Protein 4CHM (pdb70)

InterPro domains:
  IPR011993 PH-like domain superfamily [G3DSA:2.30.29.30] (53-176)
  IPR041316 ISP1 C-terminal [PF18161] (67-173)

B-factor: mean 28.96, std 10.22, range [13.15, 95.1]

Structure (mmCIF, N/CA/C/O backbone):
data_4CHM
#
_entry.id   4CHM
#
_cell.length_a   58.110
_cell.length_b   81.090
_cell.length_c   120.070
_cell.angle_alpha   90.00
_cell.angle_beta   90.00
_cell.angle_gamma   90.00
#
_symmetry.space_group_name_H-M   'P 21 21 21'
#
loop_
_entity.id
_entity.type
_entity.pdbx_description
1 polymer 'IMC SUB-COMPARTMENT PROTEIN ISP1'
2 non-polymer 'SULFATE ION'
3 water water
#
loop_
_atom_site.group_PDB
_atom_site.id
_atom_site.type_symbol
_atom_site.label_atom_id
_atom_site.label_alt_id
_atom_site.label_comp_id
_atom_site.label_asym_id
_atom_site.label_entity_id
_atom_site.label_seq_id
_atom_site.pdbx_PDB_ins_code
_atom_site.Cartn_x
_atom_site.Cartn_y
_atom_site.Cartn_z
_atom_site.occupancy
_atom_site.B_iso_or_equiv
_atom_site.auth_seq_id
_atom_site.auth_comp_id
_atom_site.auth_asym_id
_atom_site.auth_atom_id
_atom_site.pdbx_PDB_model_num
ATOM 1 N N . SER A 1 2 ? -39.449 0.845 36.702 1.00 34.76 54 SER A N 1
ATOM 2 C CA . SER A 1 2 ? -38.899 0.895 38.082 1.00 30.85 54 SER A CA 1
ATOM 3 C C . SER A 1 2 ? -37.613 1.700 38.136 1.00 32.29 54 SER A C 1
ATOM 4 O O . SER A 1 2 ? -36.828 1.681 37.212 1.00 33.94 54 SER A O 1
ATOM 7 N N . MET A 1 3 ? -37.375 2.328 39.274 1.00 29.84 55 MET A N 1
ATOM 8 C CA . MET A 1 3 ? -36.140 3.066 39.543 1.00 33.00 55 MET A CA 1
ATOM 9 C C . MET A 1 3 ? -34.949 2.121 39.709 1.00 29.76 55 MET A C 1
ATOM 10 O O . MET A 1 3 ? -33.788 2.565 39.760 1.00 28.29 55 MET A O 1
ATOM 15 N N . ALA A 1 4 ? -35.246 0.842 39.908 1.00 25.93 56 ALA A N 1
ATOM 16 C CA . ALA A 1 4 ? -34.292 -0.102 40.481 1.00 24.88 56 ALA A CA 1
ATOM 17 C C . ALA A 1 4 ? -33.830 -1.067 39.409 1.00 24.85 56 ALA A C 1
ATOM 18 O O . ALA A 1 4 ? -34.576 -1.341 38.479 1.00 22.82 56 ALA A O 1
ATOM 20 N N . SER A 1 5 ? -32.593 -1.577 39.539 1.00 23.02 57 SER A N 1
ATOM 21 C CA . SER A 1 5 ? -32.071 -2.564 38.595 1.00 21.49 57 SER A CA 1
ATOM 22 C C . SER A 1 5 ? -31.788 -3.863 39.326 1.00 21.09 57 SER A C 1
ATOM 23 O O . SER A 1 5 ? -31.437 -3.847 40.495 1.00 23.08 57 SER A O 1
ATOM 26 N N . PRO A 1 6 ? -31.929 -5.001 38.633 1.00 24.53 58 PRO A N 1
ATOM 27 C CA . PRO A 1 6 ? -31.593 -6.261 39.286 1.00 24.50 58 PRO A CA 1
ATOM 28 C C . PRO A 1 6 ? -30.072 -6.391 39.436 1.00 23.88 58 PRO A C 1
ATOM 29 O O . PRO A 1 6 ? -29.299 -5.661 38.782 1.00 23.85 58 PRO A O 1
ATOM 33 N N . GLN A 1 7 ? -29.654 -7.226 40.360 1.00 21.71 59 GLN A N 1
ATOM 34 C CA . GLN A 1 7 ? -28.285 -7.618 40.435 1.00 25.91 59 GLN A CA 1
ATOM 35 C C . GLN A 1 7 ? -28.190 -9.141 40.424 1.00 26.20 59 GLN A C 1
ATOM 36 O O . GLN A 1 7 ? -29.114 -9.839 40.859 1.00 24.24 59 GLN A O 1
ATOM 42 N N . VAL A 1 8 ? -27.060 -9.652 39.960 1.00 25.19 60 VAL A N 1
ATOM 43 C CA . VAL A 1 8 ? -26.910 -11.089 39.799 1.00 27.55 60 VAL A CA 1
ATOM 44 C C . VAL A 1 8 ? -26.687 -11.848 41.134 1.00 29.46 60 VAL A C 1
ATOM 45 O O . VAL A 1 8 ? -25.949 -11.407 42.006 1.00 26.99 60 VAL A O 1
ATOM 49 N N . THR A 1 9 ? -27.320 -13.005 41.253 1.00 26.73 61 THR A N 1
ATOM 50 C CA . THR A 1 9 ? -27.209 -13.828 42.451 1.00 28.47 61 THR A CA 1
ATOM 51 C C . THR A 1 9 ? -26.303 -15.034 42.191 1.00 26.85 61 THR A C 1
ATOM 52 O O . THR A 1 9 ? -25.878 -15.289 41.040 1.00 20.12 61 THR A O 1
ATOM 56 N N . ALA A 1 10 ? -26.082 -15.827 43.239 1.00 25.37 62 ALA A N 1
ATOM 57 C CA . ALA A 1 10 ? -25.284 -17.050 43.106 1.00 25.93 62 ALA A CA 1
ATOM 58 C C . ALA A 1 10 ? -25.968 -18.056 42.158 1.00 24.27 62 ALA A C 1
ATOM 59 O O . ALA A 1 10 ? -25.316 -18.721 41.342 1.00 26.22 62 ALA A O 1
ATOM 61 N N . ALA A 1 11 ? -27.284 -18.106 42.227 1.00 25.41 63 ALA A N 1
ATOM 62 C CA . ALA A 1 11 ? -28.082 -18.939 41.344 1.00 25.18 63 ALA A CA 1
ATOM 63 C C . ALA A 1 11 ? -27.906 -18.551 39.861 1.00 26.75 63 ALA A C 1
ATOM 64 O O . ALA A 1 11 ? -27.847 -19.432 38.970 1.00 24.81 63 ALA A O 1
ATOM 66 N N . ASP A 1 12 ? -27.956 -17.247 39.595 1.00 25.14 64 ASP A N 1
ATOM 67 C CA . ASP A 1 12 ? -27.667 -16.706 38.246 1.00 24.35 64 ASP A CA 1
ATOM 68 C C . ASP A 1 12 ? -26.332 -17.211 37.761 1.00 22.75 64 ASP A C 1
ATOM 69 O O . ASP A 1 12 ? -26.214 -17.690 36.639 1.00 21.24 64 ASP A O 1
ATOM 74 N N . ILE A 1 13 ? -25.312 -17.029 38.587 1.00 21.06 65 ILE A N 1
ATOM 75 C CA . ILE A 1 13 ? -23.948 -17.427 38.228 1.00 23.62 65 ILE A CA 1
ATOM 76 C C . ILE A 1 13 ? -23.830 -18.951 38.044 1.00 23.52 65 ILE A C 1
ATOM 77 O O . ILE A 1 13 ? -23.162 -19.437 37.126 1.00 19.28 65 ILE A O 1
ATOM 82 N N . GLU A 1 14 ? -24.539 -19.702 38.868 1.00 23.89 66 GLU A N 1
ATOM 83 C CA . GLU A 1 14 ? -24.482 -21.134 38.729 1.00 27.17 66 GLU A CA 1
ATOM 84 C C . GLU A 1 14 ? -25.204 -21.601 37.467 1.00 25.82 66 GLU A C 1
ATOM 85 O O . GLU A 1 14 ? -24.832 -22.607 36.869 1.00 26.79 66 GLU A O 1
ATOM 91 N N . ASP A 1 15 ? -26.244 -20.886 37.085 1.00 23.28 67 ASP A N 1
ATOM 92 C CA . ASP A 1 15 ? -26.948 -21.198 35.875 1.00 22.63 67 ASP A CA 1
ATOM 93 C C . ASP A 1 15 ? -26.058 -20.971 34.648 1.00 21.15 67 ASP A C 1
ATOM 94 O O . ASP A 1 15 ? -26.010 -21.807 33.743 1.00 20.27 67 ASP A O 1
ATOM 99 N N . LEU A 1 16 ? -25.338 -19.851 34.622 1.00 19.70 68 LEU A N 1
ATOM 100 C CA . LEU A 1 16 ? -24.379 -19.626 33.573 1.00 18.12 68 LEU A CA 1
ATOM 101 C C . LEU A 1 16 ? -23.303 -20.735 33.596 1.00 19.81 68 LEU A C 1
ATOM 102 O O . LEU A 1 16 ? -22.876 -21.225 32.553 1.00 17.26 68 LEU A O 1
ATOM 107 N N . HIS A 1 17 ? -22.903 -21.150 34.793 1.00 19.02 69 HIS A N 1
ATOM 108 C CA . HIS A 1 17 ? -21.884 -22.215 34.943 1.00 21.91 69 HIS A CA 1
ATOM 109 C C . HIS A 1 17 ? -22.345 -23.494 34.275 1.00 21.19 69 HIS A C 1
ATOM 110 O O . HIS A 1 17 ? -21.623 -24.094 33.460 1.00 20.04 69 HIS A O 1
ATOM 117 N N . ARG A 1 18 ? -23.589 -23.877 34.544 1.00 21.51 70 ARG A N 1
ATOM 118 C CA . ARG A 1 18 ? -24.157 -25.052 33.916 1.00 23.06 70 ARG A CA 1
ATOM 119 C C . ARG A 1 18 ? -24.166 -24.927 32.383 1.00 21.62 70 ARG A C 1
ATOM 120 O O . ARG A 1 18 ? -23.788 -25.861 31.685 1.00 21.46 70 ARG A O 1
ATOM 128 N N . ARG A 1 19 ? -24.553 -23.784 31.866 1.00 20.18 71 ARG A N 1
ATOM 129 C CA . ARG A 1 19 ? -24.585 -23.613 30.431 1.00 24.04 71 ARG A CA 1
ATOM 130 C C . ARG A 1 19 ? -23.186 -23.607 29.797 1.00 22.35 71 ARG A C 1
ATOM 131 O O . ARG A 1 19 ? -22.993 -24.160 28.759 1.00 25.27 71 ARG A O 1
ATOM 139 N N . LEU A 1 20 ? -22.225 -23.021 30.477 1.00 20.95 72 LEU A N 1
ATOM 140 C CA . LEU A 1 20 ? -20.833 -23.032 30.022 1.00 20.75 72 LEU A CA 1
ATOM 141 C C . LEU A 1 20 ? -20.272 -24.440 29.938 1.00 22.49 72 LEU A C 1
ATOM 142 O O . LEU A 1 20 ? -19.509 -24.760 29.014 1.00 26.39 72 LEU A O 1
ATOM 147 N N . LEU A 1 21 ? -20.665 -25.299 30.871 1.00 21.82 73 LEU A N 1
ATOM 148 C CA . LEU A 1 21 ? -20.186 -26.672 30.868 1.00 21.34 73 LEU A CA 1
ATOM 149 C C . LEU A 1 21 ? -20.826 -27.463 29.751 1.00 23.40 73 LEU A C 1
ATOM 150 O O . LEU A 1 21 ? -20.226 -28.400 29.230 1.00 26.81 73 LEU A O 1
ATOM 155 N N . ALA A 1 22 ? -22.066 -27.122 29.420 1.00 22.28 74 ALA A N 1
ATOM 156 C CA . ALA A 1 22 ? -22.806 -27.816 28.376 1.00 24.36 74 ALA A CA 1
ATOM 157 C C . ALA A 1 22 ? -22.468 -27.196 26.999 1.00 24.94 74 ALA A C 1
ATOM 158 O O . ALA A 1 22 ? -22.817 -27.745 25.938 1.00 23.05 74 ALA A O 1
ATOM 160 N N . GLY A 1 23 ? -21.748 -26.076 27.027 1.00 19.76 75 GLY A N 1
ATOM 161 C CA . GLY A 1 23 ? -21.489 -25.317 25.811 1.00 21.72 75 GLY A CA 1
ATOM 162 C C . GLY A 1 23 ? -22.602 -24.324 25.565 1.00 20.14 75 GLY A C 1
ATOM 163 O O . GLY A 1 23 ? -23.750 -24.631 25.819 1.00 22.49 75 GLY A O 1
ATOM 164 N N . MET A 1 24 ? -22.258 -23.106 25.155 1.00 17.59 76 MET A N 1
ATOM 165 C CA . MET A 1 24 ? -23.274 -22.080 24.956 1.00 18.80 76 MET A CA 1
ATOM 166 C C . MET A 1 24 ? -22.973 -21.181 23.745 1.00 18.17 76 MET A C 1
ATOM 167 O O . MET A 1 24 ? -21.806 -20.932 23.406 1.00 17.57 76 MET A O 1
ATOM 172 N N . ALA A 1 25 ? -24.000 -20.650 23.147 1.00 17.35 77 ALA A N 1
ATOM 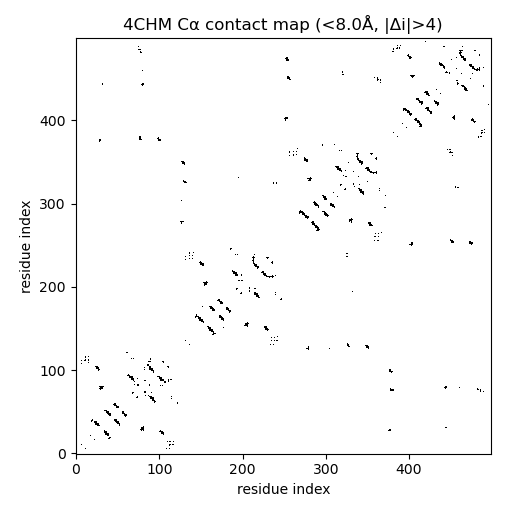173 C CA . ALA A 1 25 ? -23.866 -19.797 22.000 1.00 18.97 77 ALA A CA 1
ATOM 174 C C . ALA A 1 25 ? -23.381 -18.372 22.327 1.00 22.40 77 ALA A C 1
ATOM 175 O O . ALA A 1 25 ? -23.914 -17.687 23.187 1.00 19.28 77 ALA A O 1
ATOM 177 N N . VAL A 1 26 ? -22.365 -17.954 21.600 1.00 20.17 78 VAL A N 1
ATOM 178 C CA . VAL A 1 26 ? -21.873 -16.602 21.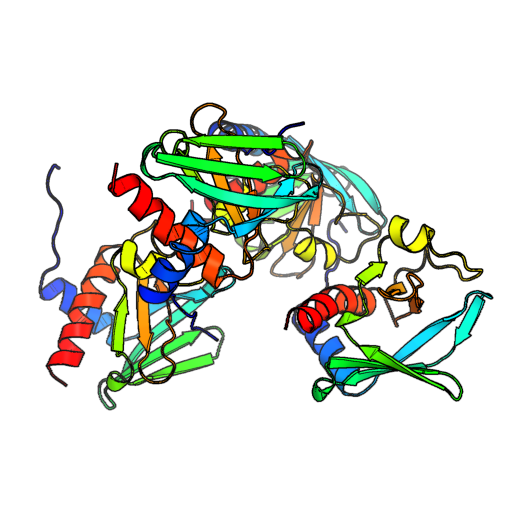646 1.00 21.92 78 VAL A CA 1
ATOM 179 C C . VAL A 1 26 ? -21.368 -16.162 20.303 1.00 22.35 78 VAL A C 1
ATOM 180 O O . VAL A 1 26 ? -21.197 -16.938 19.452 1.00 19.78 78 VAL A O 1
ATOM 184 N N . LEU A 1 27 ? -21.099 -14.884 20.179 1.00 23.57 79 LEU A N 1
ATOM 185 C CA . LEU A 1 27 ? -20.369 -14.341 19.062 1.00 23.95 79 LEU A CA 1
ATOM 186 C C . LEU A 1 27 ? -18.994 -13.888 19.441 1.00 23.64 79 LEU A C 1
ATOM 187 O O . LEU A 1 27 ? -18.767 -13.397 20.509 1.00 25.68 79 LEU A O 1
ATOM 192 N N . VAL A 1 28 ? -18.077 -14.063 18.528 1.00 18.76 80 VAL A N 1
ATOM 193 C CA . VAL A 1 28 ? -16.830 -13.404 18.605 1.00 19.17 80 VAL A CA 1
ATOM 194 C C . VAL A 1 28 ? -16.837 -12.220 17.653 1.00 19.96 80 VAL A C 1
ATOM 195 O O . VAL A 1 28 ? -17.299 -12.309 16.553 1.00 19.66 80 VAL A O 1
ATOM 199 N N . LEU A 1 29 ? -16.350 -11.097 18.116 1.00 21.87 81 LEU A N 1
ATOM 200 C CA . LEU A 1 29 ? -16.297 -9.894 17.286 1.00 19.30 81 LEU A CA 1
ATOM 201 C C . LEU A 1 29 ? -14.865 -9.630 16.747 1.00 21.69 81 LEU A C 1
ATOM 202 O O . LEU A 1 29 ? -13.906 -9.419 17.518 1.00 18.42 81 LEU A O 1
ATOM 207 N N . LEU A 1 30 ? -14.702 -9.776 15.433 1.00 18.97 82 LEU A N 1
ATOM 208 C CA . LEU A 1 30 ? -13.375 -9.735 14.840 1.00 20.99 82 LEU A CA 1
ATOM 209 C C . LEU A 1 30 ? -12.914 -8.276 14.671 1.00 23.40 82 LEU A C 1
ATOM 210 O O . LEU A 1 30 ? -13.737 -7.332 14.684 1.00 22.50 82 LEU A O 1
ATOM 215 N N . GLN A 1 31 ? -11.605 -8.089 14.555 1.00 23.14 83 GLN A N 1
ATOM 216 C CA . GLN A 1 31 ? -11.021 -6.753 14.489 1.00 25.28 83 GLN A CA 1
ATOM 217 C C . GLN A 1 31 ? -11.565 -5.953 13.280 1.00 26.98 83 GLN A C 1
ATOM 218 O O . GLN A 1 31 ? -11.801 -4.742 13.374 1.00 22.68 83 GLN A O 1
ATOM 224 N N . ASP A 1 32 ? -11.831 -6.646 12.173 1.00 24.08 84 ASP A N 1
ATOM 225 C CA . ASP A 1 32 ? -12.370 -5.974 10.982 1.00 29.42 84 ASP A CA 1
ATOM 226 C C . ASP A 1 32 ? -13.878 -5.672 11.065 1.00 26.43 84 ASP A C 1
ATOM 227 O O . ASP A 1 32 ? -14.453 -5.119 10.143 1.00 24.51 84 ASP A O 1
ATOM 232 N N . GLY A 1 33 ? -14.501 -6.007 12.185 1.00 27.29 85 GLY A N 1
ATOM 233 C CA . GLY A 1 33 ? -15.935 -5.798 12.325 1.00 26.53 85 GLY A CA 1
ATOM 234 C C . GLY A 1 33 ? -16.814 -7.020 12.077 1.00 28.88 85 GLY A C 1
ATOM 235 O O . GLY A 1 33 ? -18.015 -6.962 12.330 1.00 31.74 85 GLY A O 1
ATOM 236 N N . THR A 1 34 ? -16.233 -8.119 11.584 1.00 29.75 86 THR A N 1
ATOM 237 C CA . THR A 1 34 ? -16.999 -9.397 11.353 1.00 37.55 86 THR A CA 1
ATOM 238 C C . THR A 1 34 ? -17.523 -9.968 12.648 1.00 35.74 86 THR A C 1
ATOM 239 O O . THR A 1 34 ? -16.875 -9.842 13.680 1.00 35.80 86 THR A O 1
ATOM 243 N N . ARG A 1 35 ? -18.585 -10.745 12.573 1.00 39.77 87 ARG A N 1
ATOM 244 C CA . ARG A 1 35 ? -19.115 -11.487 13.713 1.00 38.94 87 ARG A CA 1
ATOM 245 C C . ARG A 1 35 ? -19.082 -12.984 13.412 1.00 37.41 87 ARG A C 1
ATOM 246 O O . ARG A 1 35 ? -19.664 -13.398 12.474 1.00 43.79 87 ARG A O 1
ATOM 254 N N . LEU A 1 36 ? -18.411 -13.779 14.212 1.00 29.32 88 LEU A N 1
ATOM 255 C CA . LEU A 1 36 ? -18.462 -15.214 14.090 1.00 27.78 88 LEU A CA 1
ATOM 256 C C . LEU A 1 36 ? -19.427 -15.781 15.084 1.00 25.11 88 LEU A C 1
ATOM 257 O O . LEU A 1 36 ? -19.378 -15.444 16.208 1.00 19.35 88 LEU A O 1
ATOM 262 N N . GLN A 1 37 ? -20.304 -16.651 14.632 1.00 22.69 89 GLN A N 1
ATOM 263 C CA . GLN A 1 37 ? -21.125 -17.479 15.514 1.00 24.40 89 GLN A CA 1
ATOM 264 C C . GLN A 1 37 ? -20.279 -18.608 16.078 1.00 23.08 89 GLN A C 1
ATOM 265 O O . GLN A 1 37 ? -19.672 -19.311 15.341 1.00 20.48 89 GLN A O 1
ATOM 271 N N . CYS A 1 38 ? -20.294 -18.785 17.378 1.00 17.21 90 CYS A N 1
ATOM 272 C CA . CYS A 1 38 ? -19.448 -19.731 18.040 1.00 17.60 90 CYS A CA 1
ATOM 273 C C . CYS A 1 38 ? -20.104 -20.467 19.205 1.00 19.21 90 CYS A C 1
ATOM 274 O O . CYS A 1 38 ? -21.094 -20.046 19.717 1.00 16.65 90 CYS A O 1
ATOM 277 N N . ILE A 1 39 ? -19.493 -21.554 19.630 1.00 16.61 91 ILE A N 1
ATOM 278 C CA . ILE A 1 39 ? -19.814 -22.183 20.895 1.00 17.31 91 ILE A CA 1
ATOM 279 C C . ILE A 1 39 ? -18.686 -22.008 21.884 1.00 17.51 91 ILE A C 1
ATOM 280 O O . ILE A 1 39 ? -17.517 -22.311 21.584 1.00 17.65 91 ILE A O 1
ATOM 285 N N . LEU A 1 40 ? -19.045 -21.490 23.054 1.00 17.83 92 LEU A N 1
ATOM 286 C CA . LEU A 1 40 ? -18.143 -21.285 24.159 1.00 17.21 92 LEU A CA 1
ATOM 287 C C . LEU A 1 40 ? -18.363 -22.376 25.171 1.00 18.89 92 LEU A C 1
ATOM 288 O O . LEU A 1 40 ? -19.505 -22.651 25.574 1.00 22.57 92 LEU A O 1
ATOM 293 N N . HIS A 1 41 ? -17.270 -22.965 25.627 1.00 18.81 93 HIS A N 1
ATOM 294 C CA . HIS A 1 41 ? -17.338 -24.105 26.513 1.00 20.63 93 HIS A CA 1
ATOM 295 C C . HIS A 1 41 ? -16.283 -24.004 27.570 1.00 19.93 93 HIS A C 1
ATOM 296 O O . HIS A 1 41 ? -15.225 -23.436 27.340 1.00 24.83 93 HIS A O 1
ATOM 303 N N . TYR A 1 42 ? -16.574 -24.518 28.754 1.00 21.35 94 TYR A N 1
ATOM 304 C CA . TYR A 1 42 ? -15.531 -24.672 29.785 1.00 21.56 94 TYR A CA 1
ATOM 305 C C . TYR A 1 42 ? -15.239 -26.117 30.023 1.00 24.75 94 TYR A C 1
ATOM 306 O O . TYR A 1 42 ? -16.160 -26.899 30.273 1.00 21.36 94 TYR A O 1
ATOM 315 N N . ASN A 1 43 ? -13.944 -26.461 29.982 1.00 27.25 95 ASN A N 1
ATOM 316 C CA . ASN A 1 43 ? -13.447 -27.813 30.277 1.00 31.53 95 ASN A CA 1
ATOM 317 C C . ASN A 1 43 ? -12.764 -27.839 31.649 1.00 30.60 95 ASN A C 1
ATOM 318 O O . ASN A 1 43 ? -11.622 -27.410 31.782 1.00 29.02 95 ASN A O 1
ATOM 323 N N . GLU A 1 44 ? -13.473 -28.297 32.670 1.00 31.81 96 GLU A N 1
ATOM 324 C CA . GLU A 1 44 ? -12.960 -28.192 34.049 1.00 39.76 96 GLU A CA 1
ATOM 325 C C . GLU A 1 44 ? -11.803 -29.176 34.339 1.00 36.58 96 GLU A C 1
ATOM 326 O O . GLU A 1 44 ? -10.962 -28.897 35.177 1.00 36.17 96 GLU A O 1
ATOM 332 N N . ALA A 1 45 ? -11.736 -30.279 33.592 1.00 37.03 97 ALA A N 1
ATOM 333 C CA . ALA A 1 45 ? -10.603 -31.211 33.701 1.00 42.07 97 ALA A CA 1
ATOM 334 C C . ALA A 1 45 ? -9.257 -30.469 33.561 1.00 44.21 97 ALA A C 1
ATOM 335 O O . ALA A 1 45 ? -8.488 -30.381 34.521 1.00 56.07 97 ALA A O 1
ATOM 337 N N . ASP A 1 46 ? -9.008 -29.863 32.406 1.00 40.43 98 ASP A N 1
ATOM 338 C CA . ASP A 1 46 ? -7.770 -29.102 32.228 1.00 41.84 98 ASP A CA 1
ATOM 339 C C . ASP A 1 46 ? -7.947 -27.591 32.486 1.00 37.75 98 ASP A C 1
ATOM 340 O O . ASP A 1 46 ? -7.052 -26.798 32.197 1.00 38.20 98 ASP A O 1
ATOM 345 N N . SER A 1 47 ? -9.089 -27.217 33.060 1.00 35.70 99 SER A N 1
ATOM 346 C CA . SER A 1 47 ? -9.439 -25.804 33.312 1.00 33.65 99 SER A CA 1
ATOM 347 C C . SER A 1 47 ? -9.096 -24.849 32.132 1.00 31.42 99 SER A C 1
ATOM 348 O O . SER A 1 47 ? -8.206 -23.978 32.225 1.00 27.70 99 SER A O 1
ATOM 351 N N . SER A 1 48 ? -9.767 -25.073 31.004 1.00 27.02 100 SER A N 1
ATOM 352 C CA . SER A 1 48 ? -9.622 -24.205 29.843 1.00 28.37 100 SER A CA 1
ATOM 353 C C . SER A 1 48 ? -10.986 -23.876 29.203 1.00 27.32 100 SER A C 1
ATOM 354 O O . SER A 1 48 ? -11.970 -24.614 29.375 1.00 25.85 100 SER A O 1
ATOM 357 N N . LEU A 1 49 ? -11.045 -22.731 28.529 1.00 25.94 101 LEU A N 1
ATOM 358 C CA . LEU A 1 49 ? -12.185 -22.353 27.713 1.00 25.70 101 LEU A CA 1
ATOM 359 C C . LEU A 1 49 ? -11.893 -22.740 26.276 1.00 23.52 101 LEU A C 1
ATOM 360 O O . LEU A 1 49 ? -10.801 -22.504 25.778 1.00 24.13 101 LEU A O 1
ATOM 365 N N . SER A 1 50 ? -12.910 -23.195 25.568 1.00 22.32 102 SER A N 1
ATOM 366 C CA . SER A 1 50 ? -12.795 -23.284 24.141 1.00 18.91 102 SER A CA 1
ATOM 367 C C . SER A 1 50 ? -13.787 -22.361 23.475 1.00 18.43 102 SER A C 1
ATOM 368 O O . SER A 1 50 ? -14.896 -22.127 23.990 1.00 17.27 102 SER A O 1
ATOM 371 N N . ILE A 1 51 ? -13.400 -21.893 22.290 1.00 18.35 103 ILE A N 1
ATOM 372 C CA . ILE A 1 51 ? -14.249 -21.110 21.421 1.00 18.05 103 ILE A CA 1
ATOM 373 C C . ILE A 1 51 ? -14.212 -21.789 20.043 1.00 19.07 103 ILE A C 1
ATOM 374 O O . ILE A 1 51 ? -13.150 -21.935 19.435 1.00 17.93 103 ILE A O 1
ATOM 379 N N . SER A 1 52 ? -15.367 -22.176 19.556 1.00 18.32 104 SER A N 1
ATOM 380 C CA . SER A 1 52 ? -15.462 -22.978 18.347 1.00 19.05 104 SER A CA 1
ATOM 381 C C . SER A 1 52 ? -16.305 -22.232 17.374 1.00 20.06 104 SER A C 1
ATOM 382 O O . SER A 1 52 ? -17.466 -21.990 17.656 1.00 23.42 104 SER A O 1
ATOM 385 N N . CYS A 1 53 ? -15.730 -21.864 16.220 1.00 20.16 105 CYS A N 1
ATOM 386 C CA . CYS A 1 53 ? -16.447 -21.099 15.195 1.00 22.79 105 CYS A CA 1
ATOM 387 C C . CYS A 1 53 ? -16.055 -21.592 13.807 1.00 21.99 105 CYS A C 1
ATOM 388 O O . CYS A 1 53 ? -14.888 -21.822 13.544 1.00 20.45 105 CYS A O 1
ATOM 391 N N . GLU A 1 54 ? -17.042 -21.761 12.943 1.00 19.94 106 GLU A N 1
ATOM 392 C CA . GLU A 1 54 ? -16.794 -22.182 11.579 1.00 23.90 106 GLU A CA 1
ATOM 393 C C . GLU A 1 54 ? -15.772 -23.329 11.527 1.00 26.79 106 GLU A C 1
ATOM 394 O O . GLU A 1 54 ? -14.763 -23.270 10.789 1.00 25.95 106 GLU A O 1
ATOM 400 N N . ASP A 1 55 ? -16.032 -24.376 12.283 1.00 22.09 107 ASP A N 1
ATOM 401 C CA . ASP A 1 55 ? -15.285 -25.617 12.252 1.00 26.24 107 ASP A CA 1
ATOM 402 C C . ASP A 1 55 ? -13.865 -25.545 12.810 1.00 25.99 107 ASP A C 1
ATOM 403 O O . ASP A 1 55 ? -13.094 -26.425 12.651 1.00 27.39 107 ASP A O 1
ATOM 408 N N . LYS A 1 56 ? -13.572 -24.474 13.491 1.00 26.75 108 LYS A N 1
ATOM 409 C CA . LYS A 1 56 ? -12.292 -24.273 14.106 1.00 28.45 108 LYS A CA 1
ATOM 410 C C . LYS A 1 56 ? -12.420 -24.037 15.610 1.00 26.16 108 LYS A C 1
ATOM 411 O O . LYS A 1 56 ? -13.202 -23.276 16.049 1.00 23.33 108 LYS A O 1
ATOM 417 N N . VAL A 1 57 ? -11.615 -24.719 16.373 1.00 27.11 109 VAL A N 1
ATOM 418 C CA . VAL A 1 57 ? -11.634 -24.622 17.814 1.00 29.25 109 VAL A CA 1
ATOM 419 C C . VAL A 1 57 ? -10.350 -24.019 18.383 1.00 30.03 109 VAL A C 1
ATOM 420 O O . VAL A 1 57 ? -9.269 -24.436 18.030 1.00 23.77 109 VAL A O 1
ATOM 424 N N . ARG A 1 58 ? -10.501 -23.024 19.236 1.00 26.43 110 ARG A N 1
ATOM 425 C CA . ARG A 1 58 ? -9.395 -22.438 19.954 1.00 28.99 110 ARG A CA 1
ATOM 426 C C . ARG A 1 58 ? -9.523 -22.697 21.427 1.00 25.92 110 ARG A C 1
ATOM 427 O O . ARG A 1 58 ? -10.531 -22.428 22.005 1.00 26.55 110 ARG A O 1
ATOM 435 N N . VAL A 1 59 ? -8.462 -23.189 22.019 1.00 25.94 111 VAL A N 1
ATOM 436 C CA . VAL A 1 59 ? -8.438 -23.509 23.415 1.00 26.78 111 VAL A CA 1
ATOM 437 C C . VAL A 1 59 ? -7.624 -22.470 24.195 1.00 28.97 111 VAL A C 1
ATOM 438 O O . VAL A 1 59 ? -6.481 -22.259 23.914 1.00 29.31 111 VAL A O 1
ATOM 442 N N . ILE A 1 60 ? -8.248 -21.829 25.161 1.00 26.72 112 ILE A N 1
ATOM 443 C CA . ILE A 1 60 ? -7.561 -20.875 26.019 1.00 25.06 112 ILE A CA 1
ATOM 444 C C . ILE A 1 60 ? -7.536 -21.394 27.458 1.00 23.79 112 ILE A C 1
ATOM 445 O O . ILE A 1 60 ? -8.562 -21.352 28.165 1.00 21.46 112 ILE A O 1
ATOM 450 N N . PRO A 1 61 ? -6.367 -21.893 27.905 1.00 23.44 113 PRO A N 1
ATOM 451 C CA . PRO A 1 61 ? -6.191 -22.196 29.334 1.00 24.33 113 PRO A CA 1
ATOM 452 C C . PRO A 1 61 ? -6.564 -21.002 30.210 1.00 22.47 113 PRO A C 1
ATOM 453 O O . PRO A 1 61 ? -6.274 -19.852 29.863 1.00 22.91 113 PRO A O 1
ATOM 457 N N . LEU A 1 62 ? -7.199 -21.278 31.339 1.00 24.93 114 LEU A N 1
ATOM 458 C CA . LEU A 1 62 ? -7.584 -20.233 32.279 1.00 27.96 114 LEU A CA 1
ATOM 459 C C . LEU A 1 62 ? -6.381 -19.404 32.701 1.00 27.67 114 LEU A C 1
ATOM 460 O O . LEU A 1 62 ? -6.496 -18.219 33.044 1.00 27.82 114 LEU A O 1
ATOM 465 N N . SER A 1 63 ? -5.228 -20.047 32.724 1.00 25.98 115 SER A N 1
ATOM 466 C CA . SER A 1 63 ? -4.051 -19.410 33.220 1.00 26.80 115 SER A CA 1
ATOM 467 C C . SER A 1 63 ? -3.480 -18.456 32.164 1.00 28.03 115 SER A C 1
ATOM 468 O O . SER A 1 63 ? -2.639 -17.630 32.476 1.00 28.38 115 SER A O 1
ATOM 471 N N . ASP A 1 64 ? -4.013 -18.506 30.940 1.00 27.10 116 ASP A N 1
ATOM 472 C CA . ASP A 1 64 ? -3.615 -17.542 29.907 1.00 24.18 116 ASP A CA 1
ATOM 473 C C . ASP A 1 64 ? -4.534 -16.318 29.854 1.00 20.79 116 ASP A C 1
ATOM 474 O O . ASP A 1 64 ? -4.361 -15.435 29.027 1.00 21.73 116 ASP A O 1
ATOM 479 N N . ILE A 1 65 ? -5.541 -16.299 30.701 1.00 22.20 117 ILE A N 1
ATOM 480 C CA . ILE A 1 65 ? -6.464 -15.199 30.715 1.00 23.22 117 ILE A CA 1
ATOM 481 C C . ILE A 1 65 ? -6.039 -14.248 31.809 1.00 26.17 117 ILE A C 1
ATOM 482 O O . ILE A 1 65 ? -6.293 -14.482 32.974 1.00 30.35 117 ILE A O 1
ATOM 487 N N . LYS A 1 66 ? -5.322 -13.211 31.400 1.00 28.42 118 LYS A N 1
ATOM 488 C CA . LYS A 1 66 ? -4.700 -12.260 32.283 1.00 29.50 118 LYS A CA 1
ATOM 489 C C . LYS A 1 66 ? -5.758 -11.336 32.916 1.00 30.01 118 LYS A C 1
ATOM 490 O O . LYS A 1 66 ? -5.627 -10.937 34.067 1.00 29.91 118 LYS A O 1
ATOM 496 N N . ALA A 1 67 ? -6.802 -11.009 32.164 1.00 24.32 119 ALA A N 1
ATOM 497 C CA . ALA A 1 67 ? -7.776 -9.991 32.615 1.00 25.62 119 ALA A CA 1
ATOM 498 C C . ALA A 1 67 ? -9.080 -10.125 31.828 1.00 24.36 119 ALA A C 1
ATOM 499 O O . ALA A 1 67 ? -9.062 -10.536 30.674 1.00 24.76 119 ALA A O 1
ATOM 501 N N . LEU A 1 68 ? -10.169 -9.646 32.373 1.00 21.51 120 LEU A N 1
ATOM 502 C CA . LEU A 1 68 ? -11.368 -9.529 31.615 1.00 23.27 120 LEU A CA 1
ATOM 503 C C . LEU A 1 68 ? -11.721 -8.085 31.434 1.00 22.07 120 LEU A C 1
ATOM 504 O O . LEU A 1 68 ? -11.861 -7.380 32.370 1.00 19.64 120 LEU A O 1
ATOM 509 N N . LEU A 1 69 ? -11.892 -7.682 30.187 1.00 18.67 121 LEU A N 1
ATOM 510 C CA . LEU A 1 69 ? -12.346 -6.347 29.858 1.00 19.27 121 LEU A CA 1
ATOM 511 C C . LEU A 1 69 ? -13.874 -6.357 29.786 1.00 19.47 121 LEU A C 1
ATOM 512 O O . LEU A 1 69 ? -14.449 -7.050 28.965 1.00 20.51 121 LEU A O 1
ATOM 517 N N . HIS A 1 70 ? -14.529 -5.632 30.684 1.00 17.03 122 HIS A N 1
ATOM 518 C CA . HIS A 1 70 ? -15.984 -5.556 30.677 1.00 18.03 122 HIS A CA 1
ATOM 519 C C . HIS A 1 70 ? -16.627 -4.168 30.720 1.00 17.45 122 HIS A C 1
ATOM 520 O O . HIS A 1 70 ? -17.716 -4.000 30.233 1.00 18.56 122 HIS A O 1
ATOM 527 N N . THR A 1 71 ? -15.968 -3.197 31.343 1.00 17.78 123 THR A N 1
ATOM 528 C CA . THR A 1 71 ? -16.504 -1.840 31.411 1.00 17.58 123 THR A CA 1
ATOM 529 C C . THR A 1 71 ? -16.397 -1.135 30.071 1.00 18.12 123 THR A C 1
ATOM 530 O O . THR A 1 71 ? -15.506 -1.414 29.289 1.00 19.62 123 THR A O 1
ATOM 534 N N . ARG A 1 72 ? -17.300 -0.210 29.816 1.00 18.48 124 ARG A N 1
ATOM 535 C CA . ARG A 1 72 ? -17.231 0.554 28.583 1.00 18.52 124 ARG A CA 1
ATOM 536 C C . ARG A 1 72 ? -15.818 1.064 28.274 1.00 18.59 124 ARG A C 1
ATOM 537 O O . ARG A 1 72 ? -15.316 0.877 27.154 1.00 18.15 124 ARG A O 1
ATOM 545 N N . ASP A 1 73 ? -15.167 1.679 29.258 1.00 18.83 125 ASP A N 1
ATOM 546 C CA . ASP A 1 73 ? -13.823 2.280 29.043 1.00 20.74 125 ASP A CA 1
ATOM 547 C C . ASP A 1 73 ? -12.699 1.261 28.706 1.00 19.76 125 ASP A C 1
ATOM 548 O O . ASP A 1 73 ? -11.861 1.522 27.854 1.00 20.78 125 ASP A O 1
ATOM 553 N N . GLN A 1 74 ? -12.688 0.137 29.421 1.00 20.63 126 GLN A N 1
ATOM 554 C CA . GLN A 1 74 ? -11.837 -1.020 29.126 1.00 18.49 126 GLN A CA 1
ATOM 555 C C . GLN A 1 74 ? -12.007 -1.522 27.685 1.00 16.78 126 GLN A C 1
ATOM 556 O O . GLN A 1 74 ? -11.070 -1.675 26.973 1.00 16.00 126 GLN A O 1
ATOM 562 N N . LEU A 1 75 ? -13.232 -1.696 27.263 1.00 21.07 127 LEU A N 1
ATOM 563 C CA . LEU A 1 75 ? -13.521 -2.182 25.910 1.00 19.86 127 LEU A CA 1
ATOM 564 C C . LEU A 1 75 ? -13.219 -1.141 24.789 1.00 19.39 127 LEU A C 1
ATOM 565 O O . LEU A 1 75 ? -12.778 -1.507 23.692 1.00 19.14 127 LEU A O 1
ATOM 570 N N . GLN A 1 76 ? -13.373 0.130 25.076 1.00 19.69 128 GLN A N 1
ATOM 571 C CA . GLN A 1 76 ? -12.993 1.209 24.167 1.00 22.90 128 GLN A CA 1
ATOM 572 C C . GLN A 1 76 ? -11.503 1.202 23.774 1.00 22.16 128 GLN A C 1
ATOM 573 O O . GLN A 1 76 ? -11.183 1.608 22.719 1.00 22.10 128 GLN A O 1
ATOM 579 N N . ARG A 1 77 ? -10.634 0.647 24.612 1.00 22.39 129 ARG A N 1
ATOM 580 C CA . ARG A 1 77 ? -9.224 0.439 24.280 1.00 22.66 129 ARG A CA 1
ATOM 581 C C . ARG A 1 77 ? -8.914 -0.621 23.217 1.00 20.28 129 ARG A C 1
ATOM 582 O O . ARG A 1 77 ? -7.859 -0.652 22.707 1.00 21.43 129 ARG A O 1
ATOM 590 N N . VAL A 1 78 ? -9.865 -1.461 22.881 1.00 19.97 130 VAL A N 1
ATOM 591 C CA . VAL A 1 78 ? -9.669 -2.513 21.920 1.00 19.14 130 VAL A CA 1
ATOM 592 C C . VAL A 1 78 ? -9.703 -1.991 20.496 1.00 19.49 130 VAL A C 1
ATOM 593 O O . VAL A 1 78 ? -10.580 -1.298 20.120 1.00 15.90 130 VAL A O 1
ATOM 597 N N . GLU A 1 79 ? -8.718 -2.371 19.723 1.00 21.19 131 GLU A N 1
ATOM 598 C CA . GLU A 1 79 ? -8.616 -1.884 18.377 1.00 22.94 131 GLU A CA 1
ATOM 599 C C . GLU A 1 79 ? -9.507 -2.702 17.459 1.00 23.16 131 GLU A C 1
ATOM 600 O O . GLU A 1 79 ? -9.266 -3.879 17.222 1.00 22.61 131 GLU A O 1
ATOM 606 N N . THR A 1 80 ? -10.572 -2.092 16.978 1.00 20.35 132 THR A N 1
ATOM 607 C CA . THR A 1 80 ? -11.504 -2.842 16.188 1.00 22.47 132 THR A CA 1
ATOM 608 C C . THR A 1 80 ? -12.499 -1.930 15.515 1.00 25.22 132 THR A C 1
ATOM 609 O O . THR A 1 80 ? -12.694 -0.777 15.939 1.00 23.14 132 THR A O 1
ATOM 613 N N . LYS A 1 81 ? -13.127 -2.465 14.479 1.00 23.17 133 LYS A N 1
ATOM 614 C CA . LYS A 1 81 ? -14.184 -1.800 13.748 1.00 24.64 133 LYS A CA 1
ATOM 615 C C . LYS A 1 81 ? -15.563 -2.248 14.284 1.00 25.26 133 LYS A C 1
ATOM 616 O O . LYS A 1 81 ? -16.611 -1.688 13.885 1.00 23.16 133 LYS A O 1
ATOM 622 N N . ALA A 1 82 ? -15.565 -3.277 15.156 1.00 24.64 134 ALA A N 1
ATOM 623 C CA . ALA A 1 82 ? -16.816 -3.768 15.772 1.00 22.30 134 ALA A CA 1
ATOM 624 C C . ALA A 1 82 ? -17.265 -2.828 16.886 1.00 22.25 134 ALA A C 1
ATOM 625 O O . ALA A 1 82 ? -16.468 -2.056 17.419 1.00 20.12 134 ALA A O 1
ATOM 627 N N . ASN A 1 83 ? -18.546 -2.893 17.227 1.00 19.78 135 ASN A N 1
ATOM 628 C CA . ASN A 1 83 ? -19.055 -2.147 18.353 1.00 21.50 135 ASN A CA 1
ATOM 629 C C . ASN A 1 83 ? -19.097 -3.055 19.592 1.00 21.03 135 ASN A C 1
ATOM 630 O O . ASN A 1 83 ? -19.973 -3.903 19.717 1.00 22.61 135 ASN A O 1
ATOM 635 N N . LEU A 1 84 ? -18.116 -2.905 20.474 1.00 20.16 136 LEU A N 1
ATOM 636 C CA . LEU A 1 84 ? -18.005 -3.795 21.609 1.00 20.87 136 LEU A CA 1
ATOM 637 C C . LEU A 1 84 ? -18.879 -3.316 22.774 1.00 23.50 136 LEU A C 1
ATOM 638 O O . LEU A 1 84 ? -19.176 -4.100 23.694 1.00 20.76 136 LEU A O 1
ATOM 643 N N . VAL A 1 85 ? -19.151 -2.017 22.836 1.00 21.31 137 VAL A N 1
ATOM 644 C CA . VAL A 1 85 ? -19.664 -1.425 24.072 1.00 23.60 137 VAL A CA 1
ATOM 645 C C . VAL A 1 85 ? -21.146 -1.081 24.152 1.00 24.48 137 VAL A C 1
ATOM 646 O O . VAL A 1 85 ? -21.732 -1.092 25.231 1.00 25.08 137 VAL A O 1
ATOM 650 N N . ASP A 1 86 ? -21.748 -0.766 23.017 1.00 21.68 138 ASP A N 1
ATOM 651 C CA . ASP A 1 86 ? -23.086 -0.189 23.009 1.00 25.73 138 ASP A CA 1
ATOM 652 C C . ASP A 1 86 ? -24.204 -1.079 23.566 1.00 26.22 138 ASP A C 1
ATOM 653 O O . ASP A 1 86 ? -25.161 -0.581 24.152 1.00 24.77 138 ASP A O 1
ATOM 658 N N . ASP A 1 87 ? -24.099 -2.384 23.361 1.00 21.90 139 ASP A N 1
ATOM 659 C CA . ASP A 1 87 ? -25.049 -3.309 23.965 1.00 25.70 139 ASP A CA 1
ATOM 660 C C . ASP A 1 87 ? -24.659 -3.771 25.380 1.00 25.96 139 ASP A C 1
ATOM 661 O O . ASP A 1 87 ? -25.399 -4.527 26.005 1.00 23.57 139 ASP A O 1
ATOM 666 N N . GLU A 1 88 ? -23.504 -3.330 25.877 1.00 23.18 140 GLU A N 1
ATOM 667 C CA . GLU A 1 88 ? -23.030 -3.757 27.217 1.00 24.68 140 GLU A CA 1
ATOM 668 C C . GLU A 1 88 ? -23.230 -5.242 27.428 1.00 23.52 140 GLU A C 1
ATOM 669 O O . GLU A 1 88 ? -23.525 -5.678 28.544 1.00 21.77 140 GLU A O 1
ATOM 675 N N . SER A 1 89 ? -23.067 -6.022 26.348 1.00 21.07 141 SER A N 1
ATOM 676 C CA . SER A 1 89 ? -23.147 -7.480 26.430 1.00 19.89 141 SER A CA 1
ATOM 677 C C . SER A 1 89 ? -21.809 -8.203 26.161 1.00 18.14 141 SER A C 1
ATOM 678 O O . SER A 1 89 ? -21.786 -9.420 26.048 1.00 15.88 141 SER A O 1
ATOM 681 N N . CYS A 1 90 ? -20.709 -7.453 26.056 1.00 17.76 142 CYS A N 1
ATOM 682 C CA . CYS A 1 90 ? -19.429 -8.040 25.671 1.00 19.48 142 CYS A CA 1
ATOM 683 C C . CYS A 1 90 ? -18.441 -8.209 26.853 1.00 19.67 142 CYS A C 1
ATOM 684 O O . CYS A 1 90 ? -18.301 -7.320 27.691 1.00 22.27 142 CYS A O 1
ATOM 687 N N . VAL A 1 91 ? -17.764 -9.348 26.918 1.00 19.02 143 VAL A N 1
ATOM 688 C CA . VAL A 1 91 ? -16.538 -9.456 27.684 1.00 18.54 143 VAL A CA 1
ATOM 689 C C . VAL A 1 91 ? -15.407 -9.866 26.742 1.00 21.35 143 VAL A C 1
ATOM 690 O O . VAL A 1 91 ? -15.527 -10.869 25.996 1.00 22.83 143 VAL A O 1
ATOM 694 N N . ALA A 1 92 ? -14.292 -9.154 26.820 1.00 18.73 144 ALA A N 1
ATOM 695 C CA . ALA A 1 92 ? -13.081 -9.563 26.076 1.00 18.59 144 ALA A CA 1
ATOM 696 C C . ALA A 1 92 ? -12.100 -10.254 26.987 1.00 18.86 144 ALA A C 1
ATOM 697 O O . ALA A 1 92 ? -11.793 -9.755 28.068 1.00 19.49 144 ALA A O 1
ATOM 699 N N . LEU A 1 93 ? -11.555 -11.374 26.519 1.00 18.11 145 LEU A N 1
ATOM 700 C CA . LEU A 1 93 ? -10.484 -12.045 27.224 1.00 17.29 145 LEU A CA 1
ATOM 701 C C . LEU A 1 93 ? -9.175 -11.446 26.819 1.00 18.32 145 LEU A C 1
ATOM 702 O O . LEU A 1 93 ? -8.739 -11.582 25.662 1.00 18.64 145 LEU A O 1
ATOM 707 N N . HIS A 1 94 ? -8.529 -10.805 27.766 1.00 19.58 146 HIS A N 1
ATOM 708 C CA . HIS A 1 94 ? -7.196 -10.292 27.566 1.00 22.92 146 HIS A CA 1
ATOM 709 C C . HIS A 1 94 ? -6.234 -11.420 27.904 1.00 21.80 146 HIS A C 1
ATOM 710 O O . HIS A 1 94 ? -6.188 -11.872 29.010 1.00 20.99 146 HIS A O 1
ATOM 717 N N . LEU A 1 95 ? -5.467 -11.851 26.925 1.00 21.08 147 LEU A N 1
ATOM 718 C CA . LEU A 1 95 ? -4.623 -13.028 27.068 1.00 23.40 147 LEU A CA 1
ATOM 719 C C . LEU A 1 95 ? -3.188 -12.720 27.502 1.00 23.55 147 LEU A C 1
ATOM 720 O O . LEU A 1 95 ? -2.616 -11.791 27.043 1.00 22.27 147 LEU A O 1
ATOM 725 N N . LEU A 1 96 ? -2.662 -13.506 28.424 1.00 24.63 148 LEU A N 1
ATOM 726 C CA . LEU A 1 96 ? -1.315 -13.313 28.935 1.00 26.04 148 LEU A CA 1
ATOM 727 C C . LEU A 1 96 ? -0.169 -13.488 27.954 1.00 27.88 148 LEU A C 1
ATOM 728 O O . LEU A 1 96 ? 0.619 -12.604 27.794 1.00 26.22 148 LEU A O 1
ATOM 733 N N . GLU A 1 97 ? -0.142 -14.576 27.210 1.00 31.15 149 GLU A N 1
ATOM 734 C CA . GLU A 1 97 ? 0.996 -14.803 26.310 1.00 31.95 149 GLU A CA 1
ATOM 735 C C . GLU A 1 97 ? 1.082 -13.778 25.190 1.00 33.52 149 GLU A C 1
ATOM 736 O O . GLU A 1 97 ? 2.123 -13.161 25.002 1.00 33.69 149 GLU A O 1
ATOM 742 N N . SER A 1 98 ? -0.013 -13.610 24.446 1.00 31.00 150 SER A N 1
ATOM 743 C CA . SER A 1 98 ? -0.025 -12.753 23.274 1.00 29.05 150 SER A CA 1
ATOM 744 C C . SER A 1 98 ? -0.247 -11.302 23.658 1.00 28.45 150 SER A C 1
ATOM 745 O O . SER A 1 98 ? 0.074 -10.413 22.899 1.00 30.01 150 SER A O 1
ATOM 748 N N . GLY A 1 99 ? -0.837 -11.073 24.826 1.00 28.34 151 GLY A N 1
ATOM 749 C CA . GLY A 1 99 ? -1.303 -9.720 25.202 1.00 27.63 151 GLY A CA 1
ATOM 750 C C . GLY A 1 99 ? -2.516 -9.160 24.419 1.00 29.99 151 GLY A C 1
ATOM 751 O O . GLY A 1 99 ? -2.945 -8.028 24.655 1.00 28.38 151 GLY A O 1
ATOM 752 N N . ASN A 1 100 ? -3.057 -9.934 23.476 1.00 26.08 152 ASN A N 1
ATOM 753 C CA . ASN A 1 100 ? -4.198 -9.478 22.682 1.00 24.76 152 ASN A CA 1
ATOM 754 C C . ASN A 1 100 ? -5.506 -9.928 23.319 1.00 22.63 152 ASN A C 1
ATOM 755 O O . ASN A 1 100 ? -5.512 -10.585 24.373 1.00 22.43 152 ASN A O 1
ATOM 760 N N A CYS A 1 101 ? -6.618 -9.580 22.674 0.50 19.74 153 CYS A N 1
ATOM 761 N N B CYS A 1 101 ? -6.622 -9.577 22.707 0.50 22.22 153 CYS A N 1
ATOM 762 C CA A CYS A 1 101 ? -7.920 -9.664 23.305 0.50 18.33 153 CYS A CA 1
ATOM 763 C CA B CYS A 1 101 ? -7.870 -9.836 23.358 0.50 22.10 153 CYS A CA 1
ATOM 764 C C A CYS A 1 101 ? -8.943 -10.364 22.400 0.50 18.74 153 CYS A C 1
ATOM 765 C C B CYS A 1 101 ? -8.957 -10.342 22.444 0.50 21.04 153 CYS A C 1
ATOM 766 O O A CYS A 1 101 ? -9.036 -10.059 21.220 0.50 19.94 153 CYS A O 1
ATOM 767 O O B CYS A 1 101 ? -9.118 -9.882 21.319 0.50 21.67 153 CYS A O 1
ATOM 772 N N . ILE A 1 102 ? -9.726 -11.280 22.966 1.00 19.14 154 ILE A N 1
ATOM 773 C CA . ILE A 1 102 ? -10.814 -11.889 22.223 1.00 17.68 154 ILE A CA 1
ATOM 774 C C . ILE A 1 102 ? -12.142 -11.394 22.748 1.00 15.80 154 ILE A C 1
ATOM 775 O O . ILE A 1 102 ? -12.556 -11.767 23.852 1.00 14.81 154 ILE A O 1
ATOM 780 N N . PRO A 1 103 ? -12.862 -10.611 21.936 1.00 15.98 155 PRO A N 1
ATOM 781 C CA . PRO A 1 103 ? -14.139 -10.096 22.452 1.00 15.76 155 PRO A CA 1
ATOM 782 C C . PRO A 1 103 ? -15.308 -11.037 22.210 1.00 15.31 155 PRO A C 1
ATOM 783 O O . PRO A 1 103 ? -15.577 -11.411 21.076 1.00 15.06 155 PRO A O 1
ATOM 787 N N . LEU A 1 104 ? -15.995 -11.406 23.294 1.00 15.62 156 LEU A N 1
ATOM 788 C CA . LEU A 1 104 ? -17.132 -12.334 23.247 1.00 15.25 156 LEU A CA 1
ATOM 789 C C . LEU A 1 104 ? -18.368 -11.530 23.516 1.00 16.92 156 LEU A C 1
ATOM 790 O O . LEU A 1 104 ? -18.435 -10.772 24.513 1.00 17.77 156 LEU A O 1
ATOM 795 N N . ARG A 1 105 ? -19.370 -11.685 22.675 1.00 15.48 157 ARG A N 1
ATOM 796 C CA . ARG A 1 105 ? -20.664 -11.012 22.946 1.00 17.82 157 ARG A CA 1
ATOM 797 C C . ARG A 1 105 ? -21.715 -12.044 23.391 1.00 17.93 157 ARG A C 1
ATOM 798 O O . ARG A 1 105 ? -21.973 -13.007 22.677 1.00 16.25 157 ARG A O 1
ATOM 806 N N . PHE A 1 106 ? -22.245 -11.868 24.599 1.00 16.62 158 PHE A N 1
ATOM 807 C CA . PHE A 1 106 ? -23.240 -12.769 25.144 1.00 17.45 158 PHE A CA 1
ATOM 808 C C . PHE A 1 106 ? -24.629 -12.335 24.699 1.00 18.88 158 PHE A C 1
ATOM 809 O O . PHE A 1 106 ? -24.779 -11.284 24.101 1.00 18.48 158 PHE A O 1
ATOM 817 N N . ASP A 1 107 ? -25.644 -13.083 25.113 1.00 22.63 159 ASP A N 1
ATOM 818 C CA . ASP A 1 107 ? -27.035 -12.800 24.739 1.00 27.60 159 ASP A CA 1
ATOM 819 C C . ASP A 1 107 ? -27.602 -11.499 25.323 1.00 27.08 159 ASP A C 1
ATOM 820 O O . ASP A 1 107 ? -28.581 -10.976 24.831 1.00 32.39 159 ASP A O 1
ATOM 825 N N . GLY A 1 108 ? -27.028 -11.011 26.404 1.00 24.27 160 GLY A N 1
ATOM 826 C CA . GLY A 1 108 ? -27.489 -9.749 26.973 1.00 22.68 160 GLY A CA 1
ATOM 827 C C . GLY A 1 108 ? -26.694 -9.420 28.214 1.00 23.37 160 GLY A C 1
ATOM 828 O O . GLY A 1 108 ? -25.665 -10.068 28.495 1.00 18.47 160 GLY A O 1
ATOM 829 N N . VAL A 1 109 ? -27.120 -8.378 28.925 1.00 17.81 161 VAL A N 1
ATOM 830 C CA . VAL A 1 109 ? -26.306 -7.790 29.972 1.00 19.93 161 VAL A CA 1
ATOM 831 C C . VAL A 1 109 ? -26.123 -8.759 31.130 1.00 20.44 161 VAL A C 1
ATOM 832 O O . VAL A 1 109 ? -25.071 -8.788 31.754 1.00 21.29 161 VAL A O 1
ATOM 836 N N . LYS A 1 110 ? -27.130 -9.601 31.368 1.00 20.20 162 LYS A N 1
ATOM 837 C CA . LYS A 1 110 ? -27.122 -10.465 32.543 1.00 21.44 162 LYS A CA 1
ATOM 838 C C . LYS A 1 110 ? -26.107 -11.578 32.428 1.00 19.69 162 LYS A C 1
ATOM 839 O O . LYS A 1 110 ? -25.372 -11.844 33.365 1.00 18.80 162 LYS A O 1
ATOM 845 N N . ASP A 1 111 ? -26.077 -12.225 31.281 1.00 18.85 163 ASP A N 1
ATOM 846 C CA . ASP A 1 111 ? -25.063 -13.205 30.996 1.00 18.75 163 ASP A CA 1
ATOM 847 C C . ASP A 1 111 ? -23.678 -12.570 30.979 1.00 18.61 163 ASP A C 1
ATOM 848 O O . ASP A 1 111 ? -22.770 -13.099 31.531 1.00 19.24 163 ASP A O 1
ATOM 853 N N . LYS A 1 112 ? -23.561 -11.398 30.392 1.00 18.37 164 LYS A N 1
ATOM 854 C CA . LYS A 1 112 ? -22.290 -10.730 30.312 1.00 19.74 164 LYS A CA 1
ATOM 855 C C . LYS A 1 112 ? -21.807 -10.516 31.752 1.00 18.82 164 LYS A C 1
ATOM 856 O O . LYS A 1 112 ? -20.699 -10.829 32.071 1.00 17.77 164 LYS A O 1
ATOM 862 N N . THR A 1 113 ? -22.695 -10.037 32.612 1.00 18.58 165 THR A N 1
ATOM 863 C CA . THR A 1 113 ? -22.347 -9.755 33.986 1.00 18.22 165 THR A CA 1
ATOM 864 C C . THR A 1 113 ? -21.985 -10.997 34.773 1.00 19.03 165 THR A C 1
ATOM 865 O O . THR A 1 113 ? -20.975 -11.016 35.429 1.00 18.16 165 THR A O 1
ATOM 869 N N . CYS A 1 114 ? -22.785 -12.044 34.642 1.00 18.39 166 CYS A N 1
ATOM 870 C CA . CYS A 1 114 ? -22.489 -13.339 35.301 1.00 19.21 166 CYS A CA 1
ATOM 871 C C . CYS A 1 114 ? -21.187 -13.940 34.887 1.00 19.17 166 CYS A C 1
ATOM 872 O O . CYS A 1 114 ? -20.543 -14.594 35.688 1.00 17.36 166 CYS A O 1
ATOM 875 N N . PHE A 1 115 ? -20.865 -13.842 33.596 1.00 18.88 167 PHE A N 1
ATOM 876 C CA . PHE A 1 115 ? -19.626 -14.402 33.101 1.00 19.20 167 PHE A CA 1
ATOM 877 C C . PHE A 1 115 ? -18.430 -13.832 33.813 1.00 19.92 167 PHE A C 1
ATOM 878 O O . PHE A 1 115 ? -17.449 -14.561 34.090 1.00 20.84 167 PHE A O 1
ATOM 886 N N . VAL A 1 116 ? -18.427 -12.514 33.988 1.00 17.78 168 VAL A N 1
ATOM 887 C CA . VAL A 1 116 ? -17.290 -11.843 34.651 1.00 20.74 168 VAL A CA 1
ATOM 888 C C . VAL A 1 116 ? -17.082 -12.393 36.066 1.00 19.36 168 VAL A C 1
ATOM 889 O O . VAL A 1 116 ? -15.974 -12.782 36.423 1.00 20.91 168 VAL A O 1
ATOM 893 N N . ASP A 1 117 ? -18.152 -12.516 36.826 1.00 22.54 169 ASP A N 1
ATOM 894 C CA . ASP A 1 117 ? -18.102 -13.114 38.153 1.00 24.33 169 ASP A CA 1
ATOM 895 C C . ASP A 1 117 ? -17.689 -14.569 38.165 1.00 27.83 169 ASP A C 1
ATOM 896 O O . ASP A 1 117 ? -16.856 -14.946 38.930 1.00 28.36 169 ASP A O 1
ATOM 901 N N . LEU A 1 118 ? -18.250 -15.374 37.286 1.00 24.45 170 LEU A N 1
ATOM 902 C CA . LEU A 1 118 ? -17.913 -16.777 37.219 1.00 24.45 170 LEU A CA 1
ATOM 903 C C . LEU A 1 118 ? -16.445 -17.018 36.873 1.00 26.79 170 LEU A C 1
ATOM 904 O O . LEU A 1 118 ? -15.827 -17.886 37.422 1.00 25.06 170 LEU A O 1
ATOM 909 N N . LEU A 1 119 ? -15.918 -16.257 35.938 1.00 25.60 171 LEU A N 1
ATOM 910 C CA . LEU A 1 119 ? -14.540 -16.388 35.534 1.00 27.51 171 LEU A CA 1
ATOM 911 C C . LEU A 1 119 ? -13.599 -16.035 36.671 1.00 31.58 171 LEU A C 1
ATOM 912 O O . LEU A 1 119 ? -12.605 -16.669 36.888 1.00 32.10 171 LEU A O 1
ATOM 917 N N . LYS A 1 120 ? -13.962 -15.011 37.409 1.00 34.24 172 LYS A N 1
ATOM 918 C CA . LYS A 1 120 ? -13.229 -14.645 38.568 1.00 35.50 172 LYS A CA 1
ATOM 919 C C . LYS A 1 120 ? -13.252 -15.796 39.560 1.00 35.64 172 LYS A C 1
ATOM 920 O O . LYS A 1 120 ? -12.240 -16.107 40.114 1.00 36.26 172 LYS A O 1
ATOM 926 N N . LYS A 1 121 ? -14.402 -16.417 39.749 1.00 38.52 173 LYS A N 1
ATOM 927 C CA . LYS A 1 121 ? -14.498 -17.508 40.682 1.00 41.92 173 LYS A CA 1
ATOM 928 C C . LYS A 1 121 ? -13.627 -18.686 40.260 1.00 40.42 173 LYS A C 1
ATOM 929 O O . LYS A 1 121 ? -12.872 -19.168 41.045 1.00 46.52 173 LYS A O 1
ATOM 935 N N . LEU A 1 122 ? -13.658 -19.077 39.001 1.00 39.82 174 LEU A N 1
ATOM 936 C CA . LEU A 1 122 ? -12.827 -20.180 38.532 1.00 44.37 174 LEU A CA 1
ATOM 937 C C . LEU A 1 122 ? -11.341 -19.885 38.661 1.00 49.31 174 LEU A C 1
ATOM 938 O O . LEU A 1 122 ? -10.560 -20.722 39.065 1.00 52.87 174 LEU A O 1
ATOM 943 N N . LYS A 1 123 ? -10.967 -18.671 38.315 1.00 48.69 175 LYS A N 1
ATOM 944 C CA . LYS A 1 123 ? -9.582 -18.177 38.461 1.00 48.60 175 LYS A CA 1
ATOM 945 C C . LYS A 1 123 ? -9.125 -18.153 39.925 1.00 56.53 175 LYS A C 1
ATOM 946 O O . LYS A 1 123 ? -8.041 -18.631 40.245 1.00 61.26 175 LYS A O 1
ATOM 952 N N . ALA A 1 124 ? -9.961 -17.603 40.807 1.00 57.71 176 ALA A N 1
ATOM 953 C CA . ALA A 1 124 ? -9.605 -17.459 42.228 1.00 57.28 176 ALA A CA 1
ATOM 954 C C . ALA A 1 124 ? -9.558 -18.802 43.001 1.00 59.28 176 ALA A C 1
ATOM 955 O O . ALA A 1 124 ? -8.880 -18.912 44.031 1.00 58.49 176 ALA A O 1
ATOM 957 N N . ALA A 1 125 ? -10.267 -19.810 42.490 1.00 56.50 177 ALA A N 1
ATOM 958 C CA . ALA A 1 125 ? -10.331 -21.121 43.133 1.00 57.22 177 ALA A CA 1
ATOM 959 C C . ALA A 1 125 ? -9.284 -22.056 42.554 1.00 56.85 177 ALA A C 1
ATOM 960 O O . ALA A 1 125 ? -8.982 -23.094 43.144 1.00 63.64 177 ALA A O 1
ATOM 962 N N . ALA A 1 126 ? -8.737 -21.682 41.395 1.00 54.60 178 ALA A N 1
ATOM 963 C CA . ALA A 1 126 ? -7.727 -22.490 40.690 1.00 52.44 178 ALA A CA 1
ATOM 964 C C . ALA A 1 126 ? -6.538 -22.859 41.578 1.00 56.65 178 ALA A C 1
ATOM 965 O O . ALA A 1 126 ? -6.078 -22.068 42.413 1.00 55.48 178 ALA A O 1
ATOM 968 N N . SER B 1 2 ? -30.685 -13.179 -16.200 1.00 37.56 54 SER B N 1
ATOM 969 C CA . SER B 1 2 ? -30.916 -13.195 -14.721 1.00 32.94 54 SER B CA 1
ATOM 970 C C . SER B 1 2 ? -30.958 -11.785 -14.097 1.00 33.95 54 SER B C 1
ATOM 971 O O . SER B 1 2 ? -30.482 -10.818 -14.676 1.00 34.20 54 SER B O 1
ATOM 974 N N . MET B 1 3 ? -31.545 -11.673 -12.917 1.00 34.09 55 MET B N 1
ATOM 975 C CA . MET B 1 3 ? -31.406 -10.447 -12.120 1.00 31.92 55 MET B CA 1
ATOM 976 C C . MET B 1 3 ? -30.027 -10.315 -11.479 1.00 31.10 55 MET B C 1
ATOM 977 O O . MET B 1 3 ? -29.604 -9.211 -11.110 1.00 28.19 55 MET B O 1
ATOM 982 N N . ALA B 1 4 ? -29.354 -11.455 -11.307 1.00 28.20 56 ALA B N 1
ATOM 983 C CA . ALA B 1 4 ? -28.214 -11.557 -10.421 1.00 27.16 56 ALA B CA 1
ATOM 984 C C . ALA B 1 4 ? -26.952 -11.562 -11.250 1.00 28.47 56 ALA B C 1
ATOM 985 O O . ALA B 1 4 ? -26.980 -11.937 -12.412 1.00 32.42 56 ALA B O 1
ATOM 987 N N . SER B 1 5 ? -25.859 -11.086 -10.667 1.00 27.05 57 SER B N 1
ATOM 988 C CA . SER B 1 5 ? -24.562 -11.135 -11.315 1.00 25.35 57 SER B CA 1
ATOM 989 C C . SER B 1 5 ? -23.633 -11.982 -10.480 1.00 26.55 57 SER B C 1
ATOM 990 O O . SER B 1 5 ? -23.805 -12.075 -9.259 1.00 29.02 57 SER B O 1
ATOM 993 N N . PRO B 1 6 ? -22.637 -12.603 -11.083 1.00 24.00 58 PRO B N 1
ATOM 994 C CA . PRO B 1 6 ? -21.640 -13.322 -10.290 1.00 24.34 58 PRO B CA 1
ATOM 995 C C . PRO B 1 6 ? -20.693 -12.362 -9.555 1.00 25.22 58 PRO B C 1
ATOM 996 O O . PRO B 1 6 ? -20.595 -11.200 -9.916 1.00 21.84 58 PRO B O 1
ATOM 1000 N N . GLN B 1 7 ? -20.031 -12.854 -8.523 1.00 25.99 59 GLN B N 1
ATOM 1001 C CA . GLN B 1 7 ? -18.993 -12.109 -7.832 1.00 29.38 59 GLN B CA 1
ATOM 1002 C C . GLN B 1 7 ? -17.891 -13.049 -7.412 1.00 30.96 59 GLN B C 1
ATOM 1003 O O . GLN B 1 7 ? -18.136 -14.221 -7.222 1.00 30.71 59 GLN B O 1
ATOM 1009 N N . VAL B 1 8 ? -16.678 -12.542 -7.258 1.00 27.25 60 VAL B N 1
ATOM 1010 C CA . VAL B 1 8 ? -15.602 -13.377 -6.749 1.00 29.24 60 VAL B CA 1
ATOM 1011 C C . VAL B 1 8 ? -15.712 -13.646 -5.267 1.00 30.23 60 VAL B C 1
ATOM 1012 O O . VAL B 1 8 ? -16.099 -12.811 -4.513 1.00 27.47 60 VAL B O 1
ATOM 1016 N N . THR B 1 9 ? -15.354 -14.849 -4.889 1.00 27.56 61 THR B N 1
ATOM 1017 C CA . THR B 1 9 ? -15.426 -15.296 -3.526 1.00 25.92 61 THR B CA 1
ATOM 1018 C C . THR B 1 9 ? -14.072 -15.187 -2.868 1.00 24.38 61 THR B C 1
ATOM 1019 O O . THR B 1 9 ? -13.060 -15.036 -3.512 1.00 20.85 61 THR B O 1
ATOM 1023 N N . ALA B 1 10 ? -14.085 -15.264 -1.560 1.00 23.09 62 ALA B N 1
ATOM 1024 C CA . ALA B 1 10 ? -12.849 -15.254 -0.785 1.00 25.24 62 ALA B CA 1
ATOM 1025 C C . ALA B 1 10 ? -11.961 -16.407 -1.225 1.00 22.10 62 ALA B C 1
ATOM 1026 O O . ALA B 1 10 ? -10.751 -16.276 -1.313 1.00 20.56 62 ALA B O 1
ATOM 1028 N N . ALA B 1 11 ? -12.588 -17.529 -1.556 1.00 24.24 63 ALA B N 1
ATOM 1029 C CA . ALA B 1 11 ? -11.861 -18.714 -2.008 1.00 22.99 63 ALA B CA 1
ATOM 1030 C C . ALA B 1 11 ? -11.244 -18.445 -3.373 1.00 22.26 63 ALA B C 1
ATOM 1031 O O . ALA B 1 11 ? -10.160 -18.911 -3.652 1.00 23.26 63 ALA B O 1
ATOM 1033 N N . ASP B 1 12 ? -11.947 -17.687 -4.229 1.00 23.20 64 ASP B N 1
ATOM 1034 C CA . ASP B 1 12 ? -11.396 -17.313 -5.569 1.00 22.45 64 ASP B CA 1
ATOM 1035 C C . ASP B 1 12 ? -10.134 -16.452 -5.395 1.00 20.60 64 ASP B C 1
ATOM 1036 O O . ASP B 1 12 ? -9.088 -16.724 -5.993 1.00 22.21 64 ASP B O 1
ATOM 1041 N N . ILE B 1 13 ? -10.221 -15.451 -4.524 1.00 24.57 65 ILE B N 1
ATOM 1042 C CA . ILE B 1 13 ? -9.093 -14.538 -4.311 1.00 24.07 65 ILE B CA 1
ATOM 1043 C C . ILE B 1 13 ? -7.891 -15.317 -3.740 1.00 24.82 65 ILE B C 1
ATOM 1044 O O . ILE B 1 13 ? -6.768 -15.177 -4.207 1.00 22.65 65 ILE B O 1
ATOM 1049 N N . GLU B 1 14 ? -8.140 -16.157 -2.747 1.00 25.45 66 GLU B N 1
ATOM 1050 C CA . GLU B 1 14 ? -7.070 -17.024 -2.228 1.00 25.52 66 GLU B CA 1
ATOM 1051 C C . GLU B 1 14 ? -6.467 -17.961 -3.288 1.00 21.34 66 GLU B C 1
ATOM 1052 O O . GLU B 1 14 ? -5.262 -18.210 -3.300 1.00 20.82 66 GLU B O 1
ATOM 1058 N N . ASP B 1 15 ? -7.296 -18.445 -4.199 1.00 23.25 67 ASP B N 1
ATOM 1059 C CA . ASP B 1 15 ? -6.771 -19.260 -5.280 1.00 23.01 67 ASP B CA 1
ATOM 1060 C C . ASP B 1 15 ? -5.850 -18.496 -6.212 1.00 21.55 67 ASP B C 1
ATOM 1061 O O . ASP B 1 15 ? -4.796 -18.996 -6.572 1.00 20.05 67 ASP B O 1
ATOM 1066 N N . LEU B 1 16 ? -6.251 -17.278 -6.603 1.00 19.35 68 LEU B N 1
ATOM 1067 C CA . LEU B 1 16 ? -5.352 -16.403 -7.291 1.00 19.46 68 LEU B CA 1
ATOM 1068 C C . LEU B 1 16 ? -4.064 -16.193 -6.499 1.00 17.37 68 LEU B C 1
ATOM 1069 O O . LEU B 1 16 ? -2.978 -16.163 -7.070 1.00 20.64 68 LEU B O 1
ATOM 1074 N N . HIS B 1 17 ? -4.200 -15.937 -5.211 1.00 17.38 69 HIS B N 1
ATOM 1075 C CA . HIS B 1 17 ? -3.041 -15.661 -4.351 1.00 18.74 69 HIS B CA 1
ATOM 1076 C C . HIS B 1 17 ? -1.999 -16.784 -4.401 1.00 18.20 69 HIS B C 1
ATOM 1077 O O . HIS B 1 17 ? -0.784 -16.542 -4.535 1.00 16.91 69 HIS B O 1
ATOM 1084 N N . ARG B 1 18 ? -2.481 -18.008 -4.286 1.00 19.82 70 ARG B N 1
ATOM 1085 C CA . ARG B 1 18 ? -1.639 -19.188 -4.348 1.00 21.66 70 ARG B CA 1
ATOM 1086 C C . ARG B 1 18 ? -0.959 -19.342 -5.713 1.00 20.46 70 ARG B C 1
ATOM 1087 O O . ARG B 1 18 ? 0.209 -19.615 -5.794 1.00 19.68 70 ARG B O 1
ATOM 1095 N N . ARG B 1 19 ? -1.695 -19.103 -6.771 1.00 18.79 71 ARG B N 1
ATOM 1096 C CA . ARG B 1 19 ? -1.123 -19.156 -8.102 1.00 19.37 71 ARG B CA 1
ATOM 1097 C C . ARG B 1 19 ? -0.049 -18.087 -8.355 1.00 18.87 71 ARG B C 1
ATOM 1098 O O . ARG B 1 19 ? 0.897 -18.301 -9.063 1.00 17.36 71 ARG B O 1
ATOM 1106 N N . LEU B 1 20 ? -0.265 -16.912 -7.800 1.00 17.91 72 LEU B N 1
ATOM 1107 C CA . LEU B 1 20 ? 0.692 -15.836 -7.830 1.00 19.62 72 LEU B CA 1
ATOM 1108 C C . LEU B 1 20 ? 1.979 -16.161 -7.071 1.00 17.96 72 LEU B C 1
ATOM 1109 O O . LEU B 1 20 ? 3.026 -15.824 -7.503 1.00 17.12 72 LEU B O 1
ATOM 1114 N N . LEU B 1 21 ? 1.854 -16.800 -5.925 1.00 17.86 73 LEU B N 1
ATOM 1115 C CA . LEU B 1 21 ? 3.012 -17.262 -5.156 1.00 18.58 73 LEU B CA 1
ATOM 1116 C C . LEU B 1 21 ? 3.812 -18.289 -5.948 1.00 19.41 73 LEU B C 1
ATOM 1117 O O . LEU B 1 21 ? 5.043 -18.312 -5.883 1.00 19.48 73 LEU B O 1
ATOM 1122 N N . ALA B 1 22 ? 3.097 -19.182 -6.617 1.00 19.81 74 ALA B N 1
ATOM 1123 C CA . ALA B 1 22 ? 3.663 -20.208 -7.478 1.00 23.15 74 ALA B CA 1
ATOM 1124 C C . ALA B 1 22 ? 4.328 -19.634 -8.718 1.00 23.06 74 ALA B C 1
ATOM 1125 O O . ALA B 1 22 ? 5.234 -20.218 -9.269 1.00 22.32 74 ALA B O 1
ATOM 1127 N N . GLY B 1 23 ? 3.824 -18.502 -9.173 1.00 20.55 75 GLY B N 1
ATOM 1128 C CA . GLY B 1 23 ? 4.171 -17.968 -10.465 1.00 18.87 75 GLY B CA 1
ATOM 1129 C C . GLY B 1 23 ? 3.087 -18.401 -11.434 1.00 19.96 75 GLY B C 1
ATOM 1130 O O . GLY B 1 23 ? 2.761 -19.570 -11.530 1.00 17.14 75 GLY B O 1
ATOM 1131 N N . MET B 1 24 ? 2.547 -17.446 -12.165 1.00 17.85 76 MET B N 1
ATOM 1132 C CA . MET B 1 24 ? 1.408 -17.685 -13.027 1.00 20.89 76 MET B CA 1
ATOM 1133 C C . MET B 1 24 ? 1.507 -16.985 -14.381 1.00 19.99 76 MET B C 1
ATOM 1134 O O . MET B 1 24 ? 2.182 -15.983 -14.525 1.00 20.40 76 MET B O 1
ATOM 1139 N N . ALA B 1 25 ? 0.818 -17.528 -15.367 1.00 17.67 77 ALA B N 1
ATOM 1140 C CA . ALA B 1 25 ? 0.834 -16.960 -16.699 1.00 18.99 77 ALA B CA 1
ATOM 1141 C C . ALA B 1 25 ? -0.006 -15.692 -16.820 1.00 19.90 77 ALA B C 1
ATOM 1142 O O . ALA B 1 25 ? -1.143 -15.657 -16.394 1.00 18.90 77 ALA B O 1
ATOM 1144 N N . VAL B 1 26 ? 0.555 -14.671 -17.446 1.00 20.46 78 VAL B N 1
ATOM 1145 C CA . VAL B 1 26 ? -0.196 -13.487 -17.839 1.00 19.15 78 VAL B CA 1
ATOM 1146 C C . VAL B 1 26 ? 0.301 -12.956 -19.165 1.00 18.34 78 VAL B C 1
ATOM 1147 O O . VAL B 1 26 ? 1.378 -13.296 -19.598 1.00 19.01 78 VAL B O 1
ATOM 1151 N N . LEU B 1 27 ? -0.503 -12.123 -19.798 1.00 18.23 79 LEU B N 1
ATOM 1152 C CA . LEU B 1 27 ? -0.055 -11.366 -20.942 1.00 16.48 79 LEU B CA 1
ATOM 1153 C C . LEU B 1 27 ? 0.232 -9.933 -20.530 1.00 16.57 79 LEU B C 1
ATOM 1154 O O . LEU B 1 27 ? -0.496 -9.355 -19.759 1.00 16.44 79 LEU B O 1
ATOM 1159 N N . VAL B 1 28 ? 1.316 -9.384 -21.044 1.00 16.59 80 VAL B N 1
ATOM 1160 C CA . VAL B 1 28 ? 1.615 -7.982 -20.890 1.00 17.53 80 VAL B CA 1
ATOM 1161 C C . VAL B 1 28 ? 1.370 -7.337 -22.245 1.00 18.95 80 VAL B C 1
ATOM 1162 O O . VAL B 1 28 ? 1.812 -7.839 -23.256 1.00 16.91 80 VAL B O 1
ATOM 1166 N N . LEU B 1 29 ? 0.625 -6.244 -22.264 1.00 18.38 81 LEU B N 1
ATOM 1167 C CA . LEU B 1 29 ? 0.273 -5.629 -23.540 1.00 20.18 81 LEU B CA 1
ATOM 1168 C C . LEU B 1 29 ? 1.127 -4.408 -23.735 1.00 20.44 81 LEU B C 1
ATOM 1169 O O . LEU B 1 29 ? 1.028 -3.467 -22.957 1.00 21.79 81 LEU B O 1
ATOM 1174 N N . LEU B 1 30 ? 1.981 -4.437 -24.758 1.00 19.53 82 LEU B N 1
ATOM 1175 C CA . LEU B 1 30 ? 2.932 -3.352 -25.011 1.00 20.58 82 LEU B CA 1
ATOM 1176 C C . LEU B 1 30 ? 2.245 -2.194 -25.704 1.00 21.94 82 LEU B C 1
ATOM 1177 O O . LEU B 1 30 ? 1.165 -2.353 -26.328 1.00 19.98 82 LEU B O 1
ATOM 1182 N N . GLN B 1 31 ? 2.889 -1.035 -25.614 1.00 21.73 83 GLN B N 1
ATOM 1183 C CA . GLN B 1 31 ? 2.374 0.204 -26.186 1.00 24.76 83 GLN B CA 1
ATOM 1184 C C . GLN B 1 31 ? 2.138 0.109 -27.694 1.00 26.11 83 GLN B C 1
ATOM 1185 O O . GLN B 1 31 ? 1.253 0.773 -28.217 1.00 27.08 83 GLN B O 1
ATOM 1191 N N . ASP B 1 32 ? 2.894 -0.756 -28.379 1.00 26.26 84 ASP B N 1
ATOM 1192 C CA . ASP B 1 32 ? 2.695 -0.970 -29.830 1.00 28.37 84 ASP B CA 1
ATOM 1193 C C . ASP B 1 32 ? 1.663 -2.061 -30.153 1.00 25.43 84 ASP B C 1
ATOM 1194 O O . ASP B 1 32 ? 1.483 -2.448 -31.298 1.00 27.85 84 ASP B O 1
ATOM 1199 N N . GLY B 1 33 ? 0.989 -2.567 -29.144 1.00 24.47 85 GLY B N 1
ATOM 1200 C CA . GLY B 1 33 ? -0.086 -3.522 -29.396 1.00 26.09 85 GLY B CA 1
ATOM 1201 C C . GLY B 1 33 ? 0.306 -4.980 -29.320 1.00 26.40 85 GLY B C 1
ATOM 1202 O O . GLY B 1 33 ? -0.548 -5.845 -29.305 1.00 32.10 85 GLY B O 1
ATOM 1203 N N . THR B 1 34 ? 1.597 -5.263 -29.244 1.00 28.80 86 THR B N 1
ATOM 1204 C CA . THR B 1 34 ? 2.080 -6.626 -29.054 1.00 27.63 86 THR B CA 1
ATOM 1205 C C . THR B 1 34 ? 1.691 -7.191 -27.695 1.00 26.52 86 THR B C 1
ATOM 1206 O O . THR B 1 34 ? 1.693 -6.498 -26.704 1.00 27.73 86 THR B O 1
ATOM 1210 N N . ARG B 1 35 ? 1.380 -8.464 -27.655 1.00 27.01 87 ARG B N 1
ATOM 1211 C CA . ARG B 1 35 ? 1.091 -9.105 -26.413 1.00 30.81 87 ARG B CA 1
ATOM 1212 C C . ARG B 1 35 ? 2.163 -10.110 -26.088 1.00 29.91 87 ARG B C 1
ATOM 1213 O O . ARG B 1 35 ? 2.382 -11.048 -26.827 1.00 30.88 87 ARG B O 1
ATOM 1221 N N . LEU B 1 36 ? 2.792 -9.935 -24.946 1.00 24.49 88 LEU B N 1
ATOM 1222 C CA . LEU B 1 36 ? 3.896 -10.771 -24.553 1.00 20.86 88 LEU B CA 1
ATOM 1223 C C . LEU B 1 36 ? 3.397 -11.960 -23.650 1.00 20.71 88 LEU B C 1
ATOM 1224 O O . LEU B 1 36 ? 2.607 -11.673 -22.755 1.00 20.79 88 LEU B O 1
ATOM 1229 N N A GLN B 1 37 ? 3.520 -13.266 -23.828 0.50 18.34 89 GLN B N 1
ATOM 1230 N N B GLN B 1 37 ? 3.515 -13.267 -23.822 0.50 18.34 89 GLN B N 1
ATOM 1231 C CA A GLN B 1 37 ? 3.375 -14.217 -22.745 0.50 18.42 89 GLN B CA 1
ATOM 1232 C CA B GLN B 1 37 ? 3.370 -14.214 -22.736 0.50 18.42 89 GLN B CA 1
ATOM 1233 C C A GLN B 1 37 ? 4.512 -14.066 -21.754 0.50 19.09 89 GLN B C 1
ATOM 1234 C C B GLN B 1 37 ? 4.510 -14.061 -21.753 0.50 19.09 89 GLN B C 1
ATOM 1235 O O A GLN B 1 37 ? 5.652 -14.254 -22.079 0.50 18.29 89 GLN B O 1
ATOM 1236 O O B GLN B 1 37 ? 5.649 -14.255 -22.081 0.50 18.29 89 GLN B O 1
ATOM 1247 N N . CYS B 1 38 ? 4.151 -14.077 -20.500 1.00 16.68 90 CYS B N 1
ATOM 1248 C CA . CYS B 1 38 ? 4.868 -13.653 -19.302 1.00 17.88 90 CYS B CA 1
ATOM 1249 C C . CYS B 1 38 ? 4.490 -14.481 -18.082 1.00 16.78 90 CYS B C 1
ATOM 1250 O O . CYS B 1 38 ? 3.387 -15.008 -17.994 1.00 17.28 90 CYS B O 1
ATOM 1253 N N . ILE B 1 39 ? 5.415 -14.576 -17.134 1.00 16.58 91 ILE B N 1
ATOM 1254 C CA . ILE B 1 39 ? 5.134 -15.181 -15.862 1.00 16.32 91 ILE B CA 1
ATOM 1255 C C . ILE B 1 39 ? 5.148 -14.109 -14.789 1.00 15.44 91 ILE B C 1
ATOM 1256 O O . ILE B 1 39 ? 6.106 -13.378 -14.639 1.00 16.29 91 ILE B O 1
ATOM 1261 N N . LEU B 1 40 ? 4.058 -14.040 -14.055 1.00 15.50 92 LEU B N 1
ATOM 1262 C CA . LEU B 1 40 ? 3.892 -13.093 -12.954 1.00 15.76 92 LEU B CA 1
ATOM 1263 C C . LEU B 1 40 ? 4.025 -13.859 -11.613 1.00 15.78 92 LEU B C 1
ATOM 1264 O O . LEU B 1 40 ? 3.323 -14.863 -11.383 1.00 16.11 92 LEU B O 1
ATOM 1269 N N . HIS B 1 41 ? 4.823 -13.328 -10.716 1.00 15.91 93 HIS B N 1
ATOM 1270 C CA . HIS B 1 41 ? 5.131 -14.007 -9.466 1.00 20.45 93 HIS B CA 1
ATOM 1271 C C . HIS B 1 41 ? 5.129 -12.997 -8.338 1.00 21.76 93 HIS B C 1
ATOM 1272 O O . HIS B 1 41 ? 5.634 -11.877 -8.508 1.00 22.33 93 HIS B O 1
ATOM 1279 N N . TYR B 1 42 ? 4.522 -13.351 -7.196 1.00 22.26 94 TYR B N 1
ATOM 1280 C CA . TYR B 1 42 ? 4.671 -12.524 -5.994 1.00 24.09 94 TYR B CA 1
ATOM 1281 C C . TYR B 1 42 ? 5.770 -13.029 -5.025 1.00 23.48 94 TYR B C 1
ATOM 1282 O O . TYR B 1 42 ? 5.706 -14.157 -4.556 1.00 21.71 94 TYR B O 1
ATOM 1291 N N . ASN B 1 43 ? 6.772 -12.195 -4.778 1.00 21.31 95 ASN B N 1
ATOM 1292 C CA . ASN B 1 43 ? 7.852 -12.528 -3.877 1.00 22.11 95 ASN B CA 1
ATOM 1293 C C . ASN B 1 43 ? 7.565 -11.872 -2.539 1.00 25.79 95 ASN B C 1
ATOM 1294 O O . ASN B 1 43 ? 7.783 -10.692 -2.365 1.00 23.04 95 ASN B O 1
ATOM 1299 N N . GLU B 1 44 ? 7.082 -12.660 -1.590 1.00 29.26 96 GLU B N 1
ATOM 1300 C CA . GLU B 1 44 ? 6.681 -12.146 -0.286 1.00 33.02 96 GLU B CA 1
ATOM 1301 C C . GLU B 1 44 ? 7.865 -11.558 0.469 1.00 32.43 96 GLU B C 1
ATOM 1302 O O . GLU B 1 44 ? 7.762 -10.516 1.083 1.00 27.48 96 GLU B O 1
ATOM 1308 N N . ALA B 1 45 ? 8.997 -12.233 0.388 1.00 29.50 97 ALA B N 1
ATOM 1309 C CA . ALA B 1 45 ? 10.183 -11.819 1.112 1.00 33.13 97 ALA B CA 1
ATOM 1310 C C . ALA B 1 45 ? 10.669 -10.446 0.674 1.00 35.01 97 ALA B C 1
ATOM 1311 O O . ALA B 1 45 ? 11.140 -9.668 1.479 1.00 37.71 97 ALA B O 1
ATOM 1313 N N . ASP B 1 46 ? 10.604 -10.190 -0.626 1.00 34.19 98 ASP B N 1
ATOM 1314 C CA . ASP B 1 46 ? 11.130 -8.974 -1.223 1.00 29.85 98 ASP B CA 1
ATOM 1315 C C . ASP B 1 46 ? 10.078 -7.886 -1.310 1.00 30.20 98 ASP B C 1
ATOM 1316 O O . ASP B 1 46 ? 10.376 -6.768 -1.684 1.00 31.02 98 ASP B O 1
ATOM 1321 N N . SER B 1 47 ? 8.840 -8.227 -0.959 1.00 26.04 99 SER B N 1
ATOM 1322 C CA . SER B 1 47 ? 7.721 -7.290 -1.051 1.00 29.47 99 SER B CA 1
ATOM 1323 C C . SER B 1 47 ? 7.530 -6.750 -2.469 1.00 28.05 99 SER B C 1
ATOM 1324 O O . SER B 1 47 ? 7.284 -5.560 -2.662 1.00 24.46 99 SER B O 1
ATOM 1327 N N . SER B 1 48 ? 7.655 -7.633 -3.457 1.00 23.50 100 SER B N 1
ATOM 1328 C CA . SER B 1 48 ? 7.638 -7.238 -4.854 1.00 23.07 100 SER B CA 1
ATOM 1329 C C . SER B 1 48 ? 6.998 -8.257 -5.793 1.00 22.57 100 SER B C 1
ATOM 1330 O O . SER B 1 48 ? 6.827 -9.409 -5.442 1.00 22.38 100 SER B O 1
ATOM 1333 N N . LEU B 1 49 ? 6.650 -7.797 -6.985 1.00 21.10 101 LEU B N 1
ATOM 1334 C CA . LEU B 1 49 ? 6.183 -8.666 -8.064 1.00 20.87 101 LEU B CA 1
ATOM 1335 C C . LEU B 1 49 ? 7.365 -8.740 -8.987 1.00 22.00 101 LEU B C 1
ATOM 1336 O O . LEU B 1 49 ? 8.106 -7.769 -9.084 1.00 20.74 101 LEU B O 1
ATOM 1341 N N . SER B 1 50 ? 7.586 -9.893 -9.632 1.00 18.56 102 SER B N 1
ATOM 1342 C CA . SER B 1 50 ? 8.426 -9.897 -10.824 1.00 19.21 102 SER B CA 1
ATOM 1343 C C . SER B 1 50 ? 7.587 -10.258 -12.038 1.00 18.29 102 SER B C 1
ATOM 1344 O O . SER B 1 50 ? 6.683 -11.084 -1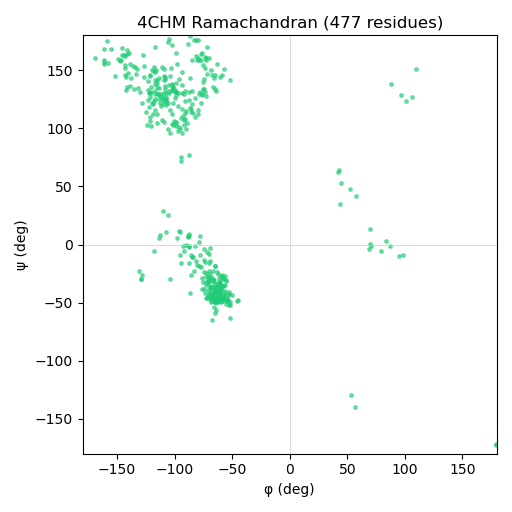1.953 1.00 18.64 102 SER B O 1
ATOM 1347 N N . ILE B 1 51 ? 7.897 -9.622 -13.158 1.00 18.12 103 ILE B N 1
ATOM 1348 C CA . ILE B 1 51 ? 7.240 -9.898 -14.397 1.00 19.67 103 ILE B CA 1
ATOM 1349 C C . ILE B 1 51 ? 8.329 -10.384 -15.342 1.00 18.50 103 ILE B C 1
ATOM 1350 O O . ILE B 1 51 ? 9.216 -9.623 -15.700 1.00 18.93 103 ILE B O 1
ATOM 1355 N N . SER B 1 52 ? 8.264 -11.668 -15.716 1.00 15.75 104 SER B N 1
ATOM 1356 C CA . SER B 1 52 ? 9.228 -12.264 -16.665 1.00 16.89 104 SER B CA 1
ATOM 1357 C C . SER B 1 52 ? 8.648 -12.332 -18.098 1.00 16.83 104 SER B C 1
ATOM 1358 O O . SER B 1 52 ? 7.738 -13.123 -18.365 1.00 19.28 104 SER B O 1
ATOM 1361 N N . CYS B 1 53 ? 9.107 -11.451 -18.979 1.00 17.47 105 CYS B N 1
ATOM 1362 C CA . CYS B 1 53 ? 8.664 -11.480 -20.378 1.00 20.19 105 CYS B CA 1
ATOM 1363 C C . CYS B 1 53 ? 9.866 -11.526 -21.239 1.00 19.51 105 CYS B C 1
ATOM 1364 O O . CYS B 1 53 ? 10.845 -10.861 -20.956 1.00 19.73 105 CYS B O 1
ATOM 1367 N N . GLU B 1 54 ? 9.767 -12.255 -22.350 1.00 20.70 106 GLU B N 1
ATOM 1368 C CA . GLU B 1 54 ? 10.859 -12.316 -23.279 1.00 19.81 106 GLU B CA 1
ATOM 1369 C C . GLU B 1 54 ? 12.099 -12.732 -22.512 1.00 20.87 106 GLU B C 1
ATOM 1370 O O . GLU B 1 54 ? 12.059 -13.682 -21.732 1.00 21.59 106 GLU B O 1
ATOM 1376 N N . ASP B 1 55 ? 13.177 -11.982 -22.690 1.00 20.44 107 ASP B N 1
ATOM 1377 C CA . ASP B 1 55 ? 14.431 -12.261 -22.053 1.00 22.49 107 ASP B CA 1
ATOM 1378 C C . ASP B 1 55 ? 14.678 -11.259 -20.916 1.00 21.90 107 ASP B C 1
ATOM 1379 O O . ASP B 1 55 ? 15.803 -11.030 -20.558 1.00 23.03 107 ASP B O 1
ATOM 1384 N N . LYS B 1 56 ? 13.609 -10.688 -20.356 1.00 21.96 108 LYS B N 1
ATOM 1385 C CA . LYS B 1 56 ? 13.737 -9.713 -19.271 1.00 24.42 108 LYS B CA 1
ATOM 1386 C C . LYS B 1 56 ? 13.029 -10.203 -17.997 1.00 24.19 108 LYS B C 1
ATOM 1387 O O . LYS B 1 56 ? 12.015 -10.913 -18.066 1.00 21.16 108 LYS B O 1
ATOM 1393 N N . VAL B 1 57 ? 13.546 -9.776 -16.842 1.00 21.57 109 VAL B N 1
ATOM 1394 C CA . VAL B 1 57 ? 12.853 -9.943 -15.585 1.00 20.98 109 VAL B CA 1
ATOM 1395 C C . VAL B 1 57 ? 12.726 -8.571 -14.934 1.00 24.21 109 VAL B C 1
ATOM 1396 O O . VAL B 1 57 ? 13.719 -7.919 -14.672 1.00 22.95 109 VAL B O 1
ATOM 1400 N N . ARG B 1 58 ? 11.503 -8.083 -14.801 1.00 21.08 110 ARG B N 1
ATOM 1401 C CA . ARG B 1 58 ? 11.297 -6.813 -14.168 1.00 22.13 110 ARG B CA 1
ATOM 1402 C C . ARG B 1 58 ? 10.673 -7.000 -12.794 1.00 19.93 110 ARG B C 1
ATOM 1403 O O . ARG B 1 58 ? 9.617 -7.633 -12.645 1.00 20.96 110 ARG B O 1
ATOM 1411 N N . VAL B 1 59 ? 11.351 -6.459 -11.796 1.00 18.98 111 VAL B N 1
ATOM 1412 C CA . VAL B 1 59 ? 10.905 -6.521 -10.404 1.00 20.13 111 VAL B CA 1
ATOM 1413 C C . VAL B 1 59 ? 10.177 -5.199 -10.055 1.00 22.16 111 VAL B C 1
ATOM 1414 O O . VAL B 1 59 ? 10.673 -4.082 -10.371 1.00 21.77 111 VAL B O 1
ATOM 1418 N N . ILE B 1 60 ? 8.983 -5.326 -9.476 1.00 20.67 112 ILE B N 1
ATOM 1419 C CA . ILE B 1 60 ? 8.180 -4.152 -9.094 1.00 20.13 112 ILE B CA 1
ATOM 1420 C C . ILE B 1 60 ? 7.836 -4.222 -7.602 1.00 18.64 112 ILE B C 1
ATOM 1421 O O . ILE B 1 60 ? 6.914 -4.941 -7.180 1.00 18.41 112 ILE B O 1
ATOM 1426 N N . PRO B 1 61 ? 8.536 -3.448 -6.801 1.00 19.59 113 PRO B N 1
ATOM 1427 C CA . PRO B 1 61 ? 8.192 -3.402 -5.387 1.00 21.01 113 PRO B CA 1
ATOM 1428 C C . PRO B 1 61 ? 6.762 -2.889 -5.279 1.00 20.03 113 PRO B C 1
ATOM 1429 O O . PRO B 1 61 ? 6.333 -2.065 -6.061 1.00 19.03 113 PRO B O 1
ATOM 1433 N N . LEU B 1 62 ? 6.030 -3.413 -4.316 1.00 21.60 114 LEU B N 1
ATOM 1434 C CA . LEU B 1 62 ? 4.638 -3.072 -4.129 1.00 21.12 114 LEU B CA 1
ATOM 1435 C C . LEU B 1 62 ? 4.544 -1.579 -3.859 1.00 24.26 114 LEU B C 1
ATOM 1436 O O . LEU B 1 62 ? 3.565 -0.940 -4.194 1.00 21.12 114 LEU B O 1
ATOM 1441 N N . SER B 1 63 ? 5.578 -1.053 -3.223 1.00 20.66 115 SER B N 1
ATOM 1442 C CA . SER B 1 63 ? 5.682 0.355 -2.903 1.00 24.61 115 SER B CA 1
ATOM 1443 C C . SER B 1 63 ? 5.736 1.217 -4.159 1.00 25.70 115 SER B C 1
ATOM 1444 O O . SER B 1 63 ? 5.447 2.392 -4.097 1.00 24.71 115 SER B O 1
ATOM 1447 N N . ASP B 1 64 ? 6.165 0.647 -5.281 1.00 23.24 116 ASP B N 1
ATOM 1448 C CA . ASP B 1 64 ? 6.163 1.406 -6.518 1.00 23.02 116 ASP B CA 1
ATOM 1449 C C . ASP B 1 64 ? 4.858 1.355 -7.311 1.00 22.06 116 ASP B C 1
ATOM 1450 O O . ASP B 1 64 ? 4.747 1.975 -8.366 1.00 24.51 116 ASP B O 1
ATOM 1455 N N . ILE B 1 65 ? 3.885 0.616 -6.816 1.00 20.36 117 ILE B N 1
ATOM 1456 C CA . ILE B 1 65 ? 2.587 0.560 -7.476 1.00 19.99 117 ILE B CA 1
ATOM 1457 C C . ILE B 1 65 ? 1.637 1.574 -6.830 1.00 20.36 117 ILE B C 1
ATOM 1458 O O . ILE B 1 65 ? 1.106 1.341 -5.731 1.00 20.78 117 ILE B O 1
ATOM 1463 N N . LYS B 1 66 ? 1.495 2.724 -7.487 1.00 20.35 118 LYS B N 1
ATOM 1464 C CA . LYS B 1 66 ? 0.686 3.819 -6.979 1.00 23.63 118 LYS B CA 1
ATOM 1465 C C . LYS B 1 66 ? -0.800 3.426 -7.004 1.00 23.03 118 LYS B C 1
ATOM 1466 O O . LYS B 1 66 ? -1.530 3.690 -6.089 1.00 27.35 118 LYS B O 1
ATOM 1472 N N . ALA B 1 67 ? -1.239 2.788 -8.065 1.00 22.10 119 ALA B N 1
ATOM 1473 C CA . ALA B 1 67 ? -2.646 2.472 -8.230 1.00 21.48 119 ALA B CA 1
ATOM 1474 C C . ALA B 1 67 ? -2.796 1.359 -9.261 1.00 20.64 119 ALA B C 1
ATOM 1475 O O . ALA B 1 67 ? -1.846 0.984 -9.918 1.00 19.15 119 ALA B O 1
ATOM 1477 N N . LEU B 1 68 ? -3.991 0.809 -9.329 1.00 20.44 120 LEU B N 1
ATOM 1478 C CA . LEU B 1 68 ? -4.317 -0.203 -10.291 1.00 22.52 120 LEU B CA 1
ATOM 1479 C C . LEU B 1 68 ? -5.409 0.355 -11.181 1.00 21.55 120 LEU B C 1
ATOM 1480 O O . LEU B 1 68 ? -6.445 0.774 -10.700 1.00 20.89 120 LEU B O 1
ATOM 1485 N N . LEU B 1 69 ? -5.171 0.336 -12.480 1.00 18.16 121 LEU B N 1
ATOM 1486 C CA . LEU B 1 69 ? -6.131 0.837 -13.430 1.00 20.54 121 LEU B CA 1
ATOM 1487 C C . LEU B 1 69 ? -6.971 -0.330 -13.907 1.00 20.72 121 LEU B C 1
ATOM 1488 O O . LEU B 1 69 ? -6.479 -1.218 -14.596 1.00 22.12 121 LEU B O 1
ATOM 1493 N N . HIS B 1 70 ? -8.225 -0.347 -13.481 1.00 19.24 122 HIS B N 1
ATOM 1494 C CA . HIS B 1 70 ? -9.143 -1.402 -13.866 1.00 21.76 122 HIS B CA 1
ATOM 1495 C C . HIS B 1 70 ? -10.492 -0.983 -14.448 1.00 24.73 122 HIS B C 1
ATOM 1496 O O . HIS B 1 70 ? -11.088 -1.741 -15.189 1.00 27.07 122 HIS B O 1
ATOM 1503 N N . THR B 1 71 ? -10.998 0.196 -14.111 1.00 22.92 123 THR B N 1
ATOM 1504 C CA . THR B 1 71 ? -12.290 0.598 -14.702 1.00 21.28 123 THR B CA 1
ATOM 1505 C C . THR B 1 71 ? -12.067 1.044 -16.160 1.00 20.07 123 THR B C 1
ATOM 1506 O O . THR B 1 71 ? -10.919 1.360 -16.567 1.00 17.77 123 THR B O 1
ATOM 1510 N N . ARG B 1 72 ? -13.156 1.140 -16.922 1.00 18.28 124 ARG B N 1
ATOM 1511 C CA . ARG B 1 72 ? -13.082 1.683 -18.290 1.00 19.36 124 ARG B CA 1
ATOM 1512 C C . ARG B 1 72 ? -12.415 3.042 -18.342 1.00 18.18 124 ARG B C 1
ATOM 1513 O O . ARG B 1 72 ? -11.599 3.282 -19.225 1.00 17.00 124 ARG B O 1
ATOM 1521 N N . ASP B 1 73 ? -12.747 3.942 -17.396 1.00 20.10 125 ASP B N 1
ATOM 1522 C CA . ASP B 1 73 ? -12.195 5.324 -17.478 1.00 20.29 125 ASP B CA 1
ATOM 1523 C C . ASP B 1 73 ? -10.727 5.342 -17.064 1.00 19.05 125 ASP B C 1
ATOM 1524 O O . ASP B 1 73 ? -9.955 6.157 -17.555 1.00 21.08 125 ASP B O 1
ATOM 1529 N N . GLN B 1 74 ? -10.343 4.468 -16.133 1.00 16.69 126 GLN B N 1
ATOM 1530 C CA . GLN B 1 74 ? -8.914 4.360 -15.748 1.00 17.49 126 GLN B CA 1
ATOM 1531 C C . GLN B 1 74 ? -8.060 3.875 -16.888 1.00 15.93 126 GLN B C 1
ATOM 1532 O O . GLN B 1 74 ? -7.071 4.495 -17.246 1.00 17.56 126 GLN B O 1
ATOM 1538 N N . LEU B 1 75 ? -8.496 2.801 -17.518 1.00 15.92 127 LEU B N 1
ATOM 1539 C CA . LEU B 1 75 ? -7.739 2.198 -18.644 1.00 16.34 127 LEU B CA 1
ATOM 1540 C C . LEU B 1 75 ? -7.749 3.070 -19.911 1.00 16.25 127 LEU B C 1
ATOM 1541 O O . LEU B 1 75 ? -6.841 2.991 -20.733 1.00 16.62 127 LEU B O 1
ATOM 1546 N N . GLN B 1 76 ? -8.806 3.858 -20.092 1.00 16.92 128 GLN B N 1
ATOM 1547 C CA . GLN B 1 76 ? -8.883 4.783 -21.254 1.00 17.71 128 GLN B CA 1
ATOM 1548 C C . GLN B 1 76 ? -7.658 5.721 -21.320 1.00 19.25 128 GLN B C 1
ATOM 1549 O O . GLN B 1 76 ? -7.186 6.079 -22.404 1.00 20.16 128 GLN B O 1
ATOM 1555 N N . ARG B 1 77 ? -7.114 6.068 -20.168 1.00 18.35 129 ARG B N 1
ATOM 1556 C CA . ARG B 1 77 ? -6.015 7.033 -20.115 1.00 24.07 129 ARG B CA 1
ATOM 1557 C C . ARG B 1 77 ? -4.658 6.519 -20.590 1.00 22.33 129 ARG B C 1
ATOM 1558 O O . ARG B 1 77 ? -3.753 7.313 -20.885 1.00 24.85 129 ARG B O 1
ATOM 1566 N N . VAL B 1 78 ? -4.521 5.195 -20.701 1.00 21.39 130 VAL B N 1
ATOM 1567 C CA . VAL B 1 78 ? -3.264 4.584 -21.166 1.00 19.83 130 VAL B CA 1
ATOM 1568 C C . VAL B 1 78 ? -3.080 4.807 -22.700 1.00 20.33 130 VAL B C 1
ATOM 1569 O O . VAL B 1 78 ? -3.970 4.505 -23.481 1.00 22.52 130 VAL B O 1
ATOM 1573 N N . GLU B 1 79 ? -1.939 5.331 -23.102 1.00 21.06 131 GLU B N 1
ATOM 1574 C CA . GLU B 1 79 ? -1.693 5.646 -24.513 1.00 22.99 131 GLU B CA 1
ATOM 1575 C C . GLU B 1 79 ? -1.050 4.432 -25.089 1.00 23.09 131 GLU B C 1
ATOM 1576 O O . GLU B 1 79 ? 0.096 4.120 -24.750 1.00 24.23 131 GLU B O 1
ATOM 1582 N N . THR B 1 80 ? -1.788 3.699 -25.902 1.00 22.29 132 THR B N 1
ATOM 1583 C CA . THR B 1 80 ? -1.324 2.416 -26.393 1.00 20.51 132 THR B CA 1
ATOM 1584 C C . THR B 1 80 ? -2.127 2.052 -27.609 1.00 20.23 132 THR B C 1
ATOM 1585 O O . THR B 1 80 ? -3.260 2.556 -27.793 1.00 19.70 132 THR B O 1
ATOM 1589 N N . LYS B 1 81 ? -1.550 1.212 -28.470 1.00 17.39 133 LYS B N 1
ATOM 1590 C CA . LYS B 1 81 ? -2.310 0.623 -29.529 1.00 18.61 133 LYS B CA 1
ATOM 1591 C C . LYS B 1 81 ? -3.135 -0.590 -29.042 1.00 19.89 133 LYS B C 1
ATOM 1592 O O . LYS B 1 81 ? -4.088 -0.972 -29.696 1.00 18.05 133 LYS B O 1
ATOM 1598 N N . ALA B 1 82 ? -2.783 -1.145 -27.878 1.00 18.52 134 ALA B N 1
ATOM 1599 C CA . ALA B 1 82 ? -3.562 -2.249 -27.272 1.00 20.07 134 ALA B CA 1
ATOM 1600 C C . ALA B 1 82 ? -5.029 -1.820 -27.064 1.00 19.80 134 ALA B C 1
ATOM 1601 O O . ALA B 1 82 ? -5.340 -0.628 -26.984 1.00 19.87 134 ALA B O 1
ATOM 1603 N N . ASN B 1 83 ? -5.929 -2.780 -27.100 1.00 19.81 135 ASN B N 1
ATOM 1604 C CA . ASN B 1 83 ? -7.329 -2.540 -26.813 1.00 19.14 135 ASN B CA 1
ATOM 1605 C C . ASN B 1 83 ? -7.728 -2.810 -25.349 1.00 17.29 135 ASN B C 1
ATOM 1606 O O . ASN B 1 83 ? -8.356 -3.803 -25.055 1.00 16.36 135 ASN B O 1
ATOM 1611 N N . LEU B 1 84 ? -7.307 -1.942 -24.440 1.00 16.90 136 LEU B N 1
ATOM 1612 C CA . LEU B 1 84 ? -7.593 -2.078 -23.002 1.00 17.95 136 LEU B CA 1
ATOM 1613 C C . LEU B 1 84 ? -9.031 -1.888 -22.516 1.00 17.68 136 LEU B C 1
ATOM 1614 O O . LEU B 1 84 ? -9.489 -2.602 -21.648 1.00 18.18 136 LEU B O 1
ATOM 1619 N N . VAL B 1 85 ? -9.723 -0.900 -23.069 1.00 17.89 137 VAL B N 1
ATOM 1620 C CA . VAL B 1 85 ? -10.979 -0.450 -22.495 1.00 18.27 137 VAL B CA 1
ATOM 1621 C C . VAL B 1 85 ? -12.099 -1.493 -22.463 1.00 20.00 137 VAL B C 1
ATOM 1622 O O . VAL B 1 85 ? -12.771 -1.608 -21.470 1.00 18.75 137 VAL B O 1
ATOM 1626 N N . ASP B 1 86 ? -12.263 -2.263 -23.530 1.00 16.97 138 ASP B N 1
ATOM 1627 C CA . ASP B 1 86 ? -13.269 -3.295 -23.571 1.00 19.14 138 ASP B CA 1
ATOM 1628 C C . ASP B 1 86 ? -12.752 -4.601 -23.036 1.00 22.14 138 ASP B C 1
ATOM 1629 O O . ASP B 1 86 ? -13.436 -5.614 -23.129 1.00 19.83 138 ASP B O 1
ATOM 1634 N N . ASP B 1 87 ? -11.535 -4.587 -22.483 1.00 22.43 139 ASP B N 1
ATOM 1635 C CA . ASP B 1 87 ? -10.937 -5.822 -21.983 1.00 22.58 139 ASP B CA 1
ATOM 1636 C C . ASP B 1 87 ? -11.248 -6.033 -20.502 1.00 23.14 139 ASP B C 1
ATOM 1637 O O . ASP B 1 87 ? -10.609 -5.450 -19.613 1.00 27.56 139 ASP B O 1
ATOM 1642 N N . GLU B 1 88 ? -12.188 -6.921 -20.256 1.00 22.82 140 GLU B N 1
ATOM 1643 C CA . GLU B 1 88 ? -12.634 -7.299 -18.912 1.00 23.56 140 GLU B CA 1
ATOM 1644 C C . GLU B 1 88 ? -11.572 -7.997 -18.068 1.00 20.19 140 GLU B C 1
ATOM 1645 O O . GLU B 1 88 ? -11.689 -8.052 -16.849 1.00 19.46 140 GLU B O 1
ATOM 1651 N N . SER B 1 89 ? -10.538 -8.517 -18.717 1.00 17.63 141 SER B N 1
ATOM 1652 C CA . SER B 1 89 ? -9.482 -9.203 -17.992 1.00 19.15 141 SER B CA 1
ATOM 1653 C C . SER B 1 89 ? -8.281 -8.345 -17.734 1.00 18.53 141 SER B C 1
ATOM 1654 O O . SER B 1 89 ? -7.256 -8.849 -17.258 1.00 19.25 141 SER B O 1
ATOM 1657 N N . CYS B 1 90 ? -8.349 -7.071 -18.075 1.00 18.03 142 CYS B N 1
ATOM 1658 C CA . CYS B 1 90 ? -7.175 -6.217 -17.982 1.00 17.47 142 CYS B CA 1
ATOM 1659 C C . CYS B 1 90 ? -7.131 -5.362 -16.731 1.00 18.44 142 CYS B C 1
ATOM 1660 O O . CYS B 1 90 ? -8.107 -4.731 -16.364 1.00 18.36 142 CYS B O 1
ATOM 1663 N N . VAL B 1 91 ? -5.987 -5.392 -16.067 1.00 18.96 143 VAL B N 1
ATOM 1664 C CA . VAL B 1 91 ? -5.627 -4.411 -15.053 1.00 19.83 143 VAL B CA 1
ATOM 1665 C C . VAL B 1 91 ? -4.183 -3.921 -15.211 1.00 20.25 143 VAL B C 1
ATOM 1666 O O . VAL B 1 91 ? -3.279 -4.711 -15.373 1.00 20.55 143 VAL B O 1
ATOM 1670 N N . ALA B 1 92 ? -3.971 -2.615 -15.129 1.00 15.69 144 ALA B N 1
ATOM 1671 C CA . ALA B 1 92 ? -2.647 -2.045 -15.334 1.00 16.86 144 ALA B CA 1
ATOM 1672 C C . ALA B 1 92 ? -2.011 -1.533 -14.050 1.00 19.22 144 ALA B C 1
ATOM 1673 O O . ALA B 1 92 ? -2.657 -0.858 -13.269 1.00 19.70 144 ALA B O 1
ATOM 1675 N N . LEU B 1 93 ? -0.748 -1.877 -13.837 1.00 15.99 145 LEU B N 1
ATOM 1676 C CA . LEU B 1 93 ? -0.008 -1.356 -12.678 1.00 16.05 145 LEU B CA 1
ATOM 1677 C C . LEU B 1 93 ? 0.450 0.060 -13.020 1.00 16.28 145 LEU B C 1
ATOM 1678 O O . LEU B 1 93 ? 1.256 0.250 -13.921 1.00 17.01 145 LEU B O 1
ATOM 1683 N N . HIS B 1 94 ? -0.054 1.038 -12.283 1.00 18.17 146 HIS B N 1
ATOM 1684 C CA . HIS B 1 94 ? 0.349 2.427 -12.444 1.00 20.40 146 HIS B CA 1
ATOM 1685 C C . HIS B 1 94 ? 1.515 2.668 -11.499 1.00 20.75 146 HIS B C 1
ATOM 1686 O O . HIS B 1 94 ? 1.360 2.631 -10.290 1.00 21.73 146 HIS B O 1
ATOM 1693 N N . LEU B 1 95 ? 2.683 2.913 -12.068 1.00 19.41 147 LEU B N 1
ATOM 1694 C CA . LEU B 1 95 ? 3.922 2.958 -11.305 1.00 23.31 147 LEU B CA 1
ATOM 1695 C C . LEU B 1 95 ? 4.225 4.327 -10.724 1.00 25.47 147 LEU B C 1
ATOM 1696 O O . LEU B 1 95 ? 4.170 5.326 -11.416 1.00 23.34 147 LEU B O 1
ATOM 1701 N N . LEU B 1 96 ? 4.545 4.349 -9.442 1.00 27.48 148 LEU B N 1
ATOM 1702 C CA . LEU B 1 96 ? 4.739 5.607 -8.757 1.00 31.66 148 LEU B CA 1
ATOM 1703 C C . LEU B 1 96 ? 5.903 6.449 -9.246 1.00 30.88 148 LEU B C 1
ATOM 1704 O O . LEU B 1 96 ? 5.720 7.608 -9.540 1.00 31.41 148 LEU 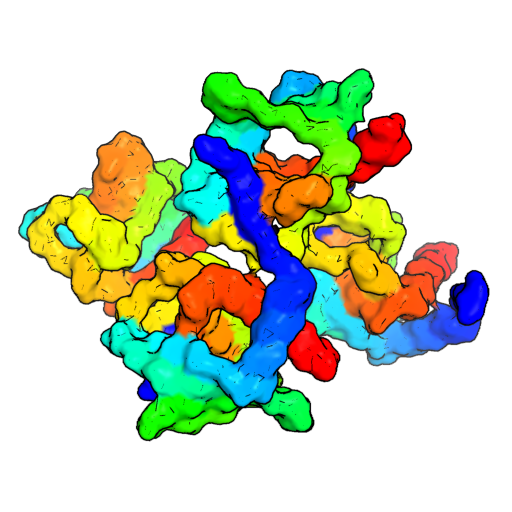B O 1
ATOM 1709 N N . GLU B 1 97 ? 7.083 5.860 -9.373 1.00 32.27 149 GLU B N 1
ATOM 1710 C CA . GLU B 1 97 ? 8.249 6.635 -9.780 1.00 32.07 149 GLU B CA 1
ATOM 1711 C C . GLU B 1 97 ? 8.219 7.128 -11.225 1.00 31.63 149 GLU B C 1
ATOM 1712 O O . GLU B 1 97 ? 8.459 8.288 -11.472 1.00 31.22 149 GLU B O 1
ATOM 1718 N N . SER B 1 98 ? 7.866 6.261 -12.168 1.00 25.89 150 SER B N 1
ATOM 1719 C CA . SER B 1 98 ? 7.826 6.663 -13.571 1.00 26.01 150 SER B CA 1
ATOM 1720 C C . SER B 1 98 ? 6.505 7.262 -14.019 1.00 25.10 150 SER B C 1
ATOM 1721 O O . SER B 1 98 ? 6.441 7.896 -15.048 1.00 29.74 150 SER B O 1
ATOM 1724 N N . GLY B 1 99 ? 5.456 7.065 -13.235 1.00 24.52 151 GLY B N 1
ATOM 1725 C CA . GLY B 1 99 ? 4.104 7.504 -13.631 1.00 22.50 151 GLY B CA 1
ATOM 1726 C C . GLY B 1 99 ? 3.510 6.688 -14.814 1.00 23.69 151 GLY B C 1
ATOM 1727 O O . GLY B 1 99 ? 2.352 6.860 -15.189 1.00 22.41 151 GLY B O 1
ATOM 1728 N N . ASN B 1 100 ? 4.291 5.773 -15.364 1.00 23.27 152 ASN B N 1
ATOM 1729 C CA . ASN B 1 100 ? 3.811 4.932 -16.470 1.00 22.84 152 ASN B CA 1
ATOM 1730 C C . ASN B 1 100 ? 3.083 3.694 -15.983 1.00 20.87 152 ASN B C 1
ATOM 1731 O O . ASN B 1 100 ? 2.941 3.495 -14.776 1.00 23.14 152 ASN B O 1
ATOM 1736 N N A CYS B 1 101 ? 2.628 2.855 -16.902 0.50 19.07 153 CYS B N 1
ATOM 1737 N N B CYS B 1 101 ? 2.566 2.899 -16.931 0.50 19.44 153 CYS B N 1
ATOM 1738 C CA A CYS B 1 101 ? 1.805 1.735 -16.488 0.50 19.07 153 CYS B CA 1
ATOM 1739 C CA B CYS B 1 101 ? 1.638 1.791 -16.621 0.50 19.44 153 CYS B CA 1
ATOM 1740 C C A CYS B 1 101 ? 1.970 0.482 -17.336 0.50 18.19 153 CYS B C 1
ATOM 1741 C C B CYS B 1 101 ? 2.007 0.481 -17.355 0.50 18.51 153 CYS B C 1
ATOM 1742 O O A CYS B 1 101 ? 2.202 0.544 -18.539 0.50 19.11 153 CYS B O 1
ATOM 1743 O O B CYS B 1 101 ? 2.425 0.508 -18.510 0.50 19.45 153 CYS B O 1
ATOM 1748 N N . ILE B 1 102 ? 1.848 -0.656 -16.673 1.00 18.01 154 ILE B N 1
ATOM 1749 C CA . ILE B 1 102 ? 2.034 -1.958 -17.313 1.00 17.71 154 ILE B CA 1
ATOM 1750 C C . ILE B 1 102 ? 0.674 -2.654 -17.294 1.00 15.00 154 ILE B C 1
ATOM 1751 O O . ILE B 1 102 ? 0.169 -3.041 -16.246 1.00 15.46 154 ILE B O 1
ATOM 1756 N N . PRO B 1 103 ? 0.080 -2.812 -18.450 1.00 15.10 155 PRO B N 1
ATOM 1757 C CA . PRO B 1 103 ? -1.213 -3.468 -18.558 1.00 16.58 155 PRO B CA 1
ATOM 1758 C C . PRO B 1 103 ? -1.073 -4.979 -18.574 1.00 15.90 155 PRO B C 1
ATOM 1759 O O . PRO B 1 103 ? -0.340 -5.548 -19.407 1.00 16.63 155 PRO B O 1
ATOM 1763 N N . LEU B 1 104 ? -1.786 -5.627 -17.664 1.00 16.14 156 LEU B N 1
ATOM 1764 C CA . LEU B 1 104 ? -1.738 -7.067 -17.541 1.00 16.86 156 LEU B CA 1
ATOM 1765 C C . LEU B 1 104 ? -3.052 -7.591 -18.032 1.00 17.18 156 LEU B C 1
ATOM 1766 O O . LEU B 1 104 ? -4.088 -7.001 -17.747 1.00 17.16 156 LEU B O 1
ATOM 1771 N N . ARG B 1 105 ? -3.030 -8.721 -18.738 1.00 16.46 157 ARG B N 1
ATOM 1772 C CA . ARG B 1 105 ? -4.265 -9.401 -19.113 1.00 18.28 157 ARG B CA 1
ATOM 1773 C C . ARG B 1 105 ? -4.295 -10.773 -18.469 1.00 18.24 157 ARG B C 1
ATOM 1774 O O . ARG B 1 105 ? -3.454 -11.625 -18.762 1.00 18.14 157 ARG B O 1
ATOM 1782 N N . PHE B 1 106 ? -5.259 -10.961 -17.595 1.00 19.81 158 PHE B N 1
ATOM 1783 C CA . PHE B 1 106 ? -5.535 -12.234 -16.981 1.00 20.27 158 PHE B CA 1
ATOM 1784 C C . PHE B 1 106 ? -6.407 -13.124 -17.861 1.00 21.97 158 PHE B C 1
ATOM 1785 O O . PHE B 1 106 ? -6.843 -12.726 -18.924 1.00 19.60 158 PHE B O 1
ATOM 1793 N N . ASP B 1 107 ? -6.631 -14.340 -17.401 1.00 22.02 159 ASP B N 1
ATOM 1794 C CA . ASP B 1 107 ? -7.415 -15.317 -18.122 1.00 29.43 159 ASP B CA 1
ATOM 1795 C C . ASP B 1 107 ? -8.838 -14.844 -18.360 1.00 28.46 159 ASP B C 1
ATOM 1796 O O . ASP B 1 107 ? -9.394 -15.058 -19.416 1.00 36.84 159 ASP B O 1
ATOM 1801 N N . GLY B 1 108 ? -9.417 -14.222 -17.348 1.00 26.93 160 GLY B N 1
ATOM 1802 C CA . GLY B 1 108 ? -10.818 -13.896 -17.318 1.00 23.42 160 GLY B CA 1
ATOM 1803 C C . GLY B 1 108 ? -11.067 -12.776 -16.346 1.00 22.40 160 GLY B C 1
ATOM 1804 O O . GLY B 1 108 ? -10.163 -12.363 -15.637 1.00 19.04 160 GLY B O 1
ATOM 1805 N N . VAL B 1 109 ? -12.301 -12.316 -16.310 1.00 19.36 161 VAL B N 1
ATOM 1806 C CA . VAL B 1 109 ? -12.679 -11.250 -15.430 1.00 19.61 161 VAL B CA 1
ATOM 1807 C C . VAL B 1 109 ? -12.449 -11.690 -13.995 1.00 20.69 161 VAL B C 1
ATOM 1808 O O . VAL B 1 109 ? -12.107 -10.876 -13.166 1.00 18.84 161 VAL B O 1
ATOM 1812 N N . LYS B 1 110 ? -12.610 -12.981 -13.716 1.00 19.76 162 LYS B N 1
ATOM 1813 C CA . LYS B 1 110 ? -12.511 -13.447 -12.345 1.00 24.77 162 LYS B CA 1
ATOM 1814 C C . LYS B 1 110 ? -11.135 -13.219 -11.737 1.00 20.05 162 LYS B C 1
ATOM 1815 O O . LYS B 1 110 ? -11.033 -12.712 -10.646 1.00 21.37 162 LYS B O 1
ATOM 1821 N N . ASP B 1 111 ? -10.092 -13.605 -12.447 1.00 18.90 163 ASP B N 1
ATOM 1822 C CA . ASP B 1 111 ? -8.741 -13.390 -11.980 1.00 18.91 163 ASP B CA 1
ATOM 1823 C C . ASP B 1 111 ? -8.417 -11.906 -11.884 1.00 18.23 163 ASP B C 1
ATOM 1824 O O . ASP B 1 111 ? -7.790 -11.468 -10.944 1.00 15.67 163 ASP B O 1
ATOM 1829 N N . LYS B 1 112 ? -8.885 -11.146 -12.863 1.00 17.22 164 LYS B N 1
ATOM 1830 C CA . LYS B 1 112 ? -8.627 -9.724 -12.899 1.00 18.24 164 LYS B CA 1
ATOM 1831 C C . LYS B 1 112 ? -9.234 -9.087 -11.654 1.00 17.76 164 LYS B C 1
ATOM 1832 O O . LYS B 1 112 ? -8.616 -8.253 -11.017 1.00 16.97 164 LYS B O 1
ATOM 1838 N N . THR B 1 113 ? -10.437 -9.527 -11.311 1.00 17.55 165 THR B N 1
ATOM 1839 C CA . THR B 1 113 ? -11.176 -8.963 -10.201 1.00 18.01 165 THR B CA 1
ATOM 1840 C C . THR B 1 113 ? -10.505 -9.354 -8.891 1.00 18.19 165 THR B C 1
ATOM 1841 O O . THR B 1 113 ? -10.475 -8.563 -7.920 1.00 18.87 165 THR B O 1
ATOM 1845 N N . CYS B 1 114 ? -9.942 -10.560 -8.866 1.00 18.16 166 CYS B N 1
ATOM 1846 C CA . CYS B 1 114 ? -9.317 -11.081 -7.655 1.00 18.31 166 CYS B CA 1
ATOM 1847 C C . CYS B 1 114 ? -7.998 -10.359 -7.443 1.00 18.34 166 CYS B C 1
ATOM 1848 O O . CYS B 1 114 ? -7.621 -10.048 -6.291 1.00 18.29 166 CYS B O 1
ATOM 1851 N N . PHE B 1 115 ? -7.268 -10.159 -8.540 1.00 16.32 167 PHE B N 1
ATOM 1852 C CA . PHE B 1 115 ? -6.008 -9.421 -8.488 1.00 16.80 167 PHE B CA 1
ATOM 1853 C C . PHE B 1 115 ? -6.188 -8.012 -7.908 1.00 16.15 167 PHE B C 1
ATOM 1854 O O . PHE B 1 115 ? -5.412 -7.586 -7.043 1.00 17.44 167 PHE B O 1
ATOM 1862 N N . VAL B 1 116 ? -7.205 -7.289 -8.379 1.00 16.56 168 VAL B N 1
ATOM 1863 C CA . VAL B 1 116 ? -7.496 -5.943 -7.837 1.00 16.85 168 VAL B CA 1
ATOM 1864 C C . VAL B 1 116 ? -7.696 -5.990 -6.309 1.00 18.78 168 VAL B C 1
ATOM 1865 O O . VAL B 1 116 ? -7.049 -5.245 -5.547 1.00 18.99 168 VAL B O 1
ATOM 1869 N N . ASP B 1 117 ? -8.564 -6.891 -5.859 1.00 17.29 169 ASP B N 1
ATOM 1870 C CA . ASP B 1 117 ? -8.817 -7.064 -4.444 1.00 18.31 169 ASP B CA 1
ATOM 1871 C C . ASP B 1 117 ? -7.567 -7.491 -3.659 1.00 20.04 169 ASP B C 1
ATOM 1872 O O . ASP B 1 117 ? -7.233 -6.886 -2.638 1.00 18.51 169 ASP B O 1
ATOM 1877 N N . LEU B 1 118 ? -6.857 -8.506 -4.168 1.00 18.10 170 LEU B N 1
ATOM 1878 C CA . LEU B 1 118 ? -5.679 -9.053 -3.494 1.00 19.42 170 LEU B CA 1
ATOM 1879 C C . LEU B 1 118 ? -4.499 -8.074 -3.398 1.00 19.50 170 LEU B C 1
ATOM 1880 O O . LEU B 1 118 ? -3.837 -8.006 -2.379 1.00 20.71 170 LEU B O 1
ATOM 1885 N N . LEU B 1 119 ? -4.212 -7.338 -4.457 1.00 20.53 171 LEU B N 1
ATOM 1886 C CA . LEU B 1 119 ? -3.055 -6.473 -4.400 1.00 24.38 171 LEU B CA 1
ATOM 1887 C C . LEU B 1 119 ? -3.136 -5.411 -3.289 1.00 27.36 171 LEU B C 1
ATOM 1888 O O . LEU B 1 119 ? -2.127 -5.121 -2.627 1.00 24.79 171 LEU B O 1
ATOM 1893 N N . LYS B 1 120 ? -4.324 -4.884 -3.037 1.00 30.40 172 LYS B N 1
ATOM 1894 C CA . LYS B 1 120 ? -4.488 -3.935 -1.950 1.00 34.44 172 LYS B CA 1
ATOM 1895 C C . LYS B 1 120 ? -4.122 -4.618 -0.639 1.00 35.98 172 LYS B C 1
ATOM 1896 O O . LYS B 1 120 ? -3.469 -4.037 0.204 1.00 33.40 172 LYS B O 1
ATOM 1902 N N . LYS B 1 121 ? -4.534 -5.867 -0.485 1.00 33.49 173 LYS B N 1
ATOM 1903 C CA . LYS B 1 121 ? -4.243 -6.626 0.715 1.00 34.49 173 LYS B CA 1
ATOM 1904 C C . LYS B 1 121 ? -2.750 -6.902 0.877 1.00 39.54 173 LYS B C 1
ATOM 1905 O O . LYS B 1 121 ? -2.213 -6.806 1.968 1.00 44.48 173 LYS B O 1
ATOM 1911 N N . LEU B 1 122 ? -2.090 -7.270 -0.208 1.00 32.36 174 LEU B N 1
ATOM 1912 C CA . LEU B 1 122 ? -0.667 -7.490 -0.158 1.00 29.42 174 LEU B CA 1
ATOM 1913 C C . LEU B 1 122 ? 0.053 -6.194 0.188 1.00 32.18 174 LEU B C 1
ATOM 1914 O O . LEU B 1 122 ? 0.961 -6.188 0.991 1.00 30.94 174 LEU B O 1
ATOM 1919 N N . LYS B 1 123 ? -0.370 -5.099 -0.425 1.00 34.36 175 LYS B N 1
ATOM 1920 C CA . LYS B 1 123 ? 0.285 -3.820 -0.236 1.00 38.72 175 LYS B CA 1
ATOM 1921 C C . LYS B 1 123 ? 0.178 -3.352 1.202 1.00 45.17 175 LYS B C 1
ATOM 1922 O O . LYS B 1 123 ? 1.159 -2.978 1.815 1.00 46.60 175 LYS B O 1
ATOM 1928 N N . ALA B 1 124 ? -1.021 -3.432 1.751 1.00 51.63 176 ALA B N 1
ATOM 1929 C CA . ALA B 1 124 ? -1.264 -2.936 3.087 1.00 52.92 176 ALA B CA 1
ATOM 1930 C C . ALA B 1 124 ? -0.472 -3.743 4.096 1.00 55.21 176 ALA B C 1
ATOM 1931 O O . ALA B 1 124 ? 0.086 -3.200 5.032 1.00 64.28 176 ALA B O 1
ATOM 1933 N N . ALA B 1 125 ? -0.417 -5.045 3.888 1.00 51.69 177 ALA B N 1
ATOM 1934 C CA . ALA B 1 125 ? 0.336 -5.905 4.769 1.00 47.99 177 ALA B CA 1
ATOM 1935 C C . ALA B 1 125 ? 1.825 -5.575 4.707 1.00 55.26 177 ALA B C 1
ATOM 1936 O O . ALA B 1 125 ? 2.588 -6.202 3.975 1.00 56.83 177 ALA B O 1
ATOM 1938 N N . GLY C 1 1 ? -14.301 25.587 0.256 1.00 54.27 53 GLY C N 1
ATOM 1939 C CA . GLY C 1 1 ? -15.461 24.701 0.613 1.00 61.36 53 GLY C CA 1
ATOM 1940 C C . GLY C 1 1 ? -15.301 24.094 1.996 1.00 59.89 53 GLY C C 1
ATOM 1941 O O . GLY C 1 1 ? -14.320 24.376 2.687 1.00 63.08 53 GLY C O 1
ATOM 1942 N N . SER C 1 2 ? -16.247 23.235 2.386 1.00 56.26 54 SER C N 1
ATOM 1943 C CA . SER C 1 2 ? -16.354 22.752 3.782 1.00 50.23 54 SER C CA 1
ATOM 1944 C C . SER C 1 2 ? -15.478 21.517 4.051 1.00 46.75 54 SER C C 1
ATOM 1945 O O . SER C 1 2 ? -15.326 20.659 3.189 1.00 45.65 54 SER C O 1
ATOM 1948 N N . MET C 1 3 ? -14.897 21.441 5.248 1.00 44.20 55 MET C N 1
ATOM 1949 C CA . MET C 1 3 ? -14.185 20.232 5.676 1.00 44.43 55 MET C CA 1
ATOM 1950 C C . MET C 1 3 ? -15.147 19.074 5.982 1.00 37.90 55 MET C C 1
ATOM 1951 O O . MET C 1 3 ? -14.699 17.953 6.235 1.00 35.17 55 MET C O 1
ATOM 1956 N N . ALA C 1 4 ? -16.454 19.351 5.952 1.00 32.71 56 ALA C N 1
ATOM 1957 C CA . ALA C 1 4 ? -17.456 18.477 6.581 1.00 31.33 56 ALA C CA 1
ATOM 1958 C C . ALA C 1 4 ? -18.326 17.776 5.571 1.00 32.38 56 ALA C C 1
ATOM 1959 O O . ALA C 1 4 ? -18.572 18.294 4.472 1.00 31.27 56 ALA C O 1
ATOM 1961 N N . SER C 1 5 ? -18.828 16.613 5.956 1.00 24.63 57 SER C N 1
ATOM 1962 C CA . SER C 1 5 ? -19.700 15.860 5.083 1.00 27.06 57 SER C CA 1
ATOM 1963 C C . SER C 1 5 ? -21.035 15.623 5.739 1.00 25.02 57 SER C C 1
ATOM 1964 O O . SER C 1 5 ? -21.097 15.404 6.932 1.00 26.38 57 SER C O 1
ATOM 1967 N N . PRO C 1 6 ? -22.114 15.623 4.948 1.00 25.27 58 PRO C N 1
ATOM 1968 C CA . PRO C 1 6 ? -23.411 15.343 5.543 1.00 27.00 58 PRO C CA 1
ATOM 1969 C C . PRO C 1 6 ? -23.524 13.867 5.927 1.00 30.46 58 PRO C C 1
ATOM 1970 O O . PRO C 1 6 ? -22.676 13.047 5.544 1.00 31.43 58 PRO C O 1
ATOM 1974 N N . GLN C 1 7 ? -24.565 13.526 6.654 1.00 32.17 59 GLN C N 1
ATOM 1975 C CA . GLN C 1 7 ? -24.704 12.174 7.180 1.00 33.41 59 GLN C CA 1
ATOM 1976 C C . GLN C 1 7 ? -26.185 11.868 7.342 1.00 33.08 59 GLN C C 1
ATOM 1977 O O . GLN C 1 7 ? -26.970 12.767 7.655 1.00 29.87 59 GLN C O 1
ATOM 1983 N N . VAL C 1 8 ? -26.598 10.624 7.110 1.00 29.38 60 VAL C N 1
ATOM 1984 C CA . VAL C 1 8 ? -28.044 10.349 7.195 1.00 28.32 60 VAL C CA 1
ATOM 1985 C C . VAL C 1 8 ? -28.552 10.382 8.635 1.00 28.55 60 VAL C C 1
ATOM 1986 O O . VAL C 1 8 ? -27.815 10.073 9.560 1.00 31.63 60 VAL C O 1
ATOM 1990 N N . THR C 1 9 ? -29.796 10.817 8.822 1.00 32.72 61 THR C N 1
ATOM 1991 C CA . THR C 1 9 ? -30.383 10.917 10.168 1.00 36.00 61 THR C CA 1
ATOM 1992 C C . THR C 1 9 ? -31.383 9.793 10.394 1.00 35.91 61 THR C C 1
ATOM 1993 O O . THR C 1 9 ? -31.725 9.073 9.454 1.00 38.14 61 THR C O 1
ATOM 1997 N N . ALA C 1 10 ? -31.906 9.691 11.618 1.00 37.11 62 ALA C N 1
ATOM 1998 C CA . ALA C 1 10 ? -32.919 8.671 11.950 1.00 37.86 62 ALA C CA 1
ATOM 1999 C C . ALA C 1 10 ? -34.224 8.898 11.215 1.00 36.95 62 ALA C C 1
ATOM 2000 O O . ALA C 1 10 ? -34.954 7.953 10.935 1.00 35.32 62 ALA C O 1
ATOM 2002 N N . ALA C 1 11 ? -34.522 10.160 10.929 1.00 37.97 63 ALA C N 1
ATOM 2003 C CA . ALA C 1 11 ? -35.708 10.521 10.175 1.00 37.91 63 ALA C CA 1
ATOM 2004 C C . ALA C 1 11 ? -35.558 10.111 8.715 1.00 38.65 63 ALA C C 1
ATOM 2005 O O . ALA C 1 11 ? -36.523 9.651 8.102 1.00 36.87 63 ALA C O 1
ATOM 2007 N N . ASP C 1 12 ? -34.346 10.288 8.159 1.00 35.60 64 ASP C N 1
ATOM 2008 C CA . ASP C 1 12 ? -34.046 9.851 6.797 1.00 30.75 64 ASP C CA 1
ATOM 2009 C C . ASP C 1 12 ? -34.278 8.360 6.684 1.00 30.94 64 ASP C C 1
ATOM 2010 O O . ASP C 1 12 ? -34.924 7.898 5.749 1.00 32.14 64 ASP C O 1
ATOM 2015 N N . ILE C 1 13 ? -33.799 7.61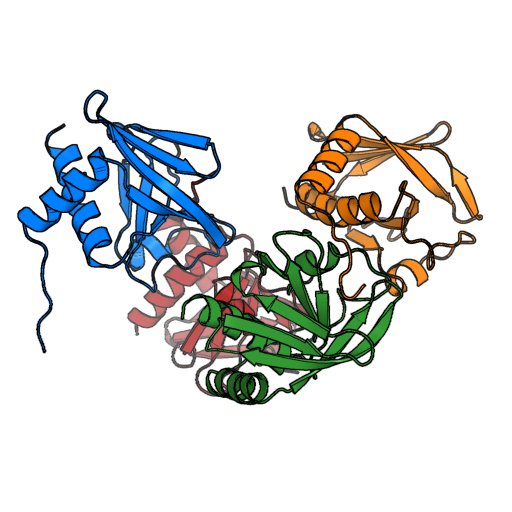6 7.673 1.00 31.37 65 ILE C N 1
ATOM 2016 C CA . ILE C 1 13 ? -33.908 6.174 7.676 1.00 32.37 65 ILE C CA 1
ATOM 2017 C C . ILE C 1 13 ? -35.352 5.689 7.844 1.00 40.60 65 ILE C C 1
ATOM 2018 O O . ILE C 1 13 ? -35.817 4.853 7.064 1.00 37.45 65 ILE C O 1
ATOM 2023 N N . GLU C 1 14 ? -36.066 6.220 8.840 1.00 39.02 66 GLU C N 1
ATOM 2024 C CA . GLU C 1 14 ? -37.497 5.934 8.966 1.00 40.53 66 GLU C CA 1
ATOM 2025 C C . GLU C 1 14 ? -38.285 6.347 7.709 1.00 31.50 66 GLU C C 1
ATOM 2026 O O . GLU C 1 14 ? -39.202 5.657 7.301 1.00 37.44 66 GLU C O 1
ATOM 2032 N N . ASP C 1 15 ? -37.897 7.438 7.078 1.00 28.89 67 ASP C N 1
ATOM 2033 C CA . ASP C 1 15 ? -38.532 7.847 5.822 1.00 33.78 67 ASP C CA 1
ATOM 2034 C C . ASP C 1 15 ? -38.343 6.803 4.691 1.00 36.82 67 ASP C C 1
ATOM 2035 O O . ASP C 1 15 ? -39.287 6.483 3.931 1.00 30.28 67 ASP C O 1
ATOM 2040 N N . LEU C 1 16 ? -37.113 6.324 4.544 1.00 33.33 68 LEU C N 1
ATOM 2041 C CA . LEU C 1 16 ? -36.843 5.283 3.568 1.00 36.19 68 LEU C CA 1
ATOM 2042 C C . LEU C 1 16 ? -37.657 4.028 3.890 1.00 32.84 68 LEU C C 1
ATOM 2043 O O . LEU C 1 16 ? -38.158 3.358 2.991 1.00 34.95 68 LEU C O 1
ATOM 2048 N N . HIS C 1 17 ? -37.803 3.759 5.178 1.00 28.77 69 HIS C N 1
ATOM 2049 C CA . HIS C 1 17 ? -38.520 2.607 5.666 1.00 30.00 69 HIS C CA 1
ATOM 2050 C C . HIS C 1 17 ? -39.973 2.667 5.229 1.00 32.45 69 HIS C C 1
ATOM 2051 O O . HIS C 1 17 ? -40.534 1.666 4.816 1.00 25.96 69 HIS C O 1
ATOM 2058 N N . ARG C 1 18 ? -40.577 3.846 5.321 1.00 31.19 70 ARG C N 1
ATOM 2059 C CA . ARG C 1 18 ? -41.964 3.991 4.932 1.00 34.64 70 ARG C CA 1
ATOM 2060 C C . ARG C 1 18 ? -42.142 3.720 3.441 1.00 31.52 70 ARG C C 1
ATOM 2061 O O . ARG C 1 18 ? -43.009 2.976 3.044 1.00 35.63 70 ARG C O 1
ATOM 2069 N N . ARG C 1 19 ? -41.272 4.292 2.631 1.00 32.51 71 ARG C N 1
ATOM 2070 C CA . ARG C 1 19 ? -41.331 4.106 1.193 1.00 32.40 71 ARG C CA 1
ATOM 2071 C C . ARG C 1 19 ? -41.082 2.672 0.768 1.00 31.23 71 ARG C C 1
ATOM 2072 O O . ARG C 1 19 ? -41.697 2.183 -0.162 1.00 30.05 71 ARG C O 1
ATOM 2080 N N . LEU C 1 20 ? -40.149 2.017 1.439 1.00 30.55 72 LEU C N 1
ATOM 2081 C CA . LEU C 1 20 ? -39.859 0.625 1.173 1.00 29.25 72 LEU C CA 1
ATOM 2082 C C . LEU C 1 20 ? -41.045 -0.276 1.485 1.00 31.32 72 LEU C C 1
ATOM 2083 O O . LEU C 1 20 ? -41.346 -1.194 0.738 1.00 31.05 72 LEU C O 1
ATOM 2088 N N . LEU C 1 21 ? -41.712 -0.002 2.595 1.00 29.13 73 LEU C N 1
ATOM 2089 C CA . LEU C 1 21 ? -42.876 -0.746 2.975 1.00 31.55 73 LEU C CA 1
ATOM 2090 C C . LEU C 1 21 ? -44.023 -0.456 1.989 1.00 31.90 73 LEU C C 1
ATOM 2091 O O . LEU C 1 21 ? -44.865 -1.292 1.761 1.00 34.12 73 LEU C O 1
ATOM 2096 N N . ALA C 1 22 ? -44.020 0.727 1.393 1.00 34.26 74 ALA C N 1
ATOM 2097 C CA . ALA C 1 22 ? -45.022 1.083 0.384 1.00 33.34 74 ALA C CA 1
ATOM 2098 C C . ALA C 1 22 ? -44.735 0.417 -0.970 1.00 33.73 74 ALA C C 1
ATOM 2099 O O . ALA C 1 22 ? -45.642 0.113 -1.732 1.00 34.85 74 ALA C O 1
ATOM 2101 N N . GLY C 1 23 ? -43.465 0.151 -1.239 1.00 34.97 75 GLY C N 1
ATOM 2102 C CA . GLY C 1 23 ? -43.014 -0.128 -2.595 1.00 32.09 75 GLY C CA 1
ATOM 2103 C C . GLY C 1 23 ? -42.377 1.119 -3.150 1.00 33.81 75 GLY C C 1
ATOM 2104 O O . GLY C 1 23 ? -42.982 2.185 -3.126 1.00 36.58 75 GLY C O 1
ATOM 2105 N N . MET C 1 24 ? -41.126 1.010 -3.587 1.00 31.95 76 MET C N 1
ATOM 2106 C CA . MET C 1 24 ? -40.435 2.153 -4.167 1.00 28.48 76 MET C CA 1
ATOM 2107 C C . MET C 1 24 ? -39.712 1.753 -5.453 1.00 30.46 76 MET C C 1
ATOM 2108 O O . MET C 1 24 ? -39.321 0.582 -5.633 1.00 32.05 76 MET C O 1
ATOM 2113 N N . ALA C 1 25 ? -39.536 2.724 -6.342 1.00 28.87 77 ALA C N 1
ATOM 2114 C CA . ALA C 1 25 ? -38.838 2.508 -7.614 1.00 30.36 77 ALA C CA 1
ATOM 2115 C C . ALA C 1 25 ? -37.338 2.407 -7.368 1.00 31.49 77 ALA C C 1
ATOM 2116 O O . ALA C 1 25 ? -36.766 3.244 -6.677 1.00 35.40 77 ALA C O 1
ATOM 2118 N N . VAL C 1 26 ? -36.704 1.413 -7.969 1.00 28.55 78 VAL C N 1
ATOM 2119 C CA . VAL C 1 26 ? -35.252 1.296 -7.975 1.00 27.33 78 VAL C CA 1
ATOM 2120 C C . VAL C 1 26 ? -34.831 0.758 -9.328 1.00 26.27 78 VAL C C 1
ATOM 2121 O O . VAL C 1 26 ? -35.645 0.223 -10.055 1.00 27.98 78 VAL C O 1
ATOM 2125 N N . LEU C 1 27 ? -33.561 0.913 -9.664 1.00 25.88 79 LEU C N 1
ATOM 2126 C CA . LEU C 1 27 ? -33.022 0.324 -10.872 1.00 25.24 79 LEU C CA 1
ATOM 2127 C C . LEU C 1 27 ? -32.230 -0.914 -10.506 1.00 28.64 79 LEU C C 1
ATOM 2128 O O . LEU C 1 27 ? -31.425 -0.883 -9.598 1.00 28.59 79 LEU C O 1
ATOM 2133 N N . VAL C 1 28 ? -32.458 -2.000 -11.223 1.00 26.58 80 VAL C N 1
ATOM 2134 C CA . VAL C 1 28 ? -31.674 -3.205 -11.052 1.00 27.06 80 VAL C CA 1
ATOM 2135 C C . VAL C 1 28 ? -30.627 -3.211 -12.148 1.00 26.85 80 VAL C C 1
ATOM 2136 O O . VAL C 1 28 ? -30.955 -3.033 -13.299 1.00 25.46 80 VAL C O 1
ATOM 2140 N N . LEU C 1 29 ? -29.366 -3.395 -11.779 1.00 26.30 81 LEU C N 1
ATOM 2141 C CA . LEU C 1 29 ? -28.286 -3.307 -12.755 1.00 29.43 81 LEU C CA 1
ATOM 2142 C C . LEU C 1 29 ? -27.824 -4.696 -13.201 1.00 30.04 81 LEU C C 1
ATOM 2143 O O . LEU C 1 29 ? -27.184 -5.443 -12.440 1.00 26.19 81 LEU C O 1
ATOM 2148 N N . LEU C 1 30 ? -28.199 -5.049 -14.426 1.00 27.77 82 LEU C N 1
ATOM 2149 C CA . LEU C 1 30 ? -27.856 -6.345 -15.010 1.00 29.73 82 LEU C CA 1
ATOM 2150 C C . LEU C 1 30 ? -26.380 -6.462 -15.335 1.00 28.05 82 LEU C C 1
ATOM 2151 O O . LEU C 1 30 ? -25.702 -5.460 -15.471 1.00 25.78 82 LEU C O 1
ATOM 2156 N N . GLN C 1 31 ? -25.920 -7.712 -15.490 1.00 28.09 83 GLN C N 1
ATOM 2157 C CA . GLN C 1 31 ? -24.533 -8.060 -15.827 1.00 28.31 83 GLN C CA 1
ATOM 2158 C C . GLN C 1 31 ? -24.070 -7.477 -17.154 1.00 31.15 83 GLN C C 1
ATOM 2159 O O . GLN C 1 31 ? -22.919 -7.075 -17.284 1.00 27.65 83 GLN C O 1
ATOM 2165 N N . ASP C 1 32 ? -24.963 -7.445 -18.144 1.00 34.79 84 ASP C N 1
ATOM 2166 C CA . ASP C 1 32 ? -24.633 -6.878 -19.457 1.00 33.84 84 ASP C CA 1
ATOM 2167 C C . ASP C 1 32 ? -24.659 -5.363 -19.465 1.00 35.24 84 ASP C C 1
ATOM 2168 O O . ASP C 1 32 ? -24.528 -4.762 -20.504 1.00 36.19 84 ASP C O 1
ATOM 2173 N N . GLY C 1 33 ? -24.818 -4.759 -18.302 1.00 33.16 85 GLY C N 1
ATOM 2174 C CA . GLY C 1 33 ? -24.732 -3.324 -18.190 1.00 29.24 85 GLY C CA 1
ATOM 2175 C C . GLY C 1 33 ? -26.005 -2.606 -18.533 1.00 29.49 85 GLY C C 1
ATOM 2176 O O . GLY C 1 33 ? -26.046 -1.395 -18.522 1.00 33.48 85 GLY C O 1
ATOM 2177 N N . THR C 1 34 ? -27.054 -3.348 -18.836 1.00 30.64 86 THR C N 1
ATOM 2178 C CA . THR C 1 34 ? -28.362 -2.739 -18.958 1.00 31.02 86 THR C CA 1
ATOM 2179 C C . THR C 1 34 ? -29.037 -2.619 -17.595 1.00 32.76 86 THR C C 1
ATOM 2180 O O . THR C 1 34 ? -28.689 -3.323 -16.663 1.00 26.31 86 THR C O 1
ATOM 2184 N N . ARG C 1 35 ? -30.002 -1.721 -17.507 1.00 29.06 87 ARG C N 1
ATOM 2185 C CA . ARG C 1 35 ? -30.685 -1.437 -16.263 1.00 34.46 87 ARG C CA 1
ATOM 2186 C C . ARG C 1 35 ? -32.183 -1.642 -16.387 1.00 35.76 87 ARG C C 1
ATOM 2187 O O . ARG C 1 35 ? -32.768 -1.305 -17.399 1.00 37.24 87 ARG C O 1
ATOM 2195 N N . LEU C 1 36 ? -32.781 -2.202 -15.345 1.00 30.83 88 LEU C N 1
ATOM 2196 C CA . LEU C 1 36 ? -34.211 -2.459 -15.276 1.00 30.53 88 LEU C CA 1
ATOM 2197 C C . LEU C 1 36 ? -34.878 -1.518 -14.292 1.00 29.88 88 LEU C C 1
ATOM 2198 O O . LEU C 1 36 ? -34.374 -1.290 -13.217 1.00 26.72 88 LEU C O 1
ATOM 2203 N N . GLN C 1 37 ? -36.022 -0.976 -14.665 1.00 28.98 89 GLN C N 1
ATOM 2204 C CA . GLN C 1 37 ? -36.781 -0.159 -13.750 1.00 30.30 89 GLN C CA 1
ATOM 2205 C C . GLN C 1 37 ? -37.755 -1.075 -13.023 1.00 35.16 89 GLN C C 1
ATOM 2206 O O . GLN C 1 37 ? -38.533 -1.769 -13.657 1.00 33.43 89 GLN C O 1
ATOM 2212 N N . CYS C 1 38 ? -37.693 -1.087 -11.690 1.00 30.17 90 CYS C N 1
ATOM 2213 C CA . CYS C 1 38 ? -38.377 -2.129 -10.898 1.00 30.43 90 CYS C CA 1
ATOM 2214 C C . CYS C 1 38 ? -38.986 -1.574 -9.621 1.00 29.49 90 CYS C C 1
ATOM 2215 O O . CYS C 1 38 ? -38.721 -0.422 -9.238 1.00 27.59 90 CYS C O 1
ATOM 2218 N N . ILE C 1 39 ? -39.837 -2.364 -8.985 1.00 27.25 91 ILE C N 1
ATOM 2219 C CA . ILE C 1 39 ? -40.378 -1.937 -7.709 1.00 30.66 91 ILE C CA 1
ATOM 2220 C C . ILE C 1 39 ? -39.771 -2.752 -6.580 1.00 28.38 91 ILE C C 1
ATOM 2221 O O . ILE C 1 39 ? -39.819 -3.986 -6.607 1.00 26.70 91 ILE C O 1
ATOM 2226 N N . LEU C 1 40 ? -39.146 -2.046 -5.626 1.00 28.12 92 LEU C N 1
ATOM 2227 C CA . LEU C 1 40 ? -38.581 -2.674 -4.425 1.00 28.77 92 LEU C CA 1
ATOM 2228 C C . LEU C 1 40 ? -39.526 -2.490 -3.264 1.00 26.02 92 LEU C C 1
ATOM 2229 O O . LEU C 1 40 ? -39.948 -1.365 -2.957 1.00 25.99 92 LEU C O 1
ATOM 2234 N N . HIS C 1 41 ? -39.883 -3.598 -2.629 1.00 26.33 93 HIS C N 1
ATOM 2235 C CA . HIS C 1 41 ? -40.931 -3.591 -1.621 1.00 26.70 93 HIS C CA 1
ATOM 2236 C C . HIS C 1 41 ? -40.537 -4.542 -0.522 1.00 28.49 93 HIS C C 1
ATOM 2237 O O . HIS C 1 41 ? -40.089 -5.677 -0.806 1.00 26.28 93 HIS C O 1
ATOM 2244 N N . TYR C 1 42 ? -40.653 -4.097 0.739 1.00 27.08 94 TYR C N 1
ATOM 2245 C CA . TYR C 1 42 ? -40.417 -5.005 1.881 1.00 25.77 94 TYR C CA 1
ATOM 2246 C C . TYR C 1 42 ? -41.717 -5.494 2.465 1.00 25.19 94 TYR C C 1
ATOM 2247 O O . TYR C 1 42 ? -42.585 -4.699 2.813 1.00 28.25 94 TYR C O 1
ATOM 2256 N N . ASN C 1 43 ? -41.776 -6.800 2.679 1.00 26.74 95 ASN C N 1
ATOM 2257 C CA . ASN C 1 43 ? -42.885 -7.467 3.319 1.00 27.23 95 ASN C CA 1
ATOM 2258 C C . ASN C 1 43 ? -42.545 -7.977 4.701 1.00 27.61 95 ASN C C 1
ATOM 2259 O O . ASN C 1 43 ? -41.801 -8.947 4.858 1.00 29.62 95 ASN C O 1
ATOM 2264 N N . GLU C 1 44 ? -43.054 -7.273 5.701 1.00 27.62 96 GLU C N 1
ATOM 2265 C CA . GLU C 1 44 ? -42.723 -7.527 7.079 1.00 31.72 96 GLU C CA 1
ATOM 2266 C C . GLU C 1 44 ? -43.238 -8.902 7.534 1.00 33.57 96 GLU C C 1
ATOM 2267 O O . GLU C 1 44 ? -42.505 -9.666 8.172 1.00 32.16 96 GLU C O 1
ATOM 2273 N N . ALA C 1 45 ? -44.457 -9.254 7.137 1.00 32.21 97 ALA C N 1
ATOM 2274 C CA . ALA C 1 45 ? -45.089 -10.475 7.643 1.00 32.46 97 ALA C CA 1
ATOM 2275 C C . ALA C 1 45 ? -44.249 -11.688 7.358 1.00 38.92 97 ALA C C 1
ATOM 2276 O O . ALA C 1 45 ? -44.058 -12.515 8.243 1.00 43.07 97 ALA C O 1
ATOM 2278 N N . ASP C 1 46 ? -43.739 -11.824 6.134 1.00 35.12 98 ASP C N 1
ATOM 2279 C CA . ASP C 1 46 ? -42.767 -12.903 5.902 1.00 41.53 98 ASP C CA 1
ATOM 2280 C C . ASP C 1 46 ? -41.299 -12.491 5.655 1.00 40.27 98 ASP C C 1
ATOM 2281 O O . ASP C 1 46 ? -40.551 -13.243 5.045 1.00 41.21 98 ASP C O 1
ATOM 2286 N N . SER C 1 47 ? -40.876 -11.353 6.216 1.00 37.46 99 SER C N 1
ATOM 2287 C CA . SER C 1 47 ? -39.450 -10.939 6.191 1.00 34.94 99 SER C CA 1
ATOM 2288 C C . SER C 1 47 ? -38.780 -11.196 4.845 1.00 33.22 99 SER C C 1
ATOM 2289 O O . SER C 1 47 ? -37.870 -12.045 4.721 1.00 32.36 99 SER C O 1
ATOM 2292 N N . SER C 1 48 ? -39.278 -10.541 3.819 1.00 33.84 100 SER C N 1
ATOM 2293 C CA . SER C 1 48 ? -38.729 -10.744 2.503 1.00 31.01 100 SER C CA 1
ATOM 2294 C C . SER C 1 48 ? -38.812 -9.476 1.709 1.00 27.59 100 SER C C 1
ATOM 2295 O O . SER C 1 48 ? -39.615 -8.615 1.991 1.00 29.69 100 SER C O 1
ATOM 2298 N N . LEU C 1 49 ? -37.973 -9.387 0.698 1.00 29.41 101 LEU C N 1
ATOM 2299 C CA . LEU C 1 49 ? -38.019 -8.303 -0.253 1.00 29.25 101 LEU C CA 1
ATOM 2300 C C . LEU C 1 49 ? -38.541 -8.849 -1.554 1.00 29.13 101 LEU C C 1
ATOM 2301 O O . LEU C 1 49 ? -38.230 -9.968 -1.922 1.00 32.98 101 LEU C O 1
ATOM 2306 N N . SER C 1 50 ? -39.349 -8.061 -2.237 1.00 25.84 102 SER C N 1
ATOM 2307 C CA . SER C 1 50 ? -39.743 -8.377 -3.591 1.00 25.78 102 SER C CA 1
ATOM 2308 C C . SER C 1 50 ? -39.193 -7.321 -4.529 1.00 25.15 102 SER C C 1
ATOM 2309 O O . SER C 1 50 ? -39.237 -6.139 -4.227 1.00 27.88 102 SER C O 1
ATOM 2312 N N . ILE C 1 51 ? -38.640 -7.769 -5.646 1.00 22.31 103 ILE C N 1
ATOM 2313 C CA . ILE C 1 51 ? -38.192 -6.882 -6.688 1.00 23.90 103 ILE C CA 1
ATOM 2314 C C . ILE C 1 51 ? -39.039 -7.252 -7.892 1.00 25.71 103 ILE C C 1
ATOM 2315 O O . ILE C 1 51 ? -39.085 -8.414 -8.290 1.00 29.47 103 ILE C O 1
ATOM 2320 N N . SER C 1 52 ? -39.745 -6.279 -8.434 1.00 26.96 104 SER C N 1
ATOM 2321 C CA . SER C 1 52 ? -40.711 -6.556 -9.474 1.00 27.60 104 SER C CA 1
ATOM 2322 C C . SER C 1 52 ? -40.350 -5.773 -10.705 1.00 28.23 104 SER C C 1
ATOM 2323 O O . SER C 1 52 ? -40.480 -4.540 -10.733 1.00 26.47 104 SER C O 1
ATOM 2326 N N . CYS C 1 53 ? -39.832 -6.496 -11.696 1.00 30.00 105 CYS C N 1
ATOM 2327 C CA . CYS C 1 53 ? -39.401 -5.916 -12.959 1.00 32.10 105 CYS C CA 1
ATOM 2328 C C . CYS C 1 53 ? -40.283 -6.531 -14.065 1.00 34.88 105 CYS C C 1
ATOM 2329 O O . CYS C 1 53 ? -40.976 -7.523 -13.830 1.00 32.22 105 CYS C O 1
ATOM 2332 N N . GLU C 1 54 ? -40.194 -5.997 -15.278 1.00 33.44 106 GLU C N 1
ATOM 2333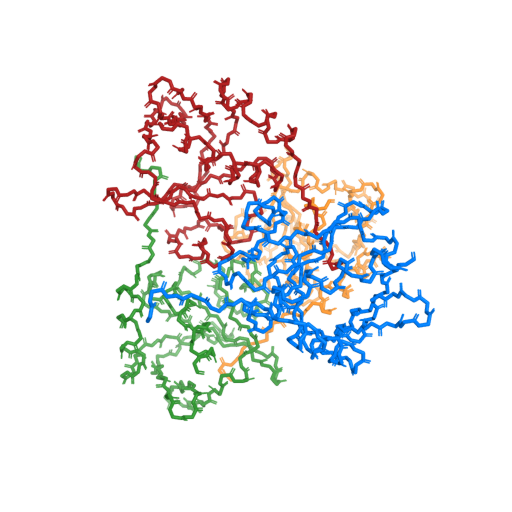 C CA . GLU C 1 54 ? -41.272 -6.160 -16.223 1.00 40.95 106 GLU C CA 1
ATOM 2334 C C . GLU C 1 54 ? -41.363 -7.579 -16.775 1.00 38.92 106 GLU C C 1
ATOM 2335 O O . GLU C 1 54 ? -42.425 -8.015 -17.186 1.00 42.55 106 GLU C O 1
ATOM 2341 N N . ASP C 1 55 ? -40.229 -8.259 -16.820 1.00 40.16 107 ASP C N 1
ATOM 2342 C CA . ASP C 1 55 ? -40.173 -9.652 -17.221 1.00 42.59 107 ASP C CA 1
ATOM 2343 C C . ASP C 1 55 ? -39.661 -10.553 -16.097 1.00 45.04 107 ASP C C 1
ATOM 2344 O O . ASP C 1 55 ? -39.615 -11.768 -16.241 1.00 42.39 107 ASP C O 1
ATOM 2349 N N . LYS C 1 56 ? -39.245 -9.941 -14.995 1.00 40.41 108 LYS C N 1
ATOM 2350 C CA . LYS C 1 56 ? -38.809 -10.698 -13.830 1.00 44.55 108 LYS C CA 1
ATOM 2351 C C . LYS C 1 56 ? -39.481 -10.232 -12.542 1.00 36.66 108 LYS C C 1
ATOM 2352 O O . LYS C 1 56 ? -39.514 -9.037 -12.247 1.00 38.40 108 LYS C O 1
ATOM 2358 N N . VAL C 1 57 ? -40.008 -11.176 -11.784 1.00 34.42 109 VAL C N 1
ATOM 2359 C CA . VAL C 1 57 ? -40.421 -10.910 -10.432 1.00 37.35 109 VAL C CA 1
ATOM 2360 C C . VAL C 1 57 ? -39.668 -11.849 -9.523 1.00 32.13 109 VAL C C 1
ATOM 2361 O O . VAL C 1 57 ? -39.631 -13.042 -9.756 1.00 30.32 109 VAL C O 1
ATOM 2365 N N . ARG C 1 58 ? -39.067 -11.290 -8.487 1.00 29.56 110 ARG C N 1
ATOM 2366 C CA . ARG C 1 58 ? -38.298 -12.065 -7.544 1.00 30.10 110 ARG C CA 1
ATOM 2367 C C . ARG C 1 58 ? -38.664 -11.752 -6.117 1.00 28.54 110 ARG C C 1
ATOM 2368 O O . ARG C 1 58 ? -38.749 -10.602 -5.740 1.00 29.06 110 ARG C O 1
ATOM 2376 N N . VAL C 1 59 ? -38.830 -12.780 -5.307 1.00 29.93 111 VAL C N 1
ATOM 2377 C CA . VAL C 1 59 ? -38.936 -12.560 -3.885 1.00 31.24 111 VAL C CA 1
ATOM 2378 C C . VAL C 1 59 ? -37.656 -13.034 -3.237 1.00 31.22 111 VAL C C 1
ATOM 2379 O O . VAL C 1 59 ? -37.222 -14.158 -3.431 1.00 29.02 111 VAL C O 1
ATOM 2383 N N . ILE C 1 60 ? -37.045 -12.138 -2.487 1.00 32.47 112 ILE C N 1
ATOM 2384 C CA . ILE C 1 60 ? -35.853 -12.452 -1.729 1.00 26.08 112 ILE C CA 1
ATOM 2385 C C . ILE C 1 60 ? -36.101 -12.454 -0.227 1.00 26.94 112 ILE C C 1
ATOM 2386 O O . ILE C 1 60 ? -36.272 -11.413 0.390 1.00 24.38 112 ILE C O 1
ATOM 2391 N N . PRO C 1 61 ? -36.119 -13.630 0.369 1.00 26.06 113 PRO C N 1
ATOM 2392 C CA . PRO C 1 61 ? -36.238 -13.719 1.820 1.00 25.80 113 PRO C CA 1
ATOM 2393 C C . PRO C 1 61 ? -34.971 -13.169 2.462 1.00 25.47 113 PRO C C 1
ATOM 2394 O O . PRO C 1 61 ? -33.897 -13.338 1.912 1.00 22.37 113 PRO C O 1
ATOM 2398 N N . LEU C 1 62 ? -35.103 -12.540 3.620 1.00 25.14 114 LEU C N 1
ATOM 2399 C CA . LEU C 1 62 ? -33.978 -11.906 4.295 1.00 28.01 114 LEU C CA 1
ATOM 2400 C C . LEU C 1 62 ? -32.901 -12.937 4.616 1.00 26.58 114 LEU C C 1
ATOM 2401 O O . LEU C 1 62 ? -31.724 -12.653 4.559 1.00 25.83 114 LEU C O 1
ATOM 2406 N N . SER C 1 63 ? -33.334 -14.138 4.949 1.00 25.73 115 SER C N 1
ATOM 2407 C CA . SER C 1 63 ? -32.435 -15.224 5.276 1.00 24.43 115 SER C CA 1
ATOM 2408 C C . SER C 1 63 ? -31.593 -15.623 4.072 1.00 23.70 115 SER C C 1
ATOM 2409 O O . SER C 1 63 ? -30.607 -16.309 4.223 1.00 23.06 115 SER C O 1
ATOM 2412 N N . ASP C 1 64 ? -32.007 -15.247 2.873 1.00 19.47 116 ASP C N 1
ATOM 2413 C CA . ASP C 1 64 ? -31.169 -15.521 1.706 1.00 22.14 116 ASP C CA 1
ATOM 2414 C C . ASP C 1 64 ? -30.194 -14.383 1.401 1.00 21.53 116 ASP C C 1
ATOM 2415 O O . ASP C 1 64 ? -29.413 -14.471 0.457 1.00 19.54 116 ASP C O 1
ATOM 2420 N N . ILE C 1 65 ? -30.244 -13.325 2.210 1.00 21.90 117 ILE C N 1
ATOM 2421 C CA . ILE C 1 65 ? -29.312 -12.184 2.048 1.00 22.52 117 ILE C CA 1
ATOM 2422 C C . ILE C 1 65 ? -28.092 -12.366 2.931 1.00 23.08 117 ILE C C 1
ATOM 2423 O O . ILE C 1 65 ? -28.133 -12.094 4.136 1.00 24.29 117 ILE C O 1
ATOM 2428 N N . LYS C 1 66 ? -27.038 -12.906 2.345 1.00 22.73 118 LYS C N 1
ATOM 2429 C CA . LYS C 1 66 ? -25.808 -13.212 3.084 1.00 25.91 118 LYS C CA 1
ATOM 2430 C C . LYS C 1 66 ? -25.129 -11.911 3.537 1.00 27.23 118 LYS C C 1
ATOM 2431 O O . LYS C 1 66 ? -24.784 -11.766 4.694 1.00 25.95 118 LYS C O 1
ATOM 2437 N N . ALA C 1 67 ? -24.976 -10.960 2.618 1.00 24.05 119 ALA C N 1
ATOM 2438 C CA . ALA C 1 67 ? -24.363 -9.660 2.954 1.00 25.35 119 ALA C CA 1
ATOM 2439 C C . ALA C 1 67 ? -24.946 -8.542 2.081 1.00 23.78 119 ALA C C 1
ATOM 2440 O O . ALA C 1 67 ? -25.499 -8.813 1.008 1.00 25.07 119 ALA C O 1
ATOM 2442 N N . LEU C 1 68 ? -24.816 -7.301 2.536 1.00 22.33 120 LEU C N 1
ATOM 2443 C CA . LEU C 1 68 ? -25.042 -6.147 1.677 1.00 24.70 120 LEU C CA 1
ATOM 2444 C C . LEU C 1 68 ? -23.716 -5.593 1.227 1.00 23.39 120 LEU C C 1
ATOM 2445 O O . LEU C 1 68 ? -22.911 -5.179 2.053 1.00 20.30 120 LEU C O 1
ATOM 2450 N N . LEU C 1 69 ? -23.520 -5.538 -0.080 1.00 21.88 121 LEU C N 1
ATOM 2451 C CA . LEU C 1 69 ? -22.304 -5.017 -0.669 1.00 20.61 121 LEU C CA 1
ATOM 2452 C C . LEU C 1 69 ? -22.489 -3.524 -0.923 1.00 20.45 121 LEU C C 1
ATOM 2453 O O . LEU C 1 69 ? -23.259 -3.148 -1.781 1.00 19.98 121 LEU C O 1
ATOM 2458 N N . HIS C 1 70 ? -21.818 -2.683 -0.139 1.00 19.30 122 HIS C N 1
ATOM 2459 C CA . HIS C 1 70 ? -21.957 -1.231 -0.257 1.00 18.88 122 HIS C CA 1
ATOM 2460 C C . HIS C 1 70 ? -20.690 -0.357 -0.336 1.00 21.98 122 HIS C C 1
ATOM 2461 O O . HIS C 1 70 ? -20.756 0.779 -0.770 1.00 20.15 122 HIS C O 1
ATOM 2468 N N . THR C 1 71 ? -19.567 -0.861 0.151 1.00 18.73 123 THR C N 1
ATOM 2469 C CA . THR C 1 71 ? -18.295 -0.162 0.055 1.00 19.78 123 THR C CA 1
ATOM 2470 C C . THR C 1 71 ? -17.679 -0.378 -1.316 1.00 21.62 123 THR C C 1
ATOM 2471 O O . THR C 1 71 ? -18.053 -1.293 -2.026 1.00 18.74 123 THR C O 1
ATOM 2475 N N . ARG C 1 72 ? -16.731 0.468 -1.679 1.00 20.91 124 ARG C N 1
ATOM 2476 C CA . ARG C 1 72 ? -16.108 0.375 -2.974 1.00 23.54 124 ARG C CA 1
ATOM 2477 C C . ARG C 1 72 ? -15.383 -0.978 -3.154 1.00 22.88 124 ARG C C 1
ATOM 2478 O O . ARG C 1 72 ? -15.478 -1.615 -4.214 1.00 22.49 124 ARG C O 1
ATOM 2486 N N . ASP C 1 73 ? -14.695 -1.418 -2.109 1.00 20.71 125 ASP C N 1
ATOM 2487 C CA . ASP C 1 73 ? -13.962 -2.689 -2.157 1.00 20.68 125 ASP C CA 1
ATOM 2488 C C . ASP C 1 73 ? -14.931 -3.892 -2.217 1.00 18.60 125 ASP C C 1
ATOM 2489 O O . ASP C 1 73 ? -14.678 -4.839 -2.923 1.00 19.60 125 ASP C O 1
ATOM 2494 N N . GLN C 1 74 ? -16.048 -3.815 -1.506 1.00 17.15 126 GLN C N 1
ATOM 2495 C CA . GLN C 1 74 ? -17.102 -4.853 -1.633 1.00 17.86 126 GLN C CA 1
ATOM 2496 C C . GLN C 1 74 ? -17.681 -4.923 -3.073 1.00 17.24 126 GLN C C 1
ATOM 2497 O O . GLN C 1 74 ? -17.818 -5.991 -3.642 1.00 16.36 126 GLN C O 1
ATOM 2503 N N . LEU C 1 75 ? -18.015 -3.773 -3.638 1.00 15.89 127 LEU C N 1
ATOM 2504 C CA . LEU C 1 75 ? -18.631 -3.715 -4.959 1.00 15.34 127 LEU C CA 1
ATOM 2505 C C . LEU C 1 75 ? -17.691 -4.104 -6.088 1.00 15.88 127 LEU C C 1
ATOM 2506 O O . LEU C 1 75 ? -18.144 -4.596 -7.131 1.00 16.31 127 LEU C O 1
ATOM 2511 N N . GLN C 1 76 ? -16.394 -3.939 -5.880 1.00 16.15 128 GLN C N 1
ATOM 2512 C CA . GLN C 1 76 ? -15.384 -4.262 -6.882 1.00 16.04 128 GLN C CA 1
ATOM 2513 C C . GLN C 1 76 ? -15.452 -5.737 -7.225 1.00 18.54 128 GLN C C 1
ATOM 2514 O O . GLN C 1 76 ? -15.211 -6.120 -8.349 1.00 18.68 128 GLN C O 1
ATOM 2520 N N . ARG C 1 77 ? -15.786 -6.542 -6.226 1.00 16.94 129 ARG C N 1
ATOM 2521 C CA . ARG C 1 77 ? -15.870 -7.991 -6.339 1.00 17.93 129 ARG C CA 1
ATOM 2522 C C . ARG C 1 77 ? -16.904 -8.497 -7.353 1.00 18.21 129 ARG C C 1
ATOM 2523 O O . ARG C 1 77 ? -16.719 -9.542 -7.937 1.00 17.75 129 ARG C O 1
ATOM 2531 N N . VAL C 1 78 ? -18.010 -7.779 -7.506 1.00 18.20 130 VAL C N 1
ATOM 2532 C CA . VAL C 1 78 ? -19.031 -8.141 -8.480 1.00 17.79 130 VAL C CA 1
ATOM 2533 C C . VAL C 1 78 ? -18.484 -8.059 -9.911 1.00 20.33 130 VAL C C 1
ATOM 2534 O O . VAL C 1 78 ? -17.885 -7.074 -10.295 1.00 19.60 130 VAL C O 1
ATOM 2538 N N . GLU C 1 79 ? -18.727 -9.100 -10.689 1.00 18.04 131 GLU C N 1
ATOM 2539 C CA . GLU C 1 79 ? -18.291 -9.177 -12.073 1.00 22.07 131 GLU C CA 1
ATOM 2540 C C . GLU C 1 79 ? -19.445 -8.800 -13.023 1.00 23.37 131 GLU C C 1
ATOM 2541 O O . GLU C 1 79 ? -20.382 -9.561 -13.215 1.00 20.41 131 GLU C O 1
ATOM 2547 N N . THR C 1 80 ? -19.369 -7.597 -13.567 1.00 23.90 132 THR C N 1
ATOM 2548 C CA . THR C 1 80 ? -20.443 -7.028 -14.337 1.00 26.46 132 THR C CA 1
ATOM 2549 C C . THR C 1 80 ? -19.889 -5.951 -15.251 1.00 31.40 132 THR C C 1
ATOM 2550 O O . THR C 1 80 ? -18.871 -5.319 -14.928 1.00 31.87 132 THR C O 1
ATOM 2554 N N . LYS C 1 81 ? -20.603 -5.679 -16.345 1.00 33.45 133 LYS C N 1
ATOM 2555 C CA . LYS C 1 81 ? -20.275 -4.557 -17.216 1.00 31.55 133 LYS C CA 1
ATOM 2556 C C . LYS C 1 81 ? -20.779 -3.243 -16.642 1.00 30.70 133 LYS C C 1
ATOM 2557 O O . LYS C 1 81 ? -20.301 -2.185 -17.004 1.00 35.34 133 LYS C O 1
ATOM 2563 N N . ALA C 1 82 ? -21.710 -3.303 -15.708 1.00 30.70 134 ALA C N 1
ATOM 2564 C CA . ALA C 1 82 ? -22.081 -2.089 -14.967 1.00 32.48 134 ALA C CA 1
ATOM 2565 C C . ALA C 1 82 ? -20.848 -1.518 -14.249 1.00 31.32 134 ALA C C 1
ATOM 2566 O O . ALA C 1 82 ? -19.968 -2.259 -13.853 1.00 31.93 134 ALA C O 1
ATOM 2568 N N . ASN C 1 83 ? -20.758 -0.201 -14.134 1.00 34.20 135 ASN C N 1
ATOM 2569 C CA . ASN C 1 83 ? -19.800 0.383 -13.194 1.00 34.61 135 ASN C CA 1
ATOM 2570 C C . ASN C 1 83 ? -20.450 0.577 -11.831 1.00 31.58 135 ASN C C 1
ATOM 2571 O O . ASN C 1 83 ? -21.170 1.548 -11.614 1.00 29.21 135 ASN C O 1
ATOM 2576 N N . LEU C 1 84 ? -20.198 -0.349 -10.915 1.00 29.61 136 LEU C N 1
ATOM 2577 C CA . LEU C 1 84 ? -20.772 -0.243 -9.572 1.00 30.05 136 LEU C CA 1
ATOM 2578 C C . LEU C 1 84 ? -19.879 0.601 -8.669 1.00 31.40 136 LEU C C 1
ATOM 2579 O O . LEU C 1 84 ? -20.379 1.435 -7.898 1.00 27.85 136 LEU C O 1
ATOM 2584 N N . VAL C 1 85 ? -18.560 0.385 -8.771 1.00 30.66 137 VAL C N 1
ATOM 2585 C CA . VAL C 1 85 ? -17.601 1.036 -7.859 1.00 32.90 137 VAL C CA 1
ATOM 2586 C C . VAL C 1 85 ? -17.683 2.563 -7.831 1.00 32.71 137 VAL C C 1
ATOM 2587 O O . VAL C 1 85 ? -17.462 3.153 -6.785 1.00 28.53 137 VAL C O 1
ATOM 2591 N N . ASP C 1 86 ? -17.982 3.197 -8.974 1.00 33.81 138 ASP C N 1
ATOM 2592 C CA . ASP C 1 86 ? -18.116 4.686 -9.032 1.00 33.96 138 ASP C CA 1
ATOM 2593 C C . ASP C 1 86 ? -19.547 5.159 -8.884 1.00 34.99 138 ASP C C 1
ATOM 2594 O O . ASP C 1 86 ? -19.845 6.319 -9.146 1.00 41.31 138 ASP C O 1
ATOM 2599 N N . ASP C 1 87 ? -20.440 4.251 -8.503 1.00 30.86 139 ASP C N 1
ATOM 2600 C CA . ASP C 1 87 ? -21.854 4.584 -8.352 1.00 33.02 139 ASP C CA 1
ATOM 2601 C C . ASP C 1 87 ? -22.236 4.793 -6.861 1.00 37.28 139 ASP C C 1
ATOM 2602 O O . ASP C 1 87 ? -22.431 3.812 -6.116 1.00 39.29 139 ASP C O 1
ATOM 2607 N N . GLU C 1 88 ? -22.381 6.058 -6.445 1.00 32.98 140 GLU C N 1
ATOM 2608 C CA . GLU C 1 88 ? -22.613 6.389 -5.015 1.00 30.80 140 GLU C CA 1
ATOM 2609 C C . GLU C 1 88 ? -23.984 5.937 -4.542 1.00 29.17 140 GLU C C 1
ATOM 2610 O O . GLU C 1 88 ? -24.345 6.157 -3.374 1.00 25.59 140 GLU C O 1
ATOM 2616 N N . SER C 1 89 ? -24.781 5.392 -5.462 1.00 24.56 141 SER C N 1
ATOM 2617 C CA . SER C 1 89 ? -26.177 5.080 -5.174 1.00 24.45 141 SER C CA 1
ATOM 2618 C C . SER C 1 89 ? -26.445 3.572 -5.191 1.00 21.47 141 SER C C 1
ATOM 2619 O O . SER C 1 89 ? -27.579 3.138 -5.005 1.00 19.64 141 SER C O 1
ATOM 2622 N N . CYS C 1 90 ? -25.387 2.788 -5.338 1.00 21.14 142 CYS C N 1
ATOM 2623 C CA . CYS C 1 90 ? -25.495 1.350 -5.549 1.00 22.75 142 CYS C CA 1
ATOM 2624 C C . CYS C 1 90 ? -25.278 0.506 -4.262 1.00 21.88 142 CYS C C 1
ATOM 2625 O O . CYS C 1 90 ? -24.385 0.799 -3.459 1.00 19.37 142 CYS C O 1
ATOM 2628 N N . VAL C 1 91 ? -26.102 -0.538 -4.093 1.00 21.27 143 VAL C N 1
ATOM 2629 C CA . VAL C 1 91 ? -25.826 -1.622 -3.134 1.00 24.62 143 VAL C CA 1
ATOM 2630 C C . VAL C 1 91 ? -26.275 -2.922 -3.760 1.00 26.65 143 VAL C C 1
ATOM 2631 O O . VAL C 1 91 ? -27.295 -2.952 -4.444 1.00 33.42 143 VAL C O 1
ATOM 2635 N N . ALA C 1 92 ? -25.541 -3.999 -3.506 1.00 20.52 144 ALA C N 1
ATOM 2636 C CA . ALA C 1 92 ? -25.863 -5.300 -4.096 1.00 20.08 144 ALA C CA 1
ATOM 2637 C C . ALA C 1 92 ? -26.290 -6.271 -3.005 1.00 20.60 144 ALA C C 1
ATOM 2638 O O . ALA C 1 92 ? -25.708 -6.281 -1.891 1.00 21.11 144 ALA C O 1
ATOM 2640 N N . LEU C 1 93 ? -27.371 -7.002 -3.262 1.00 19.05 145 LEU C N 1
ATOM 2641 C CA . LEU C 1 93 ? -27.763 -8.064 -2.384 1.00 18.51 145 LEU C CA 1
ATOM 2642 C C . LEU C 1 93 ? -26.916 -9.286 -2.678 1.00 18.94 145 LEU C C 1
ATOM 2643 O O . LEU C 1 93 ? -27.040 -9.903 -3.745 1.00 19.13 145 LEU C O 1
ATOM 2648 N N . HIS C 1 94 ? -26.072 -9.650 -1.729 1.00 19.34 146 HIS C N 1
ATOM 2649 C CA . HIS C 1 94 ? -25.292 -10.864 -1.863 1.00 21.45 146 HIS C CA 1
ATOM 2650 C C . HIS C 1 94 ? -26.128 -12.021 -1.352 1.00 21.25 146 HIS C C 1
ATOM 2651 O O . HIS C 1 94 ? -26.453 -12.091 -0.185 1.00 21.70 146 HIS C O 1
ATOM 2658 N N . LEU C 1 95 ? -26.446 -12.938 -2.248 1.00 23.59 147 LEU C N 1
ATOM 2659 C CA . LEU C 1 95 ? -27.391 -14.007 -1.976 1.00 23.69 147 LEU C CA 1
ATOM 2660 C C . LEU C 1 95 ? -26.716 -15.257 -1.446 1.00 24.07 147 LEU C C 1
ATOM 2661 O O . LEU C 1 95 ? -25.739 -15.718 -2.009 1.00 23.15 147 LEU C O 1
ATOM 2666 N N . LEU C 1 96 ? -27.231 -15.771 -0.337 1.00 23.17 148 LEU C N 1
ATOM 2667 C CA . LEU C 1 96 ? -26.640 -16.939 0.308 1.00 25.06 148 LEU C CA 1
ATOM 2668 C C . LEU C 1 96 ? -26.662 -18.274 -0.453 1.00 27.35 148 LEU C C 1
ATOM 2669 O O . LEU C 1 96 ? -25.629 -18.903 -0.593 1.00 26.08 148 LEU C O 1
ATOM 2674 N N . GLU C 1 97 ? -27.804 -18.676 -1.003 1.00 30.42 149 GLU C N 1
ATOM 2675 C CA . GLU C 1 97 ? -27.843 -19.969 -1.726 1.00 31.29 149 GLU C CA 1
ATOM 2676 C C . GLU C 1 97 ? -27.012 -19.975 -3.025 1.00 31.61 149 GLU C C 1
ATOM 2677 O O . GLU C 1 97 ? -26.038 -20.713 -3.142 1.00 32.72 149 GLU C O 1
ATOM 2683 N N . SER C 1 98 ? -27.425 -19.166 -3.992 1.00 29.49 150 SER C N 1
ATOM 2684 C CA . SER C 1 98 ? -26.753 -19.089 -5.282 1.00 30.08 150 SER C CA 1
ATOM 2685 C C . SER C 1 98 ? -25.362 -18.490 -5.154 1.00 30.13 150 SER C C 1
ATOM 2686 O O . SER C 1 98 ? -24.481 -18.820 -5.921 1.00 32.69 150 SER C O 1
ATOM 2689 N N . GLY C 1 99 ? -25.174 -17.600 -4.190 1.00 28.75 151 GLY C N 1
ATOM 2690 C CA . GLY C 1 99 ? -23.896 -16.893 -4.042 1.00 25.97 151 GLY C CA 1
ATOM 2691 C C . GLY C 1 99 ? -23.726 -15.736 -5.015 1.00 24.87 151 GLY C C 1
ATOM 2692 O O . GLY C 1 99 ? -22.751 -15.005 -4.954 1.00 28.85 151 GLY C O 1
ATOM 2693 N N . ASN C 1 100 ? -24.669 -15.569 -5.929 1.00 25.58 152 ASN C N 1
ATOM 2694 C CA . ASN C 1 100 ? -24.643 -14.418 -6.809 1.00 24.05 152 ASN C CA 1
ATOM 2695 C C . ASN C 1 100 ? -25.186 -13.164 -6.128 1.00 21.96 152 ASN C C 1
ATOM 2696 O O . ASN C 1 100 ? -25.620 -13.215 -4.959 1.00 19.99 152 ASN C O 1
ATOM 2701 N N . CYS C 1 101 ? -25.124 -12.033 -6.830 1.00 20.35 153 CYS C N 1
ATOM 2702 C CA A CYS C 1 101 ? -25.438 -10.709 -6.268 0.50 21.68 153 CYS C CA 1
ATOM 2703 C CA B CYS C 1 101 ? -25.580 -10.799 -6.227 0.50 20.83 153 CYS C CA 1
ATOM 2704 C C . CYS C 1 101 ? -26.459 -9.970 -7.140 1.00 21.42 153 CYS C C 1
ATOM 2705 O O . CYS C 1 101 ? -26.414 -10.093 -8.360 1.00 24.56 153 CYS C O 1
ATOM 2710 N N . ILE C 1 102 ? -27.316 -9.153 -6.517 1.00 20.21 154 ILE C N 1
ATOM 2711 C CA . ILE C 1 102 ? -28.261 -8.285 -7.249 1.00 19.69 154 ILE C CA 1
ATOM 2712 C C . ILE C 1 102 ? -28.009 -6.801 -6.908 1.00 22.83 154 ILE C C 1
ATOM 2713 O O . ILE C 1 102 ? -28.402 -6.311 -5.816 1.00 21.11 154 ILE C O 1
ATOM 2718 N N . PRO C 1 103 ? -27.337 -6.079 -7.816 1.00 21.59 155 PRO C N 1
ATOM 2719 C CA . PRO C 1 103 ? -27.043 -4.674 -7.548 1.00 21.04 155 PRO C CA 1
ATOM 2720 C C . PRO C 1 103 ? -28.231 -3.785 -7.803 1.00 22.63 155 PRO C C 1
ATOM 2721 O O . PRO C 1 103 ? -28.836 -3.839 -8.883 1.00 22.86 155 PRO C O 1
ATOM 2725 N N . LEU C 1 104 ? -28.556 -2.947 -6.829 1.00 21.22 156 LEU C N 1
ATOM 2726 C CA . LEU C 1 104 ? -29.664 -2.030 -6.966 1.00 22.08 156 LEU C CA 1
ATOM 2727 C C . LEU C 1 104 ? -29.109 -0.625 -6.944 1.00 25.31 156 LEU C C 1
ATOM 2728 O O . LEU C 1 104 ? -28.219 -0.338 -6.152 1.00 25.66 156 LEU C O 1
ATOM 2733 N N . ARG C 1 105 ? -29.675 0.264 -7.764 1.00 23.96 157 ARG C N 1
ATOM 2734 C CA . ARG C 1 105 ? -29.324 1.682 -7.724 1.00 23.02 157 ARG C CA 1
ATOM 2735 C C . ARG C 1 105 ? -30.511 2.471 -7.212 1.00 26.84 157 ARG C C 1
ATOM 2736 O O . ARG C 1 105 ? -31.607 2.402 -7.783 1.00 27.38 157 ARG C O 1
ATOM 2744 N N . PHE C 1 106 ? -30.305 3.146 -6.085 1.00 24.58 158 PHE C N 1
ATOM 2745 C CA . PHE C 1 106 ? -31.275 4.072 -5.516 1.00 23.39 158 PHE C CA 1
ATOM 2746 C C . PHE C 1 106 ? -31.217 5.450 -6.172 1.00 23.45 158 PHE C C 1
ATOM 2747 O O . PHE C 1 106 ? -30.361 5.705 -7.011 1.00 26.17 158 PHE C O 1
ATOM 2755 N N . ASP C 1 107 ? -32.127 6.330 -5.771 1.00 28.57 159 ASP C N 1
ATOM 2756 C CA . ASP C 1 107 ? -32.220 7.694 -6.337 1.00 35.05 159 ASP C CA 1
ATOM 2757 C C . ASP C 1 107 ? -30.947 8.502 -6.151 1.00 38.22 159 ASP C C 1
ATOM 2758 O O . ASP C 1 107 ? -30.673 9.424 -6.921 1.00 37.57 159 ASP C O 1
ATOM 2763 N N . GLY C 1 108 ? -30.189 8.178 -5.102 1.00 36.10 160 GLY C N 1
ATOM 2764 C CA . GLY C 1 108 ? -29.015 8.953 -4.751 1.00 30.13 160 GLY C CA 1
ATOM 2765 C C . GLY C 1 108 ? -28.361 8.390 -3.512 1.00 29.03 160 GLY C C 1
ATOM 2766 O O . GLY C 1 108 ? -28.786 7.341 -2.991 1.00 25.80 160 GLY C O 1
ATOM 2767 N N . VAL C 1 109 ? -27.378 9.115 -2.995 1.00 28.02 161 VAL C N 1
ATOM 2768 C CA . VAL C 1 109 ? -26.550 8.599 -1.895 1.00 30.43 161 VAL C CA 1
ATOM 2769 C C . VAL C 1 109 ? -27.345 8.406 -0.594 1.00 30.14 161 VAL C C 1
ATOM 2770 O O . VAL C 1 109 ? -27.119 7.440 0.143 1.00 30.86 161 VAL C O 1
ATOM 2774 N N . LYS C 1 110 ? -28.342 9.265 -0.365 1.00 28.97 162 LYS C N 1
ATOM 2775 C CA . LYS C 1 110 ? -29.090 9.229 0.888 1.00 31.04 162 LYS C CA 1
ATOM 2776 C C . LYS C 1 110 ? -29.859 7.916 1.061 1.00 28.00 162 LYS C C 1
ATOM 2777 O O . LYS C 1 110 ? -29.691 7.200 2.068 1.00 30.91 162 LYS C O 1
ATOM 2783 N N . ASP C 1 111 ? -30.703 7.609 0.084 1.00 25.14 163 ASP C N 1
ATOM 2784 C CA . ASP C 1 111 ? -31.517 6.409 0.120 1.00 25.33 163 ASP C CA 1
ATOM 2785 C C . ASP C 1 111 ? -30.646 5.161 0.199 1.00 24.65 163 ASP C C 1
ATOM 2786 O O . ASP C 1 111 ? -30.980 4.204 0.896 1.00 24.82 163 ASP C O 1
ATOM 2791 N N . LYS C 1 112 ? -29.541 5.175 -0.531 1.00 22.85 164 LYS C N 1
ATOM 2792 C CA . LYS C 1 112 ? -28.633 4.055 -0.533 1.00 23.75 164 LYS C CA 1
ATOM 2793 C C . LYS C 1 112 ? -28.055 3.828 0.880 1.00 22.10 164 LYS C C 1
ATOM 2794 O O . LYS C 1 112 ? -28.076 2.717 1.404 1.00 25.19 164 LYS C O 1
ATOM 2800 N N . THR C 1 113 ? -27.562 4.890 1.486 1.00 22.73 165 THR C N 1
ATOM 2801 C CA . THR C 1 113 ? -27.013 4.849 2.850 1.00 22.24 165 THR C CA 1
ATOM 2802 C C . THR C 1 113 ? -28.072 4.440 3.889 1.00 21.78 165 THR C C 1
ATOM 2803 O O . THR C 1 113 ? -27.798 3.674 4.800 1.00 22.00 165 THR C O 1
ATOM 2807 N N . CYS C 1 114 ? -29.295 4.943 3.715 1.00 25.96 166 CYS C N 1
ATOM 2808 C CA . CYS C 1 114 ? -30.400 4.600 4.600 1.00 21.77 166 CYS C CA 1
ATOM 2809 C C . CYS C 1 114 ? -30.768 3.127 4.461 1.00 23.73 166 CYS C C 1
ATOM 2810 O O . CYS C 1 114 ? -31.013 2.428 5.468 1.00 24.63 166 CYS C O 1
ATOM 2813 N N . PHE C 1 115 ? -30.762 2.628 3.232 1.00 20.95 167 PHE C N 1
ATOM 2814 C CA . PHE C 1 115 ? -31.095 1.211 3.012 1.00 21.91 167 PHE C CA 1
ATOM 2815 C C . PHE C 1 115 ? -30.102 0.272 3.721 1.00 19.39 167 PHE C C 1
ATOM 2816 O O . PHE C 1 115 ? -30.486 -0.721 4.314 1.00 24.71 167 PHE C O 1
ATOM 2824 N N . VAL C 1 116 ? -28.834 0.599 3.640 1.00 20.58 168 VAL C N 1
ATOM 2825 C CA . VAL C 1 116 ? -27.803 -0.222 4.230 1.00 22.16 168 VAL C CA 1
ATOM 2826 C C . VAL C 1 116 ? -28.010 -0.321 5.760 1.00 22.27 168 VAL C C 1
ATOM 2827 O O . VAL C 1 116 ? -28.000 -1.410 6.331 1.00 22.96 168 VAL C O 1
ATOM 2831 N N . ASP C 1 117 ? -28.329 0.810 6.375 1.00 20.30 169 ASP C N 1
ATOM 2832 C CA . ASP C 1 117 ? -28.543 0.885 7.819 1.00 25.29 169 ASP C CA 1
ATOM 2833 C C . ASP C 1 117 ? -29.852 0.165 8.201 1.00 23.55 169 ASP C C 1
ATOM 2834 O O . ASP C 1 117 ? -29.893 -0.634 9.147 1.00 25.91 169 ASP C O 1
ATOM 2839 N N . LEU C 1 118 ? -30.896 0.388 7.410 1.00 25.44 170 LEU C N 1
ATOM 2840 C CA . LEU C 1 118 ? -32.221 -0.208 7.683 1.00 25.31 170 LEU C CA 1
ATOM 2841 C C . LEU C 1 118 ? -32.176 -1.732 7.591 1.00 27.18 170 LEU C C 1
ATOM 2842 O O . LEU C 1 118 ? -32.732 -2.437 8.439 1.00 25.25 170 LEU C O 1
ATOM 2847 N N . LEU C 1 119 ? -31.532 -2.234 6.542 1.00 26.88 171 LEU C N 1
ATOM 2848 C CA . LEU C 1 119 ? -31.570 -3.640 6.281 1.00 33.04 171 LEU C CA 1
ATOM 2849 C C . LEU C 1 119 ? -31.071 -4.439 7.480 1.00 36.55 171 LEU C C 1
ATOM 2850 O O . LEU C 1 119 ? -31.665 -5.480 7.835 1.00 27.40 171 LEU C O 1
ATOM 2855 N N . LYS C 1 120 ? -29.995 -3.946 8.100 1.00 39.46 172 LYS C N 1
ATOM 2856 C CA . LYS C 1 120 ? -29.439 -4.540 9.319 1.00 43.83 172 LYS C CA 1
ATOM 2857 C C . LYS C 1 120 ? -30.503 -4.721 10.377 1.00 43.72 172 LYS C C 1
ATOM 2858 O O . LYS C 1 120 ? -30.629 -5.796 10.971 1.00 48.52 172 LYS C O 1
ATOM 2864 N N . LYS C 1 121 ? -31.257 -3.654 10.622 1.00 44.81 173 LYS C N 1
ATOM 2865 C CA . LYS C 1 121 ? -32.318 -3.641 11.630 1.00 42.59 173 LYS C CA 1
ATOM 2866 C C . LYS C 1 121 ? -33.476 -4.535 11.257 1.00 44.85 173 LYS C C 1
ATOM 2867 O O . LYS C 1 121 ? -34.155 -5.102 12.138 1.00 42.94 173 LYS C O 1
ATOM 2873 N N . LEU C 1 122 ? -33.788 -4.578 9.965 1.00 35.72 174 LEU C N 1
ATOM 2874 C CA . LEU C 1 122 ? -34.899 -5.395 9.514 1.00 37.04 174 LEU C CA 1
ATOM 2875 C C . LEU C 1 122 ? -34.651 -6.886 9.782 1.00 40.08 174 LEU C C 1
ATOM 2876 O O . LEU C 1 122 ? -35.571 -7.612 10.174 1.00 45.81 174 LEU C O 1
ATOM 2881 N N . LYS C 1 123 ? -33.406 -7.326 9.627 1.00 35.22 175 LYS C N 1
ATOM 2882 C CA . LYS C 1 123 ? -33.015 -8.651 10.095 1.00 40.18 175 LYS C CA 1
ATOM 2883 C C . LYS C 1 123 ? -33.252 -8.863 11.607 1.00 50.24 175 LYS C C 1
ATOM 2884 O O . LYS C 1 123 ? -33.875 -9.861 12.015 1.00 48.59 175 LYS C O 1
ATOM 2890 N N . ALA C 1 124 ? -32.802 -7.899 12.417 1.00 47.64 176 ALA C N 1
ATOM 2891 C CA . ALA C 1 124 ? -32.958 -7.954 13.868 1.00 46.88 176 ALA C CA 1
ATOM 2892 C C . ALA C 1 124 ? -34.420 -8.173 14.289 1.00 50.30 176 ALA C C 1
ATOM 2893 O O . ALA C 1 124 ? -34.714 -9.063 15.092 1.00 49.57 176 ALA C O 1
ATOM 2895 N N . ALA C 1 125 ? -35.332 -7.392 13.705 1.00 48.20 177 ALA C N 1
ATOM 2896 C CA . ALA C 1 125 ? -36.761 -7.471 14.038 1.00 53.64 177 ALA C CA 1
ATOM 2897 C C . ALA C 1 125 ? -37.422 -8.783 13.574 1.00 55.17 177 ALA C C 1
ATOM 2898 O O . ALA C 1 125 ? -36.761 -9.655 12.991 1.00 55.97 177 ALA C O 1
ATOM 2900 N N . SER D 1 2 ? -7.266 -14.582 12.940 1.00 34.77 54 SER D N 1
ATOM 2901 C CA . SER D 1 2 ? -7.251 -14.603 14.444 1.00 35.08 54 SER D CA 1
ATOM 2902 C C . SER D 1 2 ? -8.536 -14.067 15.061 1.00 32.37 54 SER D C 1
ATOM 2903 O O . SER D 1 2 ? -9.119 -13.072 14.595 1.00 36.04 54 SER D O 1
ATOM 2906 N N . MET D 1 3 ? -8.925 -14.689 16.163 1.00 30.98 55 MET D N 1
ATOM 2907 C CA . MET D 1 3 ? -10.036 -14.235 16.972 1.00 26.31 55 MET D CA 1
ATOM 2908 C C . MET D 1 3 ? -9.710 -12.991 17.792 1.00 25.97 55 MET D C 1
ATOM 2909 O O . MET D 1 3 ? -10.610 -12.417 18.408 1.00 22.90 55 MET D O 1
ATOM 2914 N N . ALA D 1 4 ? -8.423 -12.632 17.890 1.00 22.68 56 ALA D N 1
ATOM 2915 C CA . ALA D 1 4 ? -7.988 -11.676 18.902 1.00 25.90 56 ALA D CA 1
ATOM 2916 C C . ALA D 1 4 ? -7.624 -10.360 18.277 1.00 26.37 56 ALA D C 1
ATOM 2917 O O . ALA D 1 4 ? -7.124 -10.326 17.191 1.00 27.55 56 ALA D O 1
ATOM 2919 N N . SER D 1 5 ? -7.912 -9.274 18.978 1.00 28.48 57 SER D N 1
ATOM 2920 C CA . SER D 1 5 ? -7.567 -7.939 18.518 1.00 28.10 57 SER D CA 1
ATOM 2921 C C . SER D 1 5 ? -6.625 -7.370 19.543 1.00 26.31 57 SER D C 1
ATOM 2922 O O . SER D 1 5 ? -6.745 -7.678 20.725 1.00 28.90 57 SER D O 1
ATOM 2925 N N . PRO D 1 6 ? -5.710 -6.501 19.116 1.00 28.06 58 PRO D N 1
ATOM 2926 C CA . PRO D 1 6 ? -4.889 -5.791 20.095 1.00 29.36 58 PRO D CA 1
ATOM 2927 C C . PRO D 1 6 ? -5.649 -4.646 20.772 1.00 31.91 58 PRO D C 1
ATOM 2928 O O . PRO D 1 6 ? -6.729 -4.246 20.329 1.00 29.64 58 PRO D O 1
ATOM 2932 N N . GLN D 1 7 ? -5.123 -4.172 21.880 1.00 30.86 59 GLN D N 1
ATOM 2933 C CA . GLN D 1 7 ? -5.696 -3.046 22.521 1.00 32.00 59 GLN D CA 1
ATOM 2934 C C . GLN D 1 7 ? -4.586 -2.023 22.739 1.00 34.81 59 GLN D C 1
ATOM 2935 O O . GLN D 1 7 ? -3.395 -2.357 22.683 1.00 35.38 59 GLN D O 1
ATOM 2941 N N . VAL D 1 8 ? -4.968 -0.786 23.004 1.00 31.55 60 VAL D N 1
ATOM 2942 C CA . VAL D 1 8 ? -3.983 0.249 23.306 1.00 31.58 60 VAL D CA 1
ATOM 2943 C C . VAL D 1 8 ? -3.881 0.410 24.823 1.00 31.80 60 VAL D C 1
ATOM 2944 O O . VAL D 1 8 ? -4.830 0.094 25.553 1.00 30.54 60 VAL D O 1
ATOM 2948 N N . THR D 1 9 ? -2.729 0.899 25.286 1.00 31.20 61 THR D N 1
ATOM 2949 C CA . THR D 1 9 ? -2.481 1.110 26.712 1.00 34.30 61 THR D CA 1
ATOM 2950 C C . THR D 1 9 ? -2.620 2.585 27.093 1.00 34.17 61 THR D C 1
ATOM 2951 O O . THR D 1 9 ? -2.741 3.454 26.224 1.00 33.84 61 THR D O 1
ATOM 2955 N N . ALA D 1 10 ? -2.591 2.864 28.392 1.00 32.54 62 ALA D N 1
ATOM 2956 C CA . ALA D 1 10 ? -2.668 4.236 28.876 1.00 36.72 62 ALA D CA 1
ATOM 2957 C C . ALA D 1 10 ? -1.483 5.054 28.372 1.00 36.11 62 ALA D C 1
ATOM 2958 O O . ALA D 1 10 ? -1.621 6.249 28.053 1.00 38.21 62 ALA D O 1
ATOM 2960 N N . ALA D 1 11 ? -0.340 4.388 28.233 1.00 35.91 63 ALA D N 1
ATOM 2961 C CA . ALA D 1 11 ? 0.863 5.003 27.682 1.00 33.15 63 ALA D CA 1
ATOM 2962 C C . ALA D 1 11 ? 0.654 5.415 26.218 1.00 34.06 63 ALA D C 1
ATOM 2963 O O . ALA D 1 11 ? 1.039 6.519 25.807 1.00 35.67 63 ALA D O 1
ATOM 2965 N N . ASP D 1 12 ? 0.083 4.516 25.415 1.00 32.28 64 ASP D N 1
ATOM 2966 C CA . ASP D 1 12 ? -0.208 4.852 24.015 1.00 30.18 64 ASP D CA 1
ATOM 2967 C C . ASP D 1 12 ? -1.105 6.097 23.993 1.00 26.50 64 ASP D C 1
ATOM 2968 O O . ASP D 1 12 ? -0.932 7.001 23.180 1.00 25.45 64 ASP D O 1
ATOM 2973 N N . ILE D 1 13 ? -2.087 6.113 24.876 1.00 27.24 65 ILE D N 1
ATOM 2974 C CA . ILE D 1 13 ? -3.050 7.175 24.873 1.00 26.78 65 ILE D CA 1
ATOM 2975 C C . ILE D 1 13 ? -2.398 8.504 25.270 1.00 28.83 65 ILE D C 1
ATOM 2976 O O . ILE D 1 13 ? -2.578 9.529 24.591 1.00 30.52 65 ILE D O 1
ATOM 2981 N N . GLU D 1 14 ? -1.589 8.463 26.324 1.00 35.30 66 GLU D N 1
ATOM 2982 C CA . GLU D 1 14 ? -0.780 9.618 26.735 1.00 34.51 66 GLU D CA 1
ATOM 2983 C C . GLU D 1 14 ? 0.175 10.109 25.621 1.00 32.08 66 GLU D C 1
ATOM 2984 O O . GLU D 1 14 ? 0.263 11.320 25.351 1.00 34.27 66 GLU D O 1
ATOM 2990 N N . ASP D 1 15 ? 0.834 9.185 24.932 1.00 27.43 67 ASP D N 1
ATOM 2991 C CA . ASP D 1 15 ? 1.708 9.575 23.821 1.00 27.14 67 ASP D CA 1
ATOM 2992 C C . ASP D 1 15 ? 0.965 10.352 22.741 1.00 29.99 67 ASP D C 1
ATOM 2993 O O . ASP D 1 15 ? 1.468 11.367 22.238 1.00 25.66 67 ASP 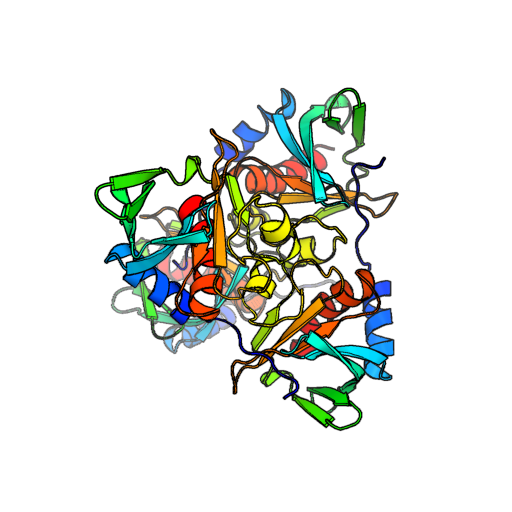D O 1
ATOM 2998 N N . LEU D 1 16 ? -0.216 9.850 22.351 1.00 26.96 68 LEU D N 1
ATOM 2999 C CA . LEU D 1 16 ? -1.049 10.543 21.396 1.00 26.34 68 LEU D CA 1
ATOM 3000 C C . LEU D 1 16 ? -1.429 11.938 21.912 1.00 23.60 68 LEU D C 1
ATOM 3001 O O . LEU D 1 16 ? -1.496 12.874 21.139 1.00 22.98 68 LEU D O 1
ATOM 3006 N N . HIS D 1 17 ? -1.826 12.003 23.184 1.00 25.02 69 HIS D N 1
ATOM 3007 C CA . HIS D 1 17 ? -2.044 13.269 23.926 1.00 27.88 69 HIS D CA 1
ATOM 3008 C C . HIS D 1 17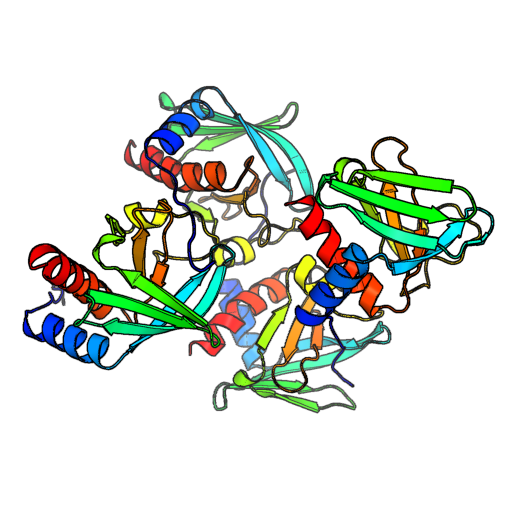 ? -0.934 14.311 23.726 1.00 28.59 69 HIS D C 1
ATOM 3009 O O . HIS D 1 17 ? -1.213 15.455 23.327 1.00 29.31 69 HIS D O 1
ATOM 3016 N N . ARG D 1 18 ? 0.326 13.872 23.853 1.00 31.80 70 ARG D N 1
ATOM 3017 C CA A ARG D 1 18 ? 1.452 14.780 23.663 0.50 29.30 70 ARG D CA 1
ATOM 3018 C CA B ARG D 1 18 ? 1.522 14.719 23.631 0.50 29.52 70 ARG D CA 1
ATOM 3019 C C . ARG D 1 18 ? 1.530 15.294 22.233 1.00 30.43 70 ARG D C 1
ATOM 3020 O O . ARG D 1 18 ? 1.654 16.509 22.017 1.00 28.25 70 ARG D O 1
ATOM 3035 N N . ARG D 1 19 ? 1.399 14.399 21.279 1.00 25.91 71 ARG D N 1
ATOM 3036 C CA . ARG D 1 19 ? 1.504 14.780 19.901 1.00 29.50 71 ARG D CA 1
ATOM 3037 C C . ARG D 1 19 ? 0.405 15.756 19.588 1.00 26.28 71 ARG D C 1
ATOM 3038 O O . ARG D 1 19 ? 0.565 16.658 18.793 1.00 27.76 71 ARG D O 1
ATOM 3046 N N . LEU D 1 20 ? -0.739 15.539 20.218 1.00 27.69 72 LEU D N 1
ATOM 3047 C CA . LEU D 1 20 ? -1.948 16.293 19.866 1.00 27.04 72 LEU D CA 1
ATOM 3048 C C . LEU D 1 20 ? -1.902 17.711 20.432 1.00 25.41 72 LEU D C 1
ATOM 3049 O O . LEU D 1 20 ? -2.399 18.653 19.801 1.00 27.75 72 LEU D O 1
ATOM 3054 N N . LEU D 1 21 ? -1.376 17.838 21.646 1.00 23.92 73 LEU D N 1
ATOM 3055 C CA . LEU D 1 21 ? -1.013 19.147 22.207 1.00 30.52 73 LEU D CA 1
ATOM 3056 C C . LEU D 1 21 ? 0.010 19.896 21.330 1.00 31.15 73 LEU D C 1
ATOM 3057 O O . LEU D 1 21 ? -0.186 21.074 21.044 1.00 31.77 73 LEU D O 1
ATOM 3062 N N . ALA D 1 22 ? 1.048 19.200 20.846 1.00 28.45 74 ALA D N 1
ATOM 3063 C CA . ALA D 1 22 ? 2.016 19.823 19.909 1.00 31.13 74 ALA D CA 1
ATOM 3064 C C . ALA D 1 22 ? 1.403 20.085 18.524 1.00 38.79 74 ALA D C 1
ATOM 3065 O O . ALA D 1 22 ? 1.821 21.016 17.823 1.00 39.41 74 ALA D O 1
ATOM 3067 N N . GLY D 1 23 ? 0.458 19.240 18.107 1.00 33.09 75 GLY D N 1
ATOM 3068 C CA . GLY D 1 23 ? -0.065 19.313 16.743 1.00 36.46 75 GLY D CA 1
ATOM 3069 C C . GLY D 1 23 ? 0.467 18.171 15.895 1.00 35.74 75 GLY D C 1
ATOM 3070 O O . GLY D 1 23 ? 1.672 17.968 15.817 1.00 34.94 75 GLY D O 1
ATOM 3071 N N . MET D 1 24 ? -0.433 17.421 15.258 1.00 31.48 76 MET D N 1
ATOM 3072 C CA . MET D 1 24 ? -0.051 16.164 14.636 1.00 28.65 76 MET D CA 1
ATOM 3073 C C . MET D 1 24 ? -0.590 16.046 13.211 1.00 33.19 76 MET D C 1
ATOM 3074 O O . MET D 1 24 ? -1.656 16.606 12.881 1.00 31.70 76 MET D O 1
ATOM 3079 N N . ALA D 1 25 ? 0.110 15.311 12.365 1.00 33.08 77 ALA D N 1
ATOM 3080 C CA . ALA D 1 25 ? -0.356 15.108 11.004 1.00 34.97 77 ALA D CA 1
ATOM 3081 C C . ALA D 1 25 ? -1.663 14.331 10.981 1.00 32.44 77 ALA D C 1
ATOM 3082 O O . ALA D 1 25 ? -1.784 13.319 11.634 1.00 28.36 77 ALA D O 1
ATOM 3084 N N . VAL D 1 26 ? -2.620 14.806 10.196 1.00 31.73 78 VAL D N 1
ATOM 3085 C CA . VAL D 1 26 ? -3.812 14.044 9.872 1.00 30.13 78 VAL D CA 1
ATOM 3086 C C . VAL D 1 26 ? -4.279 14.376 8.471 1.00 34.34 78 VAL D C 1
ATOM 3087 O O . VAL D 1 26 ? -3.960 15.424 7.930 1.00 35.39 78 VAL D O 1
ATOM 3091 N N . LEU D 1 27 ? -5.058 13.478 7.901 1.00 29.36 79 LEU D N 1
ATOM 3092 C CA . LEU D 1 27 ? -5.695 13.722 6.632 1.00 29.27 79 LEU D CA 1
ATOM 3093 C C . LEU D 1 27 ? -7.157 14.007 6.911 1.00 34.81 79 LEU D C 1
ATOM 3094 O O . LEU D 1 27 ? -7.793 13.274 7.646 1.00 28.14 79 LEU D O 1
ATOM 3099 N N . VAL D 1 28 ? -7.676 15.091 6.354 1.00 28.19 80 VAL D N 1
ATOM 3100 C CA . VAL D 1 28 ? -9.117 15.322 6.352 1.00 29.81 80 VAL D CA 1
ATOM 3101 C C . VAL D 1 28 ? -9.664 14.722 5.076 1.00 34.91 80 VAL D C 1
ATOM 3102 O O . VAL D 1 28 ? -9.101 14.940 3.996 1.00 37.41 80 VAL D O 1
ATOM 3106 N N . LEU D 1 29 ? -10.744 13.946 5.201 1.00 30.87 81 LEU D N 1
ATOM 3107 C CA . LEU D 1 29 ? -11.346 13.265 4.062 1.00 32.42 81 LEU D CA 1
ATOM 3108 C C . LEU D 1 29 ? -12.607 13.969 3.551 1.00 33.16 81 LEU D C 1
ATOM 3109 O O . LEU D 1 29 ? -13.681 13.901 4.173 1.00 28.64 81 LEU D O 1
ATOM 3114 N N . LEU D 1 30 ? -12.450 14.681 2.433 1.00 29.88 82 LEU D N 1
ATOM 3115 C CA . LEU D 1 30 ? -13.476 15.579 1.917 1.00 31.28 82 LEU D CA 1
ATOM 3116 C C . LEU D 1 30 ? -14.628 14.810 1.268 1.00 31.43 82 LEU D C 1
ATOM 3117 O O . LEU D 1 30 ? -14.447 13.705 0.768 1.00 27.41 82 LEU D O 1
ATOM 3122 N N . GLN D 1 31 ? -15.807 15.431 1.249 1.00 29.99 83 GLN D N 1
ATOM 3123 C CA . GLN D 1 31 ? -17.014 14.804 0.704 1.00 33.57 83 GLN D CA 1
ATOM 3124 C C . GLN D 1 31 ? -16.870 14.386 -0.772 1.00 37.53 83 GLN D C 1
ATOM 3125 O O . GLN D 1 31 ? -17.516 13.424 -1.222 1.00 31.96 83 GLN D O 1
ATOM 3131 N N . ASP D 1 32 ? -16.034 15.111 -1.517 1.00 39.51 84 ASP D N 1
ATOM 3132 C CA . ASP D 1 32 ? -15.823 14.814 -2.944 1.00 43.20 84 ASP D CA 1
ATOM 3133 C C . ASP D 1 32 ? -14.721 13.768 -3.182 1.00 43.94 84 ASP D C 1
ATOM 3134 O O . ASP D 1 32 ? -14.335 13.508 -4.323 1.00 49.05 84 ASP D O 1
ATOM 3139 N N . GLY D 1 33 ? -14.230 13.169 -2.111 1.00 39.15 85 GLY D N 1
ATOM 3140 C CA . GLY D 1 33 ? -13.249 12.108 -2.212 1.00 40.34 85 GLY D CA 1
ATOM 3141 C C . GLY D 1 33 ? -11.802 12.547 -2.263 1.00 39.71 85 GLY D C 1
ATOM 3142 O O . GLY D 1 33 ? -10.908 11.720 -2.320 1.00 39.59 85 GLY D O 1
ATOM 3143 N N . THR D 1 34 ? -11.574 13.850 -2.236 1.00 41.50 86 THR D N 1
ATOM 3144 C CA . THR D 1 34 ? -10.230 14.397 -2.131 1.00 44.38 86 THR D CA 1
ATOM 3145 C C . THR D 1 34 ? -9.724 14.342 -0.690 1.00 47.57 86 THR D C 1
ATOM 3146 O O . THR D 1 34 ? -10.508 14.260 0.239 1.00 48.17 86 THR D O 1
ATOM 3150 N N . ARG D 1 35 ? -8.412 14.392 -0.522 1.00 40.80 87 ARG D N 1
ATOM 3151 C CA . ARG D 1 35 ? -7.777 14.306 0.777 1.00 41.58 87 ARG D CA 1
ATOM 3152 C C . ARG D 1 35 ? -6.959 15.552 1.073 1.00 44.10 87 ARG D C 1
ATOM 3153 O O . ARG D 1 35 ? -6.232 16.026 0.215 1.00 48.62 87 ARG D O 1
ATOM 3161 N N . LEU D 1 36 ? -7.072 16.084 2.284 1.00 42.48 88 LEU D N 1
ATOM 3162 C CA . LEU D 1 36 ? -6.319 17.285 2.656 1.00 38.26 88 LEU D CA 1
ATOM 3163 C C . LEU D 1 36 ? -5.289 16.951 3.708 1.00 38.08 88 LEU D C 1
ATOM 3164 O O . LEU D 1 36 ? -5.618 16.373 4.737 1.00 36.10 88 LEU D O 1
ATOM 3169 N N . GLN D 1 37 ? -4.042 17.327 3.458 1.00 33.49 89 GLN D N 1
ATOM 3170 C CA . GLN D 1 37 ? -2.990 17.180 4.454 1.00 34.04 89 GLN D CA 1
ATOM 3171 C C . GLN D 1 37 ? -3.137 18.281 5.466 1.00 34.58 89 GLN D C 1
ATOM 3172 O O . GLN D 1 37 ? -3.156 19.467 5.100 1.00 34.57 89 GLN D O 1
ATOM 3178 N N . CYS D 1 38 ? -3.304 17.919 6.731 1.00 32.60 90 CYS D N 1
ATOM 3179 C CA . CYS D 1 38 ? -3.663 18.875 7.771 1.00 32.81 90 CYS D CA 1
ATOM 3180 C C . CYS D 1 38 ? -2.906 18.617 9.077 1.00 31.50 90 CYS D C 1
ATOM 3181 O O . CYS D 1 38 ? -2.321 17.564 9.261 1.00 28.72 90 CYS D O 1
ATOM 3184 N N . ILE D 1 39 ? -2.921 19.606 9.964 1.00 33.89 91 ILE D N 1
ATOM 3185 C CA . ILE D 1 39 ? -2.351 19.488 11.295 1.00 33.22 91 ILE D CA 1
ATOM 3186 C C . ILE D 1 39 ? -3.476 19.651 12.306 1.00 38.62 91 ILE D C 1
ATOM 3187 O O . ILE D 1 39 ? -4.294 20.551 12.200 1.00 31.62 91 ILE D O 1
ATOM 3192 N N . LEU D 1 40 ? -3.521 18.749 13.273 1.00 39.77 92 LEU D N 1
ATOM 3193 C CA . LEU D 1 40 ? -4.581 18.728 14.257 1.00 36.37 92 LEU D CA 1
ATOM 3194 C C . LEU D 1 40 ? -4.003 18.978 15.638 1.00 30.09 92 LEU D C 1
ATOM 3195 O O . LEU D 1 40 ? -3.049 18.348 16.038 1.00 36.17 92 LEU D O 1
ATOM 3200 N N . HIS D 1 41 ? -4.586 19.922 16.353 1.00 33.04 93 HIS D N 1
ATOM 3201 C CA . HIS D 1 41 ? -4.056 20.342 17.636 1.00 33.10 93 HIS D CA 1
ATOM 3202 C C . HIS D 1 41 ? -5.151 20.552 18.689 1.00 30.58 93 HIS D C 1
ATOM 3203 O O . HIS D 1 41 ? -6.224 21.029 18.373 1.00 30.22 93 HIS D O 1
ATOM 3210 N N . TYR D 1 42 ? -4.874 20.202 19.938 1.00 25.59 94 TYR D N 1
ATOM 3211 C CA . TYR D 1 42 ? -5.788 20.511 21.011 1.00 28.88 94 TYR D CA 1
ATOM 3212 C C . TYR D 1 42 ? -5.302 21.711 21.826 1.00 31.00 94 TYR D C 1
ATOM 3213 O O . TYR D 1 42 ? -4.144 21.788 22.174 1.00 30.74 94 TYR D O 1
ATOM 3222 N N . ASN D 1 43 ? -6.206 22.610 22.165 1.00 32.59 95 ASN D N 1
ATOM 3223 C CA . ASN D 1 43 ? -5.877 23.669 23.114 1.00 33.37 95 ASN D CA 1
ATOM 3224 C C . ASN D 1 43 ? -6.698 23.516 24.342 1.00 32.36 95 ASN D C 1
ATOM 3225 O O . ASN D 1 43 ? -7.931 23.622 24.299 1.00 36.96 95 ASN D O 1
ATOM 3230 N N . GLU D 1 44 ? -6.047 23.189 25.442 1.00 31.52 96 GLU D N 1
ATOM 3231 C CA . GLU D 1 44 ? -6.744 22.926 26.683 1.00 36.45 96 GLU D CA 1
ATOM 3232 C C . GLU D 1 44 ? -7.482 24.121 27.272 1.00 37.30 96 GLU D C 1
ATOM 3233 O O . GLU D 1 44 ? -8.609 24.002 27.723 1.00 38.76 96 GLU D O 1
ATOM 3239 N N . ALA D 1 45 ? -6.850 25.277 27.248 1.00 35.25 97 ALA D N 1
ATOM 3240 C CA . ALA D 1 45 ? -7.439 26.449 27.855 1.00 35.82 97 ALA D CA 1
ATOM 3241 C C . ALA D 1 45 ? -8.740 26.795 27.148 1.00 36.94 97 ALA D C 1
ATOM 3242 O O . ALA D 1 45 ? -9.702 27.202 27.771 1.00 40.35 97 ALA D O 1
ATOM 3244 N N . ASP D 1 46 ? -8.736 26.647 25.835 1.00 37.83 98 ASP D N 1
ATOM 3245 C CA . ASP D 1 46 ? -9.902 26.863 24.997 1.00 41.75 98 ASP D CA 1
ATOM 3246 C C . ASP D 1 46 ? -10.882 25.692 24.930 1.00 35.12 98 ASP D C 1
ATOM 3247 O O . ASP D 1 46 ? -11.977 25.850 24.428 1.00 33.30 98 ASP D O 1
ATOM 3252 N N . SER D 1 47 ? -10.460 24.515 25.377 1.00 29.66 99 SER D N 1
ATOM 3253 C CA . SER D 1 47 ? -11.263 23.302 25.222 1.00 29.63 99 SER D CA 1
ATOM 3254 C C . SER D 1 47 ? -11.689 23.110 23.768 1.00 26.14 99 SER D C 1
ATOM 3255 O O . SER D 1 47 ? -12.857 22.908 23.488 1.00 24.55 99 SER D O 1
ATOM 3258 N N . SER D 1 48 ? -10.746 23.244 22.847 1.00 26.94 100 SER D N 1
ATOM 3259 C CA . SER D 1 48 ? -11.061 23.218 21.449 1.00 30.01 100 SER D CA 1
ATOM 3260 C C . SER D 1 48 ? -9.978 22.515 20.665 1.00 31.05 100 SER D C 1
ATOM 3261 O O . SER D 1 48 ? -8.810 22.579 21.023 1.00 33.34 100 SER D O 1
ATOM 3264 N N . LEU D 1 49 ? -10.383 21.814 19.613 1.00 29.12 101 LEU D N 1
ATOM 3265 C CA . LEU D 1 49 ? -9.456 21.259 18.647 1.00 29.04 101 LEU D CA 1
ATOM 3266 C C . LEU D 1 49 ? -9.334 22.258 17.537 1.00 27.68 101 LEU D C 1
ATOM 3267 O O . LEU D 1 49 ? -10.299 22.911 17.205 1.00 28.56 101 LEU D O 1
ATOM 3272 N N . SER D 1 50 ? -8.174 22.324 16.905 1.00 24.45 102 SER D N 1
ATOM 3273 C CA . SER D 1 50 ? -8.080 23.014 15.626 1.00 27.35 102 SER D CA 1
ATOM 3274 C C . SER D 1 50 ? -7.578 22.091 14.513 1.00 24.29 102 SER D C 1
ATOM 3275 O O . SER D 1 50 ? -6.776 21.198 14.752 1.00 30.83 102 SER D O 1
ATOM 3278 N N . ILE D 1 51 ? -8.078 22.315 13.311 1.00 27.60 103 ILE D N 1
ATOM 3279 C CA . ILE D 1 51 ? -7.583 21.653 12.123 1.00 26.74 103 ILE D CA 1
ATOM 3280 C C . ILE D 1 51 ? -7.135 22.715 11.118 1.00 30.54 103 ILE D C 1
ATOM 3281 O O . ILE D 1 51 ? -7.906 23.583 10.748 1.00 28.13 103 ILE D O 1
ATOM 3286 N N . SER D 1 52 ? -5.883 22.633 10.688 1.00 34.77 104 SER D N 1
ATOM 3287 C CA . SER D 1 52 ? -5.384 23.542 9.669 1.00 35.55 104 SER D CA 1
ATOM 3288 C C . SER D 1 52 ? -4.954 22.759 8.437 1.00 37.52 104 SER D C 1
ATOM 3289 O O . SER D 1 52 ? -4.162 21.822 8.533 1.00 40.35 104 SER D O 1
ATOM 3292 N N . CYS D 1 53 ? -5.576 23.074 7.311 1.00 38.04 105 CYS D N 1
ATOM 3293 C CA . CYS D 1 53 ? -5.229 22.449 6.053 1.00 43.47 105 CYS D CA 1
ATOM 3294 C C . CYS D 1 53 ? -4.819 23.569 5.129 1.00 48.84 105 CYS D C 1
ATOM 3295 O O . CYS D 1 53 ? -5.558 24.538 4.952 1.00 48.45 105 CYS D O 1
ATOM 3298 N N . GLU D 1 54 ? -3.641 23.447 4.537 1.00 54.60 106 GLU D N 1
ATOM 3299 C CA . GLU D 1 54 ? -3.168 24.501 3.664 1.00 59.50 106 GLU D CA 1
ATOM 3300 C C . GLU D 1 54 ? -3.155 25.791 4.464 1.00 57.46 106 GLU D C 1
ATOM 3301 O O . GLU D 1 54 ? -2.781 25.787 5.626 1.00 57.28 106 GLU D O 1
ATOM 3307 N N . ASP D 1 55 ? -3.550 26.897 3.852 1.00 63.27 107 ASP D N 1
ATOM 3308 C CA . ASP D 1 55 ? -3.609 28.155 4.573 1.00 71.58 107 ASP D CA 1
ATOM 3309 C C . ASP D 1 55 ? -4.661 28.103 5.702 1.00 65.72 107 ASP D C 1
ATOM 3310 O O . ASP D 1 55 ? -4.401 28.507 6.827 1.00 55.16 107 ASP D O 1
ATOM 3315 N N . LYS D 1 56 ? -5.823 27.542 5.380 1.00 59.56 108 LYS D N 1
ATOM 3316 C CA . LYS D 1 56 ? -7.027 27.557 6.221 1.00 60.25 108 LYS D CA 1
ATOM 3317 C C . LYS D 1 56 ? -7.016 26.782 7.557 1.00 49.73 108 LYS D C 1
ATOM 3318 O O . LYS D 1 56 ? -6.605 25.638 7.614 1.00 49.45 108 LYS D O 1
ATOM 3324 N N . VAL D 1 57 ? -7.533 27.422 8.605 1.00 46.73 109 VAL D N 1
ATOM 3325 C CA . VAL D 1 57 ? -7.715 26.823 9.925 1.00 44.11 109 VAL D CA 1
ATOM 3326 C C . VAL D 1 57 ? -9.193 26.749 10.321 1.00 41.81 109 VAL D C 1
ATOM 3327 O O . VAL D 1 57 ? -9.946 27.674 10.081 1.00 43.08 109 VAL D O 1
ATOM 3331 N N . ARG D 1 58 ? -9.598 25.632 10.912 1.00 39.62 110 ARG D N 1
ATOM 3332 C CA . ARG D 1 58 ? -10.927 25.494 11.501 1.00 37.20 110 ARG D CA 1
ATOM 3333 C C . ARG D 1 58 ? -10.830 25.145 12.984 1.00 34.41 110 ARG D C 1
ATOM 3334 O O . ARG D 1 58 ? -10.122 24.229 13.352 1.00 32.97 110 ARG D O 1
ATOM 3342 N N . VAL D 1 59 ? -11.558 25.872 13.825 1.00 31.93 111 VAL D N 1
ATOM 3343 C CA . VAL D 1 59 ? -11.512 25.660 15.267 1.00 30.18 111 VAL D CA 1
ATOM 3344 C C . VAL D 1 59 ? -12.803 25.028 15.769 1.00 34.45 111 VAL D C 1
ATOM 3345 O O . VAL D 1 59 ? -13.878 25.554 15.563 1.00 38.78 111 VAL D O 1
ATOM 3349 N N . ILE D 1 60 ? -12.686 23.900 16.443 1.00 32.50 112 ILE D N 1
ATOM 3350 C CA . ILE D 1 60 ? -13.863 23.136 16.862 1.00 31.58 112 ILE D CA 1
ATOM 3351 C C . ILE D 1 60 ? -13.861 22.980 18.376 1.00 28.00 112 ILE D C 1
ATOM 3352 O O . ILE D 1 60 ? -13.037 22.250 18.926 1.00 27.63 112 ILE D O 1
ATOM 3357 N N . PRO D 1 61 ? -14.777 23.650 19.047 1.00 28.10 113 PRO D N 1
ATOM 3358 C CA . PRO D 1 61 ? -14.923 23.478 20.489 1.00 27.29 113 PRO D CA 1
ATOM 3359 C C . PRO D 1 61 ? -15.366 22.056 20.783 1.00 27.45 113 PRO D C 1
ATOM 3360 O O . PRO D 1 61 ? -16.124 21.496 20.021 1.00 27.18 113 PRO D O 1
ATOM 3364 N N . LEU D 1 62 ? -14.907 21.502 21.890 1.00 26.00 114 LEU D N 1
ATOM 3365 C CA . LEU D 1 62 ? -15.241 20.152 22.289 1.00 28.99 114 LEU D CA 1
ATOM 3366 C C . LEU D 1 62 ? -16.751 20.074 22.456 1.00 30.22 114 LEU D C 1
ATOM 3367 O O . LEU D 1 62 ? -17.376 19.078 22.141 1.00 27.44 114 LEU D O 1
ATOM 3372 N N . SER D 1 63 ? -17.314 21.164 22.943 1.00 28.57 115 SER D N 1
ATOM 3373 C CA . SER D 1 63 ? -18.740 21.300 23.159 1.00 27.31 115 SER D CA 1
ATOM 3374 C C . SER D 1 63 ? -19.568 21.204 21.868 1.00 27.30 115 SER D C 1
ATOM 3375 O O . SER D 1 63 ? -20.738 20.883 21.926 1.00 26.82 115 SER D O 1
ATOM 3378 N N . ASP D 1 64 ? -18.982 21.523 20.716 1.00 25.53 116 ASP D N 1
ATOM 3379 C CA . ASP D 1 64 ? -19.683 21.289 19.459 1.00 27.96 116 ASP D CA 1
ATOM 3380 C C . ASP D 1 64 ? -19.473 19.860 18.854 1.00 26.15 116 ASP D C 1
ATOM 3381 O O . ASP D 1 64 ? -19.931 19.587 17.755 1.00 28.12 116 ASP D O 1
ATOM 3386 N N . ILE D 1 65 ? -18.854 18.953 19.597 1.00 25.89 117 ILE D N 1
ATOM 3387 C CA . ILE D 1 65 ? -18.645 17.600 19.085 1.00 25.48 117 ILE D CA 1
ATOM 3388 C C . ILE D 1 65 ? -19.629 16.682 19.751 1.00 29.51 117 ILE D C 1
ATOM 3389 O O . ILE D 1 65 ? -19.433 16.249 20.898 1.00 30.26 117 ILE D O 1
ATOM 3394 N N . LYS D 1 66 ? -20.733 16.453 19.056 1.00 27.69 118 LYS D N 1
ATOM 3395 C CA . LYS D 1 66 ? -21.779 15.555 19.536 1.00 28.64 118 LYS D CA 1
ATOM 3396 C C . LYS D 1 66 ? -21.271 14.132 19.756 1.00 29.15 118 LYS D C 1
ATOM 3397 O O . LYS D 1 66 ? -21.537 13.532 20.788 1.00 32.19 118 LYS D O 1
ATOM 3403 N N . ALA D 1 67 ? -20.560 13.580 18.775 1.00 26.48 119 ALA D N 1
ATOM 3404 C CA . ALA D 1 67 ? -20.036 12.213 18.893 1.00 26.76 119 ALA D CA 1
ATOM 3405 C C . ALA D 1 67 ? -18.822 12.031 18.018 1.00 23.69 119 ALA D C 1
ATOM 3406 O O . ALA D 1 67 ? -18.614 12.804 17.103 1.00 23.56 119 ALA D O 1
ATOM 3408 N N . LEU D 1 68 ? -18.121 10.924 18.224 1.00 25.30 120 LEU D N 1
ATOM 3409 C CA . LEU D 1 68 ? -17.112 10.429 17.307 1.00 24.57 120 LEU D CA 1
ATOM 3410 C C . LEU D 1 68 ? -17.643 9.191 16.600 1.00 20.70 120 LEU D C 1
ATOM 3411 O O . LEU D 1 68 ? -18.044 8.242 17.245 1.00 23.14 120 LEU D O 1
ATOM 3416 N N . LEU D 1 69 ? -17.608 9.190 15.279 1.00 22.09 121 LEU D N 1
ATOM 3417 C CA . LEU D 1 69 ? -17.980 8.009 14.524 1.00 21.85 121 LEU D CA 1
ATOM 3418 C C . LEU D 1 69 ? -16.736 7.197 14.213 1.00 20.33 121 LEU D C 1
ATOM 3419 O O . LEU D 1 69 ? -15.849 7.667 13.552 1.00 22.69 121 LEU D O 1
ATOM 3424 N N . HIS D 1 70 ? -16.661 5.988 14.739 1.00 20.52 122 HIS D N 1
ATOM 3425 C CA . HIS D 1 70 ? -15.518 5.125 14.470 1.00 22.50 122 HIS D CA 1
ATOM 3426 C C . HIS D 1 70 ? -15.820 3.686 13.995 1.00 23.03 122 HIS D C 1
ATOM 3427 O O . HIS D 1 70 ? -15.048 3.106 13.266 1.00 23.45 122 HIS D O 1
ATOM 3434 N N . THR D 1 71 ? -16.947 3.126 14.405 1.00 24.18 123 THR D N 1
ATOM 3435 C CA . THR D 1 71 ? -17.320 1.767 14.014 1.00 21.70 123 THR D CA 1
ATOM 3436 C C . THR D 1 71 ? -17.756 1.719 12.561 1.00 23.33 123 THR D C 1
ATOM 3437 O O . THR D 1 71 ? -18.054 2.744 11.990 1.00 17.36 123 THR D O 1
ATOM 3441 N N . ARG D 1 72 ? -17.757 0.533 11.963 1.00 21.24 124 ARG D N 1
ATOM 3442 C CA . ARG D 1 72 ? -18.244 0.390 10.597 1.00 23.80 124 ARG D CA 1
ATOM 3443 C C . ARG D 1 72 ? -19.621 1.004 10.452 1.00 22.06 124 ARG D C 1
ATOM 3444 O O . ARG D 1 72 ? -19.843 1.802 9.570 1.00 22.56 124 ARG D O 1
ATOM 3452 N N . ASP D 1 73 ? -20.551 0.614 11.323 1.00 20.41 125 ASP D N 1
ATOM 3453 C CA . ASP D 1 73 ? -21.923 1.082 11.205 1.00 22.29 125 ASP D CA 1
ATOM 3454 C C . ASP D 1 73 ? -22.013 2.588 11.444 1.00 21.91 125 ASP D C 1
ATOM 3455 O O . ASP D 1 73 ? -22.815 3.270 10.798 1.00 24.33 125 ASP D O 1
ATOM 3460 N N . GLN D 1 74 ? -21.210 3.114 12.369 1.00 19.25 126 GLN D N 1
ATOM 3461 C CA . GLN D 1 74 ? -21.255 4.571 12.624 1.00 20.97 126 GLN D CA 1
ATOM 3462 C C . GLN D 1 74 ? -20.814 5.337 11.396 1.00 20.67 126 GLN D C 1
ATOM 3463 O O . GLN D 1 74 ? -21.458 6.304 10.982 1.00 20.15 126 GLN D O 1
ATOM 3469 N N . LEU D 1 75 ? -19.693 4.914 10.826 1.00 20.79 127 LEU D N 1
ATOM 3470 C CA . LEU D 1 75 ? -19.127 5.615 9.695 1.00 20.08 127 LEU D CA 1
ATOM 3471 C C . LEU D 1 75 ? -19.939 5.448 8.423 1.00 21.79 127 LEU D C 1
ATOM 3472 O O . LEU D 1 75 ? -19.854 6.294 7.513 1.00 20.58 127 LEU D O 1
ATOM 3477 N N . GLN D 1 76 ? -20.661 4.322 8.321 1.00 20.88 128 GLN D N 1
ATOM 3478 C CA . GLN D 1 76 ? -21.459 4.020 7.111 1.00 20.94 128 GLN D CA 1
ATOM 3479 C C . GLN D 1 76 ? -22.453 5.121 6.792 1.00 22.81 128 GLN D C 1
ATOM 3480 O O . GLN D 1 76 ? -22.834 5.301 5.611 1.00 19.91 128 GLN D O 1
ATOM 3486 N N . ARG D 1 77 ? -22.875 5.863 7.836 1.00 21.63 129 ARG D N 1
ATOM 3487 C CA . ARG D 1 77 ? -23.978 6.849 7.708 1.00 23.00 129 ARG D CA 1
ATOM 3488 C C . ARG D 1 77 ? -23.535 8.126 7.029 1.00 23.35 129 ARG D C 1
ATOM 3489 O O . ARG D 1 77 ? -24.374 8.883 6.547 1.00 23.21 129 ARG D O 1
ATOM 3497 N N . VAL D 1 78 ? -22.224 8.373 7.006 1.00 22.37 130 VAL D N 1
ATOM 3498 C CA . VAL D 1 78 ? -21.692 9.588 6.405 1.00 25.42 130 VAL D CA 1
ATOM 3499 C C . VAL D 1 78 ? -21.789 9.483 4.870 1.00 28.17 130 VAL D C 1
ATOM 3500 O O . VAL D 1 78 ? -21.384 8.487 4.286 1.00 27.86 130 VAL D O 1
ATOM 3504 N N . GLU D 1 79 ? -22.327 10.527 4.242 1.00 30.56 131 GLU D N 1
ATOM 3505 C CA . GLU D 1 79 ? -22.476 10.587 2.802 1.00 30.33 131 GLU D CA 1
ATOM 3506 C C . GLU D 1 79 ? -21.283 11.255 2.142 1.00 28.05 131 GLU D C 1
ATOM 3507 O O . GLU D 1 79 ? -21.092 12.460 2.263 1.00 28.02 131 GLU D O 1
ATOM 3513 N N . THR D 1 80 ? -20.495 10.472 1.414 1.00 29.75 132 THR D N 1
ATOM 3514 C CA . THR D 1 80 ? -19.219 10.957 0.897 1.00 29.19 132 THR D CA 1
ATOM 3515 C C . THR D 1 80 ? -18.736 10.087 -0.255 1.00 29.98 132 THR D C 1
ATOM 3516 O O . THR D 1 80 ? -19.176 8.963 -0.407 1.00 28.60 132 THR D O 1
ATOM 3520 N N . LYS D 1 81 ? -17.856 10.641 -1.082 1.00 32.19 133 LYS D N 1
ATOM 3521 C CA . LYS D 1 81 ? -17.126 9.857 -2.083 1.00 34.82 133 LYS D CA 1
ATOM 3522 C C . LYS D 1 81 ? -15.884 9.201 -1.479 1.00 31.60 133 LYS D C 1
ATOM 3523 O O . LYS D 1 81 ? -15.307 8.323 -2.078 1.00 29.42 133 LYS D O 1
ATOM 3529 N N . ALA D 1 82 ? -15.516 9.588 -0.266 1.00 28.43 134 ALA D N 1
ATOM 3530 C CA . ALA D 1 82 ? -14.455 8.905 0.457 1.00 27.45 134 ALA D CA 1
ATOM 3531 C C . ALA D 1 82 ? -14.904 7.508 0.842 1.00 30.76 134 ALA D C 1
ATOM 3532 O O . ALA D 1 82 ? -16.084 7.246 0.988 1.00 27.83 134 ALA D O 1
ATOM 3534 N N . ASN D 1 83 ? -13.960 6.594 0.930 1.00 26.82 135 ASN D N 1
ATOM 3535 C CA . ASN D 1 83 ? -14.227 5.273 1.464 1.00 27.33 135 ASN D CA 1
ATOM 3536 C C . ASN D 1 83 ? -13.912 5.123 2.970 1.00 22.63 135 ASN D C 1
ATOM 3537 O O . ASN D 1 83 ? -12.891 4.591 3.337 1.00 20.04 135 ASN D O 1
ATOM 3542 N N . LEU D 1 84 ? -14.776 5.666 3.815 1.00 20.95 136 LEU D N 1
ATOM 3543 C CA . LEU D 1 84 ? -14.591 5.661 5.265 1.00 20.13 136 LEU D CA 1
ATOM 3544 C C . LEU D 1 84 ? -14.710 4.328 6.001 1.00 20.38 136 LEU D C 1
ATOM 3545 O O . LEU D 1 84 ? -13.904 4.012 6.858 1.00 20.22 136 LEU D O 1
ATOM 3550 N N . VAL D 1 85 ? -15.733 3.566 5.637 1.00 21.20 137 VAL D N 1
ATOM 3551 C CA . VAL D 1 85 ? -16.099 2.335 6.311 1.00 21.90 137 VAL D CA 1
ATOM 3552 C C . VAL D 1 85 ? -14.932 1.357 6.425 1.00 21.31 137 VAL D C 1
ATOM 3553 O O . VAL D 1 85 ? -14.617 0.906 7.517 1.00 18.61 137 VAL D O 1
ATOM 3557 N N . ASP D 1 86 ? -14.232 1.122 5.306 1.00 22.43 138 ASP D N 1
ATOM 3558 C CA . ASP D 1 86 ? -13.086 0.193 5.267 1.00 21.95 138 ASP D CA 1
ATOM 3559 C C . ASP D 1 86 ? -11.753 0.800 5.750 1.00 22.66 138 ASP D C 1
ATOM 3560 O O . ASP D 1 86 ? -10.738 0.133 5.803 1.00 27.46 138 ASP D O 1
ATOM 3565 N N . ASP D 1 87 ? -11.764 2.059 6.121 1.00 23.27 139 ASP D N 1
ATOM 3566 C CA . ASP D 1 87 ? -10.527 2.745 6.492 1.00 23.37 139 ASP D CA 1
ATOM 3567 C C . ASP D 1 87 ? -10.246 2.578 8.005 1.00 25.10 139 ASP D C 1
ATOM 3568 O O . ASP D 1 87 ? -10.878 3.221 8.845 1.00 26.48 139 ASP D O 1
ATOM 3573 N N . GLU D 1 88 ? -9.297 1.727 8.351 1.00 25.00 140 GLU D N 1
ATOM 3574 C CA . GLU D 1 88 ? -9.104 1.362 9.753 1.00 27.11 140 GLU D CA 1
ATOM 3575 C C . GLU D 1 88 ? -8.528 2.475 10.647 1.00 27.12 140 GLU D C 1
ATOM 3576 O O . GLU D 1 88 ? -8.472 2.325 11.886 1.00 23.25 140 GLU D O 1
ATOM 3582 N N . SER D 1 89 ? -8.116 3.582 10.023 1.00 22.29 141 SER D N 1
ATOM 3583 C CA . SER D 1 89 ? -7.494 4.699 10.740 1.00 21.23 141 SER D CA 1
ATOM 3584 C C . SER D 1 89 ? -8.413 5.911 10.837 1.00 19.62 141 SER D C 1
ATOM 3585 O O . SER D 1 89 ? -7.983 6.986 11.228 1.00 17.78 141 SER D O 1
ATOM 3588 N N . CYS D 1 90 ? -9.675 5.723 10.473 1.00 20.50 142 CYS D N 1
ATOM 3589 C CA . CYS D 1 90 ? -10.611 6.823 10.289 1.00 21.28 142 CYS D CA 1
ATOM 3590 C C . CYS D 1 90 ? -11.506 6.981 11.535 1.00 21.95 142 CYS D C 1
ATOM 3591 O O . CYS D 1 90 ? -12.065 5.999 12.055 1.00 18.98 142 CYS D O 1
ATOM 3594 N N . VAL D 1 91 ? -11.656 8.219 11.998 1.00 22.96 143 VAL D N 1
ATOM 3595 C CA . VAL D 1 91 ? -12.746 8.596 12.900 1.00 20.90 143 VAL D CA 1
ATOM 3596 C C . VAL D 1 91 ? -13.334 9.889 12.359 1.00 23.84 143 VAL D C 1
ATOM 3597 O O . VAL D 1 91 ? -12.579 10.742 11.850 1.00 24.48 143 VAL D O 1
ATOM 3601 N N . ALA D 1 92 ? -14.651 10.090 12.520 1.00 17.30 144 ALA D N 1
ATOM 3602 C CA . ALA D 1 92 ? -15.249 11.364 12.136 1.00 19.11 144 ALA D CA 1
ATOM 3603 C C . ALA D 1 92 ? -15.812 12.114 13.340 1.00 21.93 144 ALA D C 1
ATOM 3604 O O . ALA D 1 92 ? -16.453 11.505 14.238 1.00 22.21 144 ALA D O 1
ATOM 3606 N N . LEU D 1 93 ? -15.606 13.424 13.355 1.00 21.40 145 LEU D N 1
ATOM 3607 C CA . LEU D 1 93 ? -16.214 14.265 14.384 1.00 24.28 145 LEU D CA 1
ATOM 3608 C C . LEU D 1 93 ? -17.645 14.619 13.959 1.00 24.76 145 LEU D C 1
ATOM 3609 O O . LEU D 1 93 ? -17.873 15.333 12.968 1.00 23.84 145 LEU D O 1
ATOM 3614 N N . HIS D 1 94 ? -18.615 14.117 14.698 1.00 23.73 146 HIS D N 1
ATOM 3615 C CA . HIS D 1 94 ? -19.989 14.460 14.425 1.00 26.49 146 HIS D CA 1
ATOM 3616 C C . HIS D 1 94 ? -20.253 15.774 15.148 1.00 23.43 146 HIS D C 1
ATOM 3617 O O . HIS D 1 94 ? -20.119 15.852 16.353 1.00 24.95 146 HIS D O 1
ATOM 3624 N N . LEU D 1 95 ? -20.630 16.799 14.398 1.00 23.87 147 LEU D N 1
ATOM 3625 C CA . LEU D 1 95 ? -20.752 18.152 14.934 1.00 28.27 147 LEU D CA 1
ATOM 3626 C C . LEU D 1 95 ? -22.156 18.484 15.401 1.00 29.41 147 LEU D C 1
ATOM 3627 O O . LEU D 1 95 ? -23.114 18.246 14.693 1.00 26.29 147 LEU D O 1
ATOM 3632 N N . LEU D 1 96 ? -22.262 19.005 16.617 1.00 28.49 148 LEU D N 1
ATOM 3633 C CA . LEU D 1 96 ? -23.562 19.273 17.207 1.00 29.88 148 LEU D CA 1
ATOM 3634 C C . LEU D 1 96 ? -24.441 20.324 16.536 1.00 30.03 148 LEU D C 1
ATOM 3635 O O . LEU D 1 96 ? -25.565 20.030 16.196 1.00 30.25 148 LEU D O 1
ATOM 3640 N N . GLU D 1 97 ? -23.917 21.506 16.243 1.00 37.60 149 GLU D N 1
ATOM 3641 C CA . GLU D 1 97 ? -24.760 22.506 15.575 1.00 40.38 149 GLU D CA 1
ATOM 3642 C C . GLU D 1 97 ? -25.215 22.132 14.171 1.00 37.44 149 GLU D C 1
ATOM 3643 O O . GLU D 1 97 ? -26.403 22.097 13.910 1.00 40.02 149 GLU D O 1
ATOM 3649 N N . SER D 1 98 ? -24.276 21.896 13.259 1.00 41.76 150 SER D N 1
ATOM 3650 C CA . SER D 1 98 ? -24.635 21.680 11.844 1.00 39.19 150 SER D CA 1
ATOM 3651 C C . SER D 1 98 ? -25.025 20.232 11.512 1.00 37.97 150 SER D C 1
ATOM 3652 O O . SER D 1 98 ? -25.510 19.953 10.416 1.00 41.33 150 SER D O 1
ATOM 3655 N N . GLY D 1 99 ? -24.798 19.316 12.442 1.00 33.97 151 GLY D N 1
ATOM 3656 C CA . GLY D 1 99 ? -25.155 17.906 12.232 1.00 35.66 151 GLY D CA 1
ATOM 3657 C C . GLY D 1 99 ? -24.286 17.167 11.207 1.00 31.64 151 GLY D C 1
ATOM 3658 O O . GLY D 1 99 ? -24.461 15.969 10.976 1.00 36.60 151 GLY D O 1
ATOM 3659 N N . ASN D 1 100 ? -23.351 17.877 10.611 1.00 26.28 152 ASN D N 1
ATOM 3660 C CA . ASN D 1 100 ? -22.390 17.297 9.662 1.00 27.84 152 ASN D CA 1
ATOM 3661 C C . ASN D 1 100 ? -21.155 16.713 10.358 1.00 25.44 152 ASN D C 1
ATOM 3662 O O . ASN D 1 100 ? -21.000 16.841 11.573 1.00 25.53 152 ASN D O 1
ATOM 3667 N N A CYS D 1 101 ? -20.256 16.109 9.608 0.50 25.97 153 CYS D N 1
ATOM 3668 N N B CYS D 1 101 ? -20.281 16.068 9.573 0.50 25.29 153 CYS D N 1
ATOM 3669 C CA A CYS D 1 101 ? -19.117 15.514 10.270 0.50 24.99 153 CYS D CA 1
ATOM 3670 C CA B CYS D 1 101 ? -19.146 15.295 10.129 0.50 24.27 153 CYS D CA 1
ATOM 3671 C C A CYS D 1 101 ? -17.835 15.616 9.497 0.50 23.17 153 CYS D C 1
ATOM 3672 C C B CYS D 1 101 ? -17.818 15.602 9.454 0.50 22.60 153 CYS D C 1
ATOM 3673 O O A CYS D 1 101 ? -17.816 15.625 8.264 0.50 24.40 153 CYS D O 1
ATOM 3674 O O B CYS D 1 101 ? -17.742 15.699 8.226 0.50 23.68 153 CYS D O 1
ATOM 3679 N N . ILE D 1 102 ? -16.754 15.665 10.246 1.00 19.93 154 ILE D N 1
ATOM 3680 C CA . ILE D 1 102 ? -15.448 15.822 9.689 1.00 20.63 154 ILE D CA 1
ATOM 3681 C C . ILE D 1 102 ? -14.659 14.546 9.876 1.00 19.77 154 ILE D C 1
ATOM 3682 O O . ILE D 1 102 ? -14.179 14.262 10.988 1.00 19.32 154 ILE D O 1
ATOM 3687 N N . PRO D 1 103 ? -14.475 13.786 8.785 1.00 20.31 155 PRO D N 1
ATOM 3688 C CA . PRO D 1 103 ? -13.761 12.535 8.944 1.00 18.95 155 PRO D CA 1
ATOM 3689 C C . PRO D 1 103 ? -12.262 12.765 8.859 1.00 21.10 155 PRO D C 1
ATOM 3690 O O . PRO D 1 103 ? -11.799 13.471 7.965 1.00 22.45 155 PRO D O 1
ATOM 3694 N N . LEU D 1 104 ? -11.531 12.186 9.816 1.00 20.81 156 LEU D N 1
ATOM 3695 C CA . LEU D 1 104 ? -10.079 12.268 9.902 1.00 23.58 156 LEU D CA 1
ATOM 3696 C C . LEU D 1 104 ? -9.456 10.865 9.746 1.00 24.75 156 LEU D C 1
ATOM 3697 O O . LEU D 1 104 ? -9.984 9.884 10.289 1.00 23.48 156 LEU D O 1
ATOM 3702 N N . ARG D 1 105 ? -8.316 10.778 9.053 1.00 23.50 157 ARG D N 1
ATOM 3703 C CA . ARG D 1 105 ? -7.521 9.543 9.035 1.00 24.92 157 ARG D CA 1
ATOM 3704 C C . ARG D 1 105 ? -6.250 9.762 9.810 1.00 24.36 157 ARG D C 1
ATOM 3705 O O . ARG D 1 105 ? -5.478 10.679 9.504 1.00 24.05 157 ARG D O 1
ATOM 3713 N N . PHE D 1 106 ? -6.053 8.954 10.837 1.00 22.89 158 PHE D N 1
ATOM 3714 C CA . PHE D 1 106 ? -4.819 8.961 11.586 1.00 26.56 158 PHE D CA 1
ATOM 3715 C C . PHE D 1 106 ? -3.860 8.000 10.931 1.00 26.37 158 PHE D C 1
ATOM 3716 O O . PHE D 1 106 ? -4.212 7.310 9.958 1.00 28.38 158 PHE D O 1
ATOM 3724 N N . ASP D 1 107 ? -2.635 8.008 11.408 1.00 26.67 159 ASP D N 1
ATOM 3725 C CA . ASP D 1 107 ? -1.608 7.128 10.890 1.00 31.06 159 ASP D CA 1
ATOM 3726 C C . ASP D 1 107 ? -1.654 5.813 11.636 1.00 31.76 159 ASP D C 1
ATOM 3727 O O . ASP D 1 107 ? -0.835 5.583 12.522 1.00 39.11 159 ASP D O 1
ATOM 3732 N N . GLY D 1 108 ? -2.620 4.962 11.305 1.00 28.00 160 GLY D N 1
ATOM 3733 C CA . GLY D 1 108 ? -2.716 3.638 11.933 1.00 28.18 160 GLY D CA 1
ATOM 3734 C C . GLY D 1 108 ? -3.903 3.485 12.878 1.00 24.43 160 GLY D C 1
ATOM 3735 O O . GLY D 1 108 ? -4.322 4.449 13.530 1.00 25.36 160 GLY D O 1
ATOM 3736 N N . VAL D 1 109 ? -4.395 2.252 12.993 1.00 23.80 161 VAL D N 1
ATOM 3737 C CA . VAL D 1 109 ? -5.549 1.946 13.837 1.00 23.50 161 VAL D CA 1
ATOM 3738 C C . VAL D 1 109 ? -5.279 2.263 15.304 1.00 21.70 161 VAL D C 1
ATOM 3739 O O . VAL D 1 109 ? -6.187 2.613 16.042 1.00 21.97 161 VAL D O 1
ATOM 3743 N N . LYS D 1 110 ? -4.024 2.174 15.723 1.00 22.73 162 LYS D N 1
ATOM 3744 C CA . LYS D 1 110 ? -3.692 2.431 17.144 1.00 23.00 162 LYS D CA 1
ATOM 3745 C C . LYS D 1 110 ? -3.921 3.923 17.546 1.00 22.00 162 LYS D C 1
ATOM 3746 O O . LYS D 1 110 ? -4.494 4.210 18.585 1.00 22.72 162 LYS D O 1
ATOM 3752 N N . ASP D 1 111 ? -3.504 4.839 16.688 1.00 21.68 163 ASP D N 1
ATOM 3753 C CA . ASP D 1 111 ? -3.725 6.281 16.917 1.00 24.79 163 ASP D CA 1
ATOM 3754 C C . ASP D 1 111 ? -5.227 6.601 16.837 1.00 21.19 163 ASP D C 1
ATOM 3755 O O . ASP D 1 111 ? -5.763 7.376 17.625 1.00 22.28 163 ASP D O 1
ATOM 3760 N N . LYS D 1 112 ? -5.885 6.037 15.834 1.00 21.44 164 LYS D N 1
ATOM 3761 C CA . LYS D 1 112 ? -7.316 6.191 15.706 1.00 21.64 164 LYS D CA 1
ATOM 3762 C C . LYS D 1 112 ? -7.975 5.768 17.041 1.00 19.57 164 LYS D C 1
ATOM 3763 O O . LYS D 1 112 ? -8.814 6.483 17.559 1.00 21.10 164 LYS D O 1
ATOM 3769 N N . THR D 1 113 ? -7.513 4.663 17.619 1.00 17.56 165 THR D N 1
ATOM 3770 C CA . THR D 1 113 ? -8.126 4.093 18.808 1.00 18.22 165 THR D CA 1
ATOM 3771 C C . THR D 1 113 ? -7.820 4.938 20.025 1.00 22.18 165 THR D C 1
ATOM 3772 O O . THR D 1 113 ? -8.719 5.204 20.822 1.00 21.67 165 THR D O 1
ATOM 3776 N N . CYS D 1 114 ? -6.535 5.332 20.187 1.00 20.64 166 CYS D N 1
ATOM 3777 C CA . CYS D 1 114 ? -6.138 6.213 21.277 1.00 20.62 166 CYS D CA 1
ATOM 3778 C C . CYS D 1 114 ? -6.933 7.511 21.247 1.00 19.55 166 CYS D C 1
ATOM 3779 O O . CYS D 1 114 ? -7.333 7.988 22.278 1.00 21.66 166 CYS D O 1
ATOM 3782 N N . PHE D 1 115 ? -7.174 8.057 20.048 1.00 19.92 167 PHE D N 1
ATOM 3783 C CA . PHE D 1 115 ? -8.007 9.244 19.904 1.00 21.02 167 PHE D CA 1
ATOM 3784 C C . PHE D 1 115 ? -9.434 9.069 20.418 1.00 22.65 167 PHE D C 1
ATOM 3785 O O . PHE D 1 115 ? -9.953 9.935 21.144 1.00 22.02 167 PHE D O 1
ATOM 3793 N N . VAL D 1 116 ? -10.101 7.988 19.999 1.00 20.22 168 VAL D N 1
ATOM 3794 C CA . VAL D 1 116 ? -11.430 7.676 20.555 1.00 20.70 168 VAL D CA 1
ATOM 3795 C C . VAL D 1 116 ? -11.395 7.715 22.090 1.00 20.47 168 VAL D C 1
ATOM 3796 O O . VAL D 1 116 ? -12.277 8.277 22.732 1.00 19.90 168 VAL D O 1
ATOM 3800 N N . ASP D 1 117 ? -10.361 7.139 22.674 1.00 18.98 169 ASP D N 1
ATOM 3801 C CA . ASP D 1 117 ? -10.298 7.047 24.158 1.00 22.47 169 ASP D CA 1
ATOM 3802 C C . ASP D 1 117 ? -9.967 8.423 24.734 1.00 22.06 169 ASP D C 1
ATOM 3803 O O . ASP D 1 117 ? -10.554 8.853 25.736 1.00 21.70 169 ASP D O 1
ATOM 3808 N N . LEU D 1 118 ? -9.098 9.136 24.032 1.00 21.41 170 LEU D N 1
ATOM 3809 C CA . LEU D 1 118 ? -8.604 10.430 24.510 1.00 23.65 170 LEU D CA 1
ATOM 3810 C C . LEU D 1 118 ? -9.674 11.505 24.491 1.00 25.98 170 LEU D C 1
ATOM 3811 O O . LEU D 1 118 ? -9.821 12.251 25.467 1.00 24.12 170 LEU D O 1
ATOM 3816 N N . LEU D 1 119 ? -10.403 11.610 23.379 1.00 24.98 171 LEU D N 1
ATOM 3817 C CA . LEU D 1 119 ? -11.393 12.661 23.261 1.00 25.35 171 LEU D CA 1
ATOM 3818 C C . LEU D 1 119 ? -12.350 12.643 24.456 1.00 28.72 171 LEU D C 1
ATOM 3819 O O . LEU D 1 119 ? -12.683 13.700 25.029 1.00 25.30 171 LEU D O 1
ATOM 3824 N N . LYS D 1 120 ? -12.743 11.454 24.883 1.00 28.32 172 LYS D N 1
ATOM 3825 C CA . LYS D 1 120 ? -13.652 11.331 26.005 1.00 31.67 172 LYS D CA 1
ATOM 3826 C C . LYS D 1 120 ? -13.059 11.919 27.274 1.00 33.49 172 LYS D C 1
ATOM 3827 O O . LYS D 1 120 ? -13.732 12.629 28.002 1.00 31.40 172 LYS D O 1
ATOM 3833 N N . LYS D 1 121 ? -11.789 11.626 27.517 1.00 33.93 173 LYS D N 1
ATOM 3834 C CA . LYS D 1 121 ? -11.079 12.156 28.669 1.00 32.02 173 LYS D CA 1
ATOM 3835 C C . LYS D 1 121 ? -10.960 13.667 28.599 1.00 29.74 173 LYS D C 1
ATOM 3836 O O . LYS D 1 121 ? -11.067 14.340 29.598 1.00 25.50 173 LYS D O 1
ATOM 3842 N N . LEU D 1 122 ? -10.718 14.180 27.404 1.00 26.70 174 LEU D N 1
ATOM 3843 C CA . LEU D 1 122 ? -10.591 15.607 27.183 1.00 29.30 174 LEU D CA 1
ATOM 3844 C C . LEU D 1 122 ? -11.873 16.363 27.497 1.00 30.72 174 LEU D C 1
ATOM 3845 O O . LEU D 1 122 ? -11.830 17.446 28.052 1.00 30.77 174 LEU D O 1
ATOM 3850 N N . LYS D 1 123 ? -13.009 15.791 27.126 1.00 29.56 175 LYS D N 1
ATOM 3851 C CA . LYS D 1 123 ? -14.306 16.397 27.419 1.00 32.48 175 LYS D CA 1
ATOM 3852 C C . LYS D 1 123 ? -14.616 16.312 28.924 1.00 35.61 175 LYS D C 1
ATOM 3853 O O . LYS D 1 123 ? -15.010 17.302 29.534 1.00 36.22 175 LYS D O 1
ATOM 3859 N N . ALA D 1 124 ? -14.368 15.150 29.524 1.00 33.62 176 ALA D N 1
ATOM 3860 C CA . ALA D 1 124 ? -14.651 14.942 30.956 1.00 35.30 176 ALA D CA 1
ATOM 3861 C C . ALA D 1 124 ? -13.890 15.951 31.832 1.00 41.73 176 ALA D C 1
ATOM 3862 O O . ALA D 1 124 ? -14.353 16.322 32.909 1.00 42.91 176 ALA D O 1
ATOM 3864 N N . ALA D 1 125 ? -12.721 16.385 31.345 1.00 48.44 177 ALA D N 1
ATOM 3865 C CA . ALA D 1 125 ? -11.883 17.395 32.017 1.00 48.90 177 ALA D CA 1
ATOM 3866 C C . ALA D 1 125 ? -12.470 18.814 31.883 1.00 53.00 177 ALA D C 1
ATOM 3867 O O . ALA D 1 125 ? -11.927 19.771 32.435 1.00 48.58 177 ALA D O 1
ATOM 3869 N N . ALA D 1 126 ? -13.570 18.925 31.128 1.00 57.13 178 ALA D N 1
ATOM 3870 C CA . ALA D 1 126 ? -14.432 20.133 31.084 1.00 59.45 178 ALA D CA 1
ATOM 3871 C C . ALA D 1 126 ? -13.893 21.206 30.150 1.00 63.50 178 ALA D C 1
ATOM 3872 O O . ALA D 1 126 ? -13.458 20.900 29.023 1.00 52.37 178 ALA D O 1
#

Organism: Toxoplasma gondii (strain ATCC 50861 / VEG) (NCBI:txid432359)

Nearest PDB structures (foldseek):
  4chm-assembly2_B  TM=9.970E-01  e=1.045E-23  Toxoplasma gondii ME49
  4chj-assembly1_A  TM=8.799E-01  e=8.766E-09  Toxoplasma gondii ME49
  8bt6-assembly1_A  TM=7.235E-01  e=5.028E-04  Toxoplasma gondii
  3qr1-assembly2_D  TM=6.187E-01  e=1.677E-03  Doryteuthis pealeii
  3voq-assembly1_B  TM=5.812E-01  e=2.217E-02  Homo sapiens

Sequence (499 aa):
SMASPQVTAADIEDLHRRLLAGMAVLVLLQDGTRLQCILHYNEADSSLSISCEDKVRVIPLSDIKALLHTRDQLQRVETKANLVDDESCVALHLLESGNCCIPLRFDGVKDKTCFVDLLKKLKAAASMASPQVTAADIEDLHRRLLAGMAVLVLLQDGTRLQQCILHYNEADSSLSISCEDKVRVIPLSDIKALLHTRDQLQRVETKANLVDDESCVALHLLESGNCCIPLRFDGVKDKTCFVDLLKKLKAAGSMASPQVTAADIEDLHRRLLAGMAVLVLLQDGTRLQCILHYNEADSSLSISCEDKVRVIPLSDIKALLHTRDQLQRVETKANLVDDESCVALHLLESGNCCIPLRFDGVKDKTCFVDLLKKLKAASMASPQVTAADIEDLHRRRLLAGMAVLVLLQDGTRLQCILHYNEADSSLSISCEDKVRVIPLSDIKALLHTRDQLQRVETKANLVDDESCVALHLLESGNCCIPLRFDGVKDKTCFVDLLKKLKAAA

CATH classification: 2.30.29.30

Foldseek 3Di:
DPDDDDDDPVLLVVLVVCQQVWDWWWWQDQAGDIFIWTWHADLVQGWIWTATPRDIDIGHLVQQPDKQQAQVSVVPARHPHDQPPQSQWIWGQTRPVRHIIIIGDPHNSSSNSVRVNSVVSVVVD/DPDDDDADPVLLVVLVVCQQVWHWKWWADQAGDTWTWTWHQDLVQCWIWIGTDPDIDIGHLVQQPAKQQALVSQVPARGPHDRNPQLQWIWRQTRPVRHIIIIGDPHNSSSNSCRVVSVVSSVD/DDPDDDDADPVLLVVLVVCQQVWDWWWWQDQARDIFIWTWHADLVQQWIWTGTDPDIDIGHLVQQPAKQQALVSVVPARGPHDQSPQLQWIWRQTRPVRHIIIIGDPGNSSSNSCRVVSVVSVVD/DPDDDAADPVLLVVLVVCQQVWHWKWWQDQARDIFTWTWHADQVQCWIWIATDNDIDIGHLVQQPAKQQALVSQVPARGPHDQNPQLQKIWGQTRPVRHITIMGDDDNSSSNSVNVNSVVSVVVD

Solvent-accessible surface area: 24332 Å² total; per-residue (Å²): 147,208,79,101,135,157,40,74,74,76,26,22,98,57,0,36,134,66,0,60,87,21,17,65,6,49,0,0,31,59,84,6,59,104,24,150,7,88,0,55,9,64,114,101,89,43,4,0,21,0,36,6,131,152,148,98,79,84,2,61,6,88,30,1,121,39,20,14,56,60,100,65,65,4,33,78,5,8,10,12,9,42,6,10,71,55,83,7,0,0,0,0,24,0,104,165,61,32,51,0,0,0,0,47,6,129,24,81,122,18,20,48,2,0,11,49,8,0,118,121,31,79,95,90,124,104,3,13,1,48,21,0,57,69,71,26,5,74,60,0,38,130,81,0,79,87,26,18,78,7,50,9,4,63,127,87,23,65,150,22,162,7,100,0,60,13,56,120,96,81,62,2,0,21,8,40,14,139,123,135,103,120,80,3,61,10,87,30,1,131,42,10,25,25,14,137,109,53,4,117,198,25,149,39,151,16,123,4,47,110,23,69,14,0,0,0,0,43,2,102,157,59,44,100,32,22,9,0,59,6,137,25,49,99,12,20,3,0,0,0,16,4,1,93,101,18,87,96,117,107,74,12,12,0,50,28,2,70,74,75,38,9,101,52,0,40,136,58,0,74,80,24,17,52,4,42,0,2,21,88,92,23,73,132,28,113,3,84,0,52,8,47,119,104,100,50,6,0,17,0,41,10,166,105,52,111,74,102,4,56,9,96,22,4,128,38,22,12,27,12,74,72,45,6,19,59,9,15,24,129,21,64,5,24,83,24,74,14,0,0,0,0,21,3,97,158,67,26,53,0,0,0,0,76,5,132,24,45,105,10,23,4,0,1,8,15,5,6,90,100,17,91,93,116,128,20,15,0,45,38,1,72,60,73,29,14,81,53,0,43,131,84,0,73,91,24,16,68,2,41,0,4,29,84,78,26,70,129,31,120,0,87,0,57,6,62,115,97,96,29,6,0,24,0,31,3,146,147,114,88,75,87,4,57,6,92,35,3,134,40,22,11,27,6,55,67,47,1,18,58,9,16,20,111,19,83,4,15,50,20,92,14,0,0,0,0,24,1,102,163,65,32,51,0,0,0,0,74,4,132,33,34,104,14,4,4,1,0,14,9,7,7,90,97,12,76,90,78,107

Secondary structure (DSSP, 8-state):
--------HHHHHHHHHHHHH-EEEEEE-TTS-EEEEEEEEETTTTEEEEEETTEEEEEEGGGEEEEE-SHHHHHTB--SS--STTS-EEEEEETTT--EEEEE-SSHHHHHHHHHHHHHHHHH-/---B-B--HHHHHHHHHHHHH-EEEEEE-TTS-EEEEEEEEETTTTEEEEEETTEEEEEEGGGEEEEE-SHHHHHTS-SSS--TT-TTEEEEEETTT--EEEEE-SSHHHHHHHHHHHHHHHH-/--S-B-B--HHHHHHHHHHHHH-EEEEEE-TTS-EEEEEEEEETTTTEEEEE-SS-EEEEEGGGEEEEE-SHHHHHTB--SS--TT-TTEEEEEETTT--EEEEE-SSHHHHHHHHHHHHHHHH-/---B-B--HHHHHHHHHHHHH-EEEEEE-TTS-EEEEEEEEETTTTEEEEEETTEEEEEEGGGEEEEE-SHHHHHTB--SS--TT-TTEEEEEETTT--EEEEE-SSHHHHHHHHHHHHHHHHT-

Radius of gyration: 25.23 Å; Cα contacts (8 Å, |Δi|>4): 1075; chains: 4; bounding box: 60×59×73 Å